Protein AF-0000000080158363 (afdb_homodimer)

Foldseek 3Di:
DPPDDPLPPVDPFAWDDWDFADDDPGTWIWTDGLFKIFIARPPNGDTQDIDTANAWLADWDWWFQDAPFIKIWTWHDPDPQKIKIFIAGPRRRHTDAIDIFGHAPASADWAWFAWPRRGIKIKDWGGRDPDPDDPDQRKIWIWIDHNVQRFKIKTQDIDRFHWDYKYWDDPDAQDFTKMKTWGDDPDCPPVDDIDIDIDTRLVSLLVIFMDTRDDDDDDTVVVSVVVSPIITHPD/DPPDDPLPPVDPFAWDDWDWADDDPGTWIWTDGLFKIFIARPPNGDTQDIDTQNAWLADWDWWFQDAPFIKIWTWHDPDPQKIKIWIAGPRRRHTDAIDIFGHAPASADWAWFAWPRRGIKIKDWGGRDPDPPDPDQRKIWIWIDHNVCRFKIKTQDIDRFHWDYKYWDDPDAQDFTKMKTWGDDPDCPPVDDIDIDIDTRLVSLLVIFMDTRDDDDDDGVVVSVVVSPIITHPD

Secondary structure (DSSP, 8-state):
---EE----SS-SPEEEEEEE--SSS-EEEEEESSEEEEEPTTT--EEEEEE-TTB-S--EEEEEETTEEEEEEEEEEETTEEEEEEEETTT--EEEEEEEEPPS--PPPEEEEETTS-EEEEEEEB--SSTT-----PEEEEEEETTSTTEEEEEEEE-SPEEEEEEEEEETTEEEEEEEEE--SSTTS----EEEEEEHHHHHHHSEEEESSSS---HHHHHHHHHT--EE--/---EE----SS-PPEEEEEEE--SSS-EEEEEESSEEEEEPTTT--EEEEEE-TTB-S--EEEEEETTEEEEEEEEEEETTEEEEEEEETTT--EEEEEEEEPPS--PPPEEEEETTS-EEEEEEEB--SSTT-----PEEEEEEETTSTTEEEEEEEE-SPEEEEEEEEEETTEEEEEEEEE--SSTTS----EEEEEEHHHHHHHSEEEESSSS---HHHHHHHHHT--EE--

Radius of gyration: 23.14 Å; Cα contacts (8 Å, |Δi|>4): 1151; chains: 2; bounding box: 44×70×60 Å

pLDDT: mean 85.08, std 15.08, range [30.38, 98.5]

Organism: Aquarana catesbeiana (NCBI:txid8400)

Solvent-accessible surface area (backbone atoms only — not comparable to full-atom values): 25341 Å² total; per-residue (Å²): 130,83,59,64,43,72,30,74,53,87,58,58,45,58,76,74,48,77,41,84,36,85,51,94,71,39,30,25,37,35,43,30,26,47,43,39,32,33,36,23,38,59,84,79,51,45,77,74,38,72,46,87,29,61,36,62,68,44,72,65,45,73,42,20,64,44,69,85,35,59,18,34,39,40,40,28,49,72,54,94,64,26,26,36,42,36,32,24,34,62,86,72,59,45,81,73,49,72,49,74,34,31,58,33,85,48,87,61,58,66,33,68,43,34,23,66,78,44,25,23,40,41,34,40,68,21,39,74,66,88,64,85,73,75,82,64,78,80,55,33,26,38,31,39,38,39,56,93,44,77,45,43,38,35,42,36,53,74,38,73,68,44,60,76,45,73,48,60,49,66,36,30,87,62,34,62,52,27,36,39,37,32,30,34,65,84,64,68,79,57,49,52,70,42,33,40,31,57,43,52,47,53,60,31,45,69,72,29,47,75,39,53,56,72,88,57,87,65,63,52,69,60,49,44,54,53,61,56,65,58,48,43,32,96,107,127,83,58,64,44,71,32,70,54,87,57,59,47,58,76,73,48,78,41,83,38,87,51,94,72,38,30,25,36,35,41,30,26,46,44,39,34,34,35,24,39,60,82,79,51,45,78,73,37,72,47,87,29,61,37,60,69,43,73,65,43,73,42,19,64,43,68,84,36,59,19,36,39,38,39,28,48,72,53,94,63,25,26,35,40,37,31,25,34,61,86,71,58,44,81,74,47,71,49,73,32,33,58,32,85,48,87,59,59,68,34,68,43,34,22,67,77,44,26,24,39,40,34,41,68,21,39,79,64,89,64,84,73,74,82,65,77,81,55,34,26,37,31,40,39,40,55,93,45,76,47,42,38,33,41,36,52,74,37,73,68,43,59,75,45,73,47,60,47,68,36,30,88,63,34,61,53,28,36,39,38,31,28,36,66,83,64,66,78,58,51,52,68,42,30,41,32,58,43,52,48,54,59,31,46,69,71,30,45,74,38,51,54,73,87,59,88,65,62,51,69,60,49,44,53,51,62,56,66,57,48,44,33,95,108

Structure (mmCIF, N/CA/C/O backbone):
data_AF-0000000080158363-model_v1
#
loop_
_entity.id
_entity.type
_entity.pdbx_description
1 polymer 'FAM234A/B beta-propeller domain-containing protein'
#
loop_
_atom_site.group_PDB
_atom_site.id
_atom_site.type_symbol
_atom_site.label_atom_id
_atom_site.label_alt_id
_atom_site.label_comp_id
_atom_site.label_asym_id
_atom_site.label_entity_id
_atom_site.label_seq_id
_atom_site.pdbx_PDB_ins_code
_atom_site.Cartn_x
_atom_site.Cartn_y
_atom_site.Cartn_z
_atom_site.occupancy
_atom_site.B_iso_or_equiv
_atom_site.auth_seq_id
_atom_site.auth_comp_id
_atom_site.auth_asym_id
_atom_site.auth_atom_id
_atom_site.pdbx_PDB_model_num
ATOM 1 N N . MET A 1 1 ? 0.826 5.172 30.656 1 30.38 1 MET A N 1
ATOM 2 C CA . MET A 1 1 ? 1.814 4.129 30.406 1 30.38 1 MET A CA 1
ATOM 3 C C . MET A 1 1 ? 2.006 3.926 28.906 1 30.38 1 MET A C 1
ATOM 5 O O . MET A 1 1 ? 1.036 3.721 28.172 1 30.38 1 MET A O 1
ATOM 9 N N . LYS A 1 2 ? 2.988 4.625 28.328 1 40.22 2 LYS A N 1
ATOM 10 C CA . LYS A 1 2 ? 3.426 4.492 26.938 1 40.22 2 LYS A CA 1
ATOM 11 C C . LYS A 1 2 ? 3.611 3.023 26.562 1 40.22 2 LYS A C 1
ATOM 13 O O . LYS A 1 2 ? 4.344 2.293 27.219 1 40.22 2 LYS A O 1
ATOM 18 N N . ASP A 1 3 ? 2.617 2.221 26.203 1 44.22 3 ASP A N 1
ATOM 19 C CA . ASP A 1 3 ? 2.725 0.787 25.938 1 44.22 3 ASP A CA 1
ATOM 20 C C . ASP A 1 3 ? 3.812 0.494 24.906 1 44.22 3 ASP A C 1
ATOM 22 O O . ASP A 1 3 ? 3.551 0.488 23.703 1 44.22 3 ASP A O 1
ATOM 26 N N . PHE A 1 4 ? 5.031 0.917 25.344 1 47.56 4 PHE A N 1
ATOM 27 C CA . PHE A 1 4 ? 6.25 0.561 24.641 1 47.56 4 PHE A CA 1
ATOM 28 C C . PHE A 1 4 ? 6.539 -0.93 24.766 1 47.56 4 PHE A C 1
ATOM 30 O O . PHE A 1 4 ? 6.512 -1.479 25.875 1 47.56 4 PHE A O 1
ATOM 37 N N . ILE A 1 5 ? 6.102 -1.753 23.938 1 48.88 5 ILE A N 1
ATOM 38 C CA . ILE A 1 5 ? 6.594 -3.117 24.094 1 48.88 5 ILE A CA 1
ATOM 39 C C . ILE A 1 5 ? 7.832 -3.318 23.219 1 48.88 5 ILE A C 1
ATOM 41 O O . ILE A 1 5 ? 7.762 -3.186 21.984 1 48.88 5 ILE A O 1
ATOM 45 N N . PRO A 1 6 ? 9.047 -3.24 23.844 1 51 6 PRO A N 1
ATOM 46 C CA . PRO A 1 6 ? 10.211 -3.645 23.062 1 51 6 PRO A CA 1
ATOM 47 C C . PRO A 1 6 ? 9.992 -4.957 22.312 1 51 6 PRO A C 1
ATOM 49 O O . PRO A 1 6 ? 9.508 -5.93 22.891 1 51 6 PRO A O 1
ATOM 52 N N . ILE A 1 7 ? 9.602 -4.84 21.109 1 52 7 ILE A N 1
ATOM 53 C CA . ILE A 1 7 ? 9.586 -6.113 20.406 1 52 7 ILE A CA 1
ATOM 54 C C . ILE A 1 7 ? 11.023 -6.578 20.156 1 52 7 ILE A C 1
ATOM 56 O O . ILE A 1 7 ? 11.812 -5.871 19.516 1 52 7 ILE A O 1
ATOM 60 N N . LEU A 1 8 ? 11.531 -7.34 21.094 1 49.03 8 LEU A N 1
ATOM 61 C CA . LEU A 1 8 ? 12.781 -8.047 20.844 1 49.03 8 LEU A CA 1
ATOM 62 C C . LEU A 1 8 ? 12.727 -8.82 19.531 1 49.03 8 LEU A C 1
ATOM 64 O O . LEU A 1 8 ? 11.883 -9.703 19.359 1 49.03 8 LEU A O 1
ATOM 68 N N . SER A 1 9 ? 12.836 -8.008 18.5 1 50.72 9 SER A N 1
ATOM 69 C CA . SER A 1 9 ? 13.031 -8.875 17.344 1 50.72 9 SER A CA 1
ATOM 70 C C . SER A 1 9 ? 14.164 -9.875 17.594 1 50.72 9 SER A C 1
ATOM 72 O O . SER A 1 9 ? 15.234 -9.5 18.062 1 50.72 9 SER A O 1
ATOM 74 N N . GLN A 1 10 ? 13.812 -11.047 17.891 1 50.84 10 GLN A N 1
ATOM 75 C CA . GLN A 1 10 ? 14.766 -12.133 18.031 1 50.84 10 GLN A CA 1
ATOM 76 C C . GLN A 1 10 ? 15.898 -12.016 17.016 1 50.84 10 GLN A C 1
ATOM 78 O O . GLN A 1 10 ? 17 -12.508 17.25 1 50.84 10 GLN A O 1
ATOM 83 N N . SER A 1 11 ? 15.555 -11.453 15.875 1 53.25 11 SER A N 1
ATOM 84 C CA . SER A 1 11 ? 16.594 -11.555 14.859 1 53.25 11 SER A CA 1
ATOM 85 C C . SER A 1 11 ? 17.297 -10.219 14.648 1 53.25 11 SER A C 1
ATOM 87 O O . SER A 1 11 ? 16.703 -9.156 14.875 1 53.25 11 SER A O 1
ATOM 89 N N . SER A 1 12 ? 18.547 -10.195 14.68 1 60.22 12 SER A N 1
ATOM 90 C CA . SER A 1 12 ? 19.484 -9.102 14.438 1 60.22 12 SER A CA 1
ATOM 91 C C . SER A 1 12 ? 19.312 -8.516 13.047 1 60.22 12 SER A C 1
ATOM 93 O O . SER A 1 12 ? 19.969 -7.551 12.68 1 60.22 12 SER A O 1
ATOM 95 N N . GLY A 1 13 ? 18.312 -9.016 12.312 1 70.69 13 GLY A N 1
ATOM 96 C CA . GLY A 1 13 ? 18.219 -8.617 10.922 1 70.69 13 GLY A CA 1
ATOM 97 C C . GLY A 1 13 ? 17.578 -7.25 10.734 1 70.69 13 GLY A C 1
ATOM 98 O O . GLY A 1 13 ? 16.906 -6.742 11.641 1 70.69 13 GLY A O 1
ATOM 99 N N . LYS A 1 14 ? 17.922 -6.609 9.586 1 75.81 14 LYS A N 1
ATOM 100 C CA . LYS A 1 14 ? 17.328 -5.336 9.195 1 75.81 14 LYS A CA 1
ATOM 101 C C . LYS A 1 14 ? 15.852 -5.5 8.852 1 75.81 14 LYS A C 1
ATOM 103 O O . LYS A 1 14 ? 15.477 -6.426 8.133 1 75.81 14 LYS A O 1
ATOM 108 N N . ILE A 1 15 ? 14.984 -4.664 9.453 1 79.56 15 ILE A N 1
ATOM 109 C CA . ILE A 1 15 ? 13.562 -4.723 9.133 1 79.56 15 ILE A CA 1
ATOM 110 C C . ILE A 1 15 ? 13.328 -4.238 7.707 1 79.56 15 ILE A C 1
ATOM 112 O O . ILE A 1 15 ? 13.805 -3.166 7.324 1 79.56 15 ILE A O 1
ATOM 116 N N . LEU A 1 16 ? 12.672 -4.969 7.031 1 84.75 16 LEU A N 1
ATOM 117 C CA . LEU A 1 16 ? 12.438 -4.664 5.625 1 84.75 16 LEU A CA 1
ATOM 118 C C . LEU A 1 16 ? 11.008 -4.164 5.41 1 84.75 16 LEU A C 1
ATOM 120 O O . LEU A 1 16 ? 10.797 -3.184 4.695 1 84.75 16 LEU A O 1
ATOM 124 N N . TYR A 1 17 ? 10.062 -4.809 6.02 1 86.69 17 TYR A N 1
ATOM 125 C CA . TYR A 1 17 ? 8.664 -4.449 5.832 1 86.69 17 TYR A CA 1
ATOM 126 C C . TYR A 1 17 ? 7.883 -4.594 7.133 1 86.69 17 TYR A C 1
ATOM 128 O O . TYR A 1 17 ? 8.227 -5.418 7.984 1 86.69 17 TYR A O 1
ATOM 136 N N . LEU A 1 18 ? 6.883 -3.797 7.27 1 85.44 18 LEU A N 1
ATOM 137 C CA . LEU A 1 18 ? 5.844 -3.91 8.289 1 85.44 18 LEU A CA 1
ATOM 138 C C . LEU A 1 18 ? 4.461 -3.975 7.652 1 85.44 18 LEU A C 1
ATOM 140 O O . LEU A 1 18 ? 4.117 -3.131 6.82 1 85.44 18 LEU A O 1
ATOM 144 N N . LEU A 1 19 ? 3.711 -4.973 7.996 1 89.56 19 LEU A N 1
ATOM 145 C CA . LEU A 1 19 ? 2.365 -5.09 7.441 1 89.56 19 LEU A CA 1
ATOM 146 C C . LEU A 1 19 ? 1.329 -5.219 8.555 1 89.56 19 LEU A C 1
ATOM 148 O O . LEU A 1 19 ? 1.556 -5.922 9.539 1 89.56 19 LEU A O 1
ATOM 152 N N . ASN A 1 20 ? 0.229 -4.445 8.398 1 86.88 20 ASN A N 1
ATOM 153 C CA . ASN A 1 20 ? -0.955 -4.648 9.227 1 86.88 20 ASN A CA 1
ATOM 154 C C . ASN A 1 20 ? -1.763 -5.859 8.766 1 86.88 20 ASN A C 1
ATOM 156 O O . ASN A 1 20 ? -2.17 -5.934 7.605 1 86.88 20 ASN A O 1
ATOM 160 N N . VAL A 1 21 ? -1.931 -6.785 9.641 1 93.25 21 VAL A N 1
ATOM 161 C CA . VAL A 1 21 ? -2.625 -8.023 9.297 1 93.25 21 VAL A CA 1
ATOM 162 C C . VAL A 1 21 ? -3.9 -8.148 10.125 1 93.25 21 VAL A C 1
ATOM 164 O O . VAL A 1 21 ? -3.842 -8.289 11.352 1 93.25 21 VAL A O 1
ATOM 167 N N . PRO A 1 22 ? -5.062 -8.172 9.461 1 90.81 22 PRO A N 1
ATOM 168 C CA . PRO A 1 22 ? -6.316 -8.312 10.203 1 90.81 22 PRO A CA 1
ATOM 169 C C . PRO A 1 22 ? -6.363 -9.586 11.047 1 90.81 22 PRO A C 1
ATOM 171 O O . PRO A 1 22 ? -5.961 -10.656 10.586 1 90.81 22 PRO A O 1
ATOM 174 N N . GLY A 1 23 ? -6.832 -9.422 12.266 1 89.31 23 GLY A N 1
ATOM 175 C CA . GLY A 1 23 ? -7.051 -10.539 13.164 1 89.31 23 GLY A CA 1
ATOM 176 C C . GLY A 1 23 ? -8.508 -10.719 13.555 1 89.31 23 GLY A C 1
ATOM 177 O O . GLY A 1 23 ? -9.398 -10.133 12.93 1 89.31 23 GLY A O 1
ATOM 178 N N . SER A 1 24 ? -8.742 -11.57 14.5 1 85.25 24 SER A N 1
ATOM 179 C CA . SER A 1 24 ? -10.102 -11.867 14.938 1 85.25 24 SER A CA 1
ATOM 180 C C . SER A 1 24 ? -10.703 -10.695 15.703 1 85.25 24 SER A C 1
ATOM 182 O O . SER A 1 24 ? -11.852 -10.312 15.469 1 85.25 24 SER A O 1
ATOM 184 N N . TYR A 1 25 ? -9.922 -10.117 16.578 1 82.56 25 TYR A N 1
ATOM 185 C CA . TYR A 1 25 ? -10.438 -9.055 17.422 1 82.56 25 TYR A CA 1
ATOM 186 C C . TYR A 1 25 ? -9.75 -7.727 17.125 1 82.56 25 TYR A C 1
ATOM 188 O O . TYR A 1 25 ? -10.367 -6.664 17.203 1 82.56 25 TYR A O 1
ATOM 196 N N . TYR A 1 26 ? -8.562 -7.867 16.875 1 84.94 26 TYR A N 1
ATOM 197 C CA . TYR A 1 26 ? -7.762 -6.707 16.5 1 84.94 26 TYR A CA 1
ATOM 198 C C . TYR A 1 26 ? -6.703 -7.086 15.461 1 84.94 26 TYR A C 1
ATOM 200 O O . TYR A 1 26 ? -6.441 -8.273 15.242 1 84.94 26 TYR A O 1
ATOM 208 N N . ASN A 1 27 ? -6.246 -6.07 14.781 1 87.81 27 ASN A N 1
ATOM 209 C CA . ASN A 1 27 ? -5.215 -6.332 13.781 1 87.81 27 ASN A CA 1
ATOM 210 C C . ASN A 1 27 ? -3.896 -6.742 14.43 1 87.81 27 ASN A C 1
ATOM 212 O O . ASN A 1 27 ? -3.582 -6.309 15.539 1 87.81 27 ASN A O 1
ATOM 216 N N . ASN A 1 28 ? -3.203 -7.59 13.805 1 90.62 28 ASN A N 1
ATOM 217 C CA . ASN A 1 28 ? -1.845 -7.98 14.164 1 90.62 28 ASN A CA 1
ATOM 218 C C . ASN A 1 28 ? -0.811 -7.277 13.289 1 90.62 28 ASN A C 1
ATOM 220 O O . ASN A 1 28 ? -1.168 -6.527 12.383 1 90.62 28 ASN A O 1
ATOM 224 N N . ILE A 1 29 ? 0.514 -7.496 13.625 1 88.25 29 ILE A N 1
ATOM 225 C CA . ILE A 1 29 ? 1.585 -6.832 12.891 1 88.25 29 ILE A CA 1
ATOM 226 C C . ILE A 1 29 ? 2.574 -7.867 12.367 1 88.25 29 ILE A C 1
ATOM 228 O O . ILE A 1 29 ? 3.154 -8.633 13.148 1 88.25 29 ILE A O 1
ATOM 232 N N . LEU A 1 30 ? 2.754 -7.93 11.102 1 91.88 30 LEU A N 1
ATOM 233 C CA . LEU A 1 30 ? 3.789 -8.766 10.508 1 91.88 30 LEU A CA 1
ATOM 234 C C . LEU A 1 30 ? 5.09 -7.992 10.344 1 91.88 30 LEU A C 1
ATOM 236 O O . LEU A 1 30 ? 5.137 -7 9.609 1 91.88 30 LEU A O 1
ATOM 240 N N . VAL A 1 31 ? 6.09 -8.414 11.016 1 86.88 31 VAL A N 1
ATOM 241 C CA . VAL A 1 31 ? 7.422 -7.84 10.891 1 86.88 31 VAL A CA 1
ATOM 242 C C . VAL A 1 31 ? 8.289 -8.727 10 1 86.88 31 VAL A C 1
ATOM 244 O O . VAL A 1 31 ? 8.508 -9.898 10.312 1 86.88 31 VAL A O 1
ATOM 247 N N . VAL A 1 32 ? 8.719 -8.156 8.891 1 89.25 32 VAL A N 1
ATOM 248 C CA . VAL A 1 32 ? 9.586 -8.875 7.961 1 89.25 32 VAL A CA 1
ATOM 249 C C . VAL A 1 32 ? 11 -8.312 8.039 1 89.25 32 VAL A C 1
ATOM 251 O O . VAL A 1 32 ? 11.242 -7.156 7.676 1 89.25 32 VAL A O 1
ATOM 254 N N . ASN A 1 33 ? 11.859 -9 8.523 1 83.88 33 ASN A N 1
ATOM 255 C CA . ASN A 1 33 ? 13.258 -8.586 8.523 1 83.88 33 ASN A CA 1
ATOM 256 C C . ASN A 1 33 ? 14.094 -9.438 7.574 1 83.88 33 ASN A C 1
ATOM 258 O O . ASN A 1 33 ? 13.562 -10.297 6.871 1 83.88 33 ASN A O 1
ATOM 262 N N . SER A 1 34 ? 15.391 -9.25 7.469 1 85.25 34 SER A N 1
ATOM 263 C CA . SER A 1 34 ? 16.25 -9.898 6.488 1 85.25 34 SER A CA 1
ATOM 264 C C . SER A 1 34 ? 16.438 -11.383 6.809 1 85.25 34 SER A C 1
ATOM 266 O O . SER A 1 34 ? 16.953 -12.141 5.98 1 85.25 34 SER A O 1
ATOM 268 N N . GLU A 1 35 ? 15.93 -11.906 7.961 1 85 35 GLU A N 1
ATOM 269 C CA . GLU A 1 35 ? 16.156 -13.289 8.352 1 85 35 GLU A CA 1
ATOM 270 C C . GLU A 1 35 ? 14.852 -14.039 8.555 1 85 35 GLU A C 1
ATOM 272 O O . GLU A 1 35 ? 14.727 -15.211 8.188 1 85 35 GLU A O 1
ATOM 277 N N . VAL A 1 36 ? 13.938 -13.359 9.195 1 89.69 36 VAL A N 1
ATOM 278 C CA . VAL A 1 36 ? 12.727 -14.031 9.648 1 89.69 36 VAL A CA 1
ATOM 279 C C . VAL A 1 36 ? 11.523 -13.117 9.453 1 89.69 36 VAL A C 1
ATOM 281 O O . VAL A 1 36 ? 11.656 -11.891 9.484 1 89.69 36 VAL A O 1
ATOM 284 N N . SER A 1 37 ? 10.391 -13.664 9.109 1 92.5 37 SER A N 1
ATOM 285 C CA . SER A 1 37 ? 9.109 -12.977 9.195 1 92.5 37 SER A CA 1
ATOM 286 C C . SER A 1 37 ? 8.305 -13.453 10.398 1 92.5 37 SER A C 1
ATOM 288 O O . SER A 1 37 ? 8.102 -14.656 10.578 1 92.5 37 SER A O 1
ATOM 290 N N . GLU A 1 38 ? 7.852 -12.477 11.18 1 92.12 38 GLU A N 1
ATOM 291 C CA . GLU A 1 38 ? 7.18 -12.789 12.438 1 92.12 38 GLU A CA 1
ATOM 292 C C . GLU A 1 38 ? 5.867 -12.031 12.562 1 92.12 38 GLU A C 1
ATOM 294 O O . GLU A 1 38 ? 5.82 -10.82 12.344 1 92.12 38 GLU A O 1
ATOM 299 N N . LEU A 1 39 ? 4.832 -12.805 12.914 1 94.19 39 LEU A N 1
ATOM 300 C CA . LEU A 1 39 ? 3.57 -12.141 13.234 1 94.19 39 LEU A CA 1
ATOM 301 C C . LEU A 1 39 ? 3.473 -11.844 14.727 1 94.19 39 LEU A C 1
ATOM 303 O O . LEU A 1 39 ? 3.527 -12.758 15.555 1 94.19 39 LEU A O 1
ATOM 307 N N . LEU A 1 40 ? 3.311 -10.57 14.992 1 89.75 40 LEU A N 1
ATOM 308 C CA . LEU A 1 40 ? 3.174 -10.141 16.375 1 89.75 40 LEU A CA 1
ATOM 309 C C . LEU A 1 40 ? 1.715 -9.852 16.719 1 89.75 40 LEU A C 1
ATOM 311 O O . LEU A 1 40 ? 0.984 -9.281 15.906 1 89.75 40 LEU A O 1
ATOM 315 N N . ASP A 1 41 ? 1.337 -10.25 17.922 1 89.88 41 ASP A N 1
ATOM 316 C CA . ASP A 1 41 ? 0.032 -9.859 18.438 1 89.88 41 ASP A CA 1
ATOM 317 C C . ASP A 1 41 ? -0.106 -8.336 18.5 1 89.88 41 ASP A C 1
ATOM 319 O O . ASP A 1 41 ? 0.788 -7.645 18.984 1 89.88 41 ASP A O 1
ATOM 323 N N . GLY A 1 42 ? -1.178 -7.863 18.047 1 84.94 42 GLY A N 1
ATOM 324 C CA . GLY A 1 42 ? -1.341 -6.426 17.891 1 84.94 42 GLY A CA 1
ATOM 325 C C . GLY A 1 42 ? -1.505 -5.707 19.219 1 84.94 42 GLY A C 1
ATOM 326 O O . GLY A 1 42 ? -1.402 -4.48 19.281 1 84.94 42 GLY A O 1
ATOM 327 N N . GLN A 1 43 ? -1.794 -6.461 20.281 1 80.94 43 GLN A N 1
ATOM 328 C CA . GLN A 1 43 ? -1.998 -5.844 21.594 1 80.94 43 GLN A CA 1
ATOM 329 C C . GLN A 1 43 ? -0.833 -6.145 22.531 1 80.94 43 GLN A C 1
ATOM 331 O O . GLN A 1 43 ? -0.308 -5.242 23.188 1 80.94 43 GLN A O 1
ATOM 336 N N . LYS A 1 44 ? -0.4 -7.309 22.547 1 81.5 44 LYS A N 1
ATOM 337 C CA . LYS A 1 44 ? 0.605 -7.723 23.531 1 81.5 44 LYS A CA 1
ATOM 338 C C . LYS A 1 44 ? 1.986 -7.82 22.891 1 81.5 44 LYS A C 1
ATOM 340 O O . LYS A 1 44 ? 2.994 -7.953 23.578 1 81.5 44 LYS A O 1
ATOM 345 N N . PHE A 1 45 ? 2.062 -7.91 21.578 1 83.19 45 PHE A N 1
ATOM 346 C CA . PHE A 1 45 ? 3.268 -7.891 20.75 1 83.19 45 PHE A CA 1
ATOM 347 C C . PHE A 1 45 ? 4.098 -9.148 20.969 1 83.19 45 PHE A C 1
ATOM 349 O O . PHE A 1 45 ? 5.305 -9.156 20.734 1 83.19 45 PHE A O 1
ATOM 356 N N . HIS A 1 46 ? 3.473 -10.102 21.578 1 87.12 46 HIS A N 1
ATOM 357 C CA . HIS A 1 46 ? 4.188 -11.375 21.562 1 87.12 46 HIS A CA 1
ATOM 358 C C . HIS A 1 46 ? 4.09 -12.047 20.203 1 87.12 46 HIS A C 1
ATOM 360 O O . HIS A 1 46 ? 3.152 -11.781 19.438 1 87.12 46 HIS A O 1
ATOM 366 N N . SER A 1 47 ? 5.012 -12.891 19.969 1 89.12 47 SER A N 1
ATOM 367 C CA . SER A 1 47 ? 5.062 -13.594 18.688 1 89.12 47 SER A CA 1
ATOM 368 C C . SER A 1 47 ? 3.979 -14.656 18.594 1 89.12 47 SER A C 1
ATOM 370 O O . SER A 1 47 ? 3.83 -15.477 19.5 1 89.12 47 SER A O 1
ATOM 372 N N . LEU A 1 48 ? 3.203 -14.562 17.578 1 94.19 48 LEU A N 1
ATOM 373 C CA . LEU A 1 48 ? 2.195 -15.594 17.328 1 94.19 48 LEU A CA 1
ATOM 374 C C . LEU A 1 48 ? 2.775 -16.734 16.5 1 94.19 48 LEU A C 1
ATOM 376 O O . LEU A 1 48 ? 2.465 -17.906 16.75 1 94.19 48 LEU A O 1
ATOM 380 N N . TRP A 1 49 ? 3.514 -16.484 15.516 1 95.5 49 TRP A N 1
ATOM 381 C CA . TRP A 1 49 ? 4.277 -17.453 14.742 1 95.5 49 TRP A CA 1
ATOM 382 C C . TRP A 1 49 ? 5.426 -16.766 14 1 95.5 49 TRP A C 1
ATOM 384 O O . TRP A 1 49 ? 5.48 -15.539 13.914 1 95.5 49 TRP A O 1
ATOM 394 N N . SER A 1 50 ? 6.348 -17.5 13.586 1 94.12 50 SER A N 1
ATOM 395 C CA . SER A 1 50 ? 7.469 -17.016 12.781 1 94.12 50 SER A CA 1
ATOM 396 C C . SER A 1 50 ? 7.801 -18 11.664 1 94.12 50 SER A C 1
ATOM 398 O O . SER A 1 50 ? 7.645 -19.219 11.836 1 94.12 50 SER A O 1
ATOM 400 N N . VAL A 1 51 ? 8.18 -17.469 10.531 1 93.56 51 VAL A N 1
ATOM 401 C CA . VAL A 1 51 ? 8.617 -18.281 9.391 1 93.56 51 VAL A CA 1
ATOM 402 C C . VAL A 1 51 ? 9.984 -17.781 8.914 1 93.56 51 VAL A C 1
ATOM 404 O O . VAL A 1 51 ? 10.227 -16.578 8.859 1 93.56 51 VAL A O 1
ATOM 407 N N . ASN A 1 52 ? 10.82 -18.75 8.586 1 89.88 52 ASN A N 1
ATOM 408 C CA . ASN A 1 52 ? 12.141 -18.391 8.086 1 89.88 52 ASN A CA 1
ATOM 409 C C . ASN A 1 52 ? 12.07 -17.797 6.676 1 89.88 52 ASN A C 1
ATOM 411 O O . ASN A 1 52 ? 11.711 -18.5 5.727 1 89.88 52 ASN A O 1
ATOM 415 N N . THR A 1 53 ? 12.398 -16.547 6.543 1 90 53 THR A N 1
ATOM 416 C CA . THR A 1 53 ? 12.414 -15.844 5.262 1 90 53 THR A CA 1
ATOM 417 C C . THR A 1 53 ? 13.75 -15.141 5.047 1 90 53 THR A C 1
ATOM 419 O O . THR A 1 53 ? 13.797 -13.914 4.902 1 90 53 THR A O 1
ATOM 422 N N . THR A 1 54 ? 14.898 -15.812 4.938 1 88.25 54 THR A N 1
ATOM 423 C CA . THR A 1 54 ? 16.266 -15.289 4.918 1 88.25 54 THR A CA 1
ATOM 424 C C . THR A 1 54 ? 16.5 -14.438 3.674 1 88.25 54 THR A C 1
ATOM 426 O O . THR A 1 54 ? 17.344 -13.547 3.68 1 88.25 54 THR A O 1
ATOM 429 N N . ASP A 1 55 ? 15.797 -14.641 2.572 1 92.44 55 ASP A N 1
ATOM 430 C CA . ASP A 1 55 ? 15.961 -13.852 1.353 1 92.44 55 ASP A CA 1
ATOM 431 C C . ASP A 1 55 ? 14.609 -13.484 0.75 1 92.44 55 ASP A C 1
ATOM 433 O O . ASP A 1 55 ? 14.25 -13.969 -0.322 1 92.44 55 ASP A O 1
ATOM 437 N N . ILE A 1 56 ? 13.984 -12.586 1.49 1 93 56 ILE A N 1
ATOM 438 C CA . ILE A 1 56 ? 12.688 -12.133 0.995 1 93 56 ILE A CA 1
ATOM 439 C C . ILE A 1 56 ? 12.891 -11.219 -0.21 1 93 56 ILE A C 1
ATOM 441 O O . ILE A 1 56 ? 13.664 -10.258 -0.149 1 93 56 ILE A O 1
ATOM 445 N N . LEU A 1 57 ? 12.242 -11.492 -1.319 1 93.38 57 LEU A N 1
ATOM 446 C CA . LEU A 1 57 ? 12.523 -10.836 -2.59 1 93.38 57 LEU A CA 1
ATOM 447 C C . LEU A 1 57 ? 11.555 -9.688 -2.84 1 93.38 57 LEU A C 1
ATOM 449 O O . LEU A 1 57 ? 11.82 -8.812 -3.668 1 93.38 57 LEU A O 1
ATOM 453 N N . SER A 1 58 ? 10.461 -9.703 -2.232 1 92.75 58 SER A N 1
ATOM 454 C CA . SER A 1 58 ? 9.445 -8.672 -2.426 1 92.75 58 SER A CA 1
ATOM 455 C C . SER A 1 58 ? 8.555 -8.531 -1.196 1 92.75 58 SER A C 1
ATOM 457 O O . SER A 1 58 ? 8.547 -9.414 -0.332 1 92.75 58 SER A O 1
ATOM 459 N N . LYS A 1 59 ? 7.879 -7.395 -1.059 1 91.81 59 LYS A N 1
ATOM 460 C CA . LYS A 1 59 ? 6.945 -7.191 0.046 1 91.81 59 LYS A CA 1
ATOM 461 C C . LYS A 1 59 ? 5.848 -8.25 0.038 1 91.81 59 LYS A C 1
ATOM 463 O O . LYS A 1 59 ? 5.199 -8.477 -0.988 1 91.81 59 LYS A O 1
ATOM 468 N N . PRO A 1 60 ? 5.605 -8.922 1.176 1 96.06 60 PRO A N 1
ATOM 469 C CA . PRO A 1 60 ? 4.496 -9.875 1.246 1 96.06 60 PRO A CA 1
ATOM 470 C C . PRO A 1 60 ? 3.139 -9.227 0.995 1 96.06 60 PRO A C 1
ATOM 472 O O . PRO A 1 60 ? 2.979 -8.023 1.211 1 96.06 60 PRO A O 1
ATOM 475 N N . ALA A 1 61 ? 2.223 -9.969 0.524 1 97.19 61 ALA A N 1
ATOM 476 C CA . ALA A 1 61 ? 0.884 -9.453 0.242 1 97.19 61 ALA A CA 1
ATOM 477 C C . ALA A 1 61 ? -0.185 -10.328 0.897 1 97.19 61 ALA A C 1
ATOM 479 O O . ALA A 1 61 ? 0.036 -11.516 1.135 1 97.19 61 ALA A O 1
ATOM 480 N N . LEU A 1 62 ? -1.283 -9.664 1.247 1 97.44 62 LEU A N 1
ATOM 481 C CA . LEU A 1 62 ? -2.398 -10.375 1.862 1 97.44 62 LEU A CA 1
ATOM 482 C C . LEU A 1 62 ? -3.424 -10.789 0.813 1 97.44 62 LEU A C 1
ATOM 484 O O . LEU A 1 62 ? -3.721 -10.031 -0.109 1 97.44 62 LEU A O 1
ATOM 488 N N . GLY A 1 63 ? -3.898 -11.953 0.899 1 97.69 63 GLY A N 1
ATOM 489 C CA . GLY A 1 63 ? -4.953 -12.5 0.059 1 97.69 63 GLY A CA 1
ATOM 490 C C . GLY A 1 63 ? -5.684 -13.656 0.703 1 97.69 63 GLY A C 1
ATOM 491 O O . GLY A 1 63 ? -5.539 -13.906 1.901 1 97.69 63 GLY A O 1
ATOM 492 N N . TYR A 1 64 ? -6.512 -14.305 -0.096 1 98.25 64 TYR A N 1
ATOM 493 C CA . TYR A 1 64 ? -7.305 -15.422 0.399 1 98.25 64 TYR A CA 1
ATOM 494 C C . TYR A 1 64 ? -7.043 -16.688 -0.417 1 98.25 64 TYR A C 1
ATOM 496 O O . TYR A 1 64 ? -7.535 -16.812 -1.54 1 98.25 64 TYR A O 1
ATOM 504 N N . PHE A 1 65 ? -6.316 -17.578 0.165 1 98.5 65 PHE A N 1
ATOM 505 C CA . PHE A 1 65 ? -6.113 -18.891 -0.447 1 98.5 65 PHE A CA 1
ATOM 506 C C . PHE A 1 65 ? -7.344 -19.766 -0.255 1 98.5 65 PHE A C 1
ATOM 508 O O . PHE A 1 65 ? -7.812 -20.406 -1.202 1 98.5 65 PHE A O 1
ATOM 515 N N . LYS A 1 66 ? -7.766 -19.797 0.966 1 97.88 66 LYS A N 1
ATOM 516 C CA . LYS A 1 66 ? -9.031 -20.453 1.294 1 97.88 66 LYS A CA 1
ATOM 517 C C . LYS A 1 66 ? -10.148 -19.422 1.451 1 97.88 66 LYS A C 1
ATOM 519 O O . LYS A 1 66 ? -9.898 -18.25 1.751 1 97.88 66 LYS A O 1
ATOM 524 N N . ARG A 1 67 ? -11.367 -19.922 1.314 1 96.12 67 ARG A N 1
ATOM 525 C CA . ARG A 1 67 ? -12.516 -19.047 1.447 1 96.12 67 ARG A CA 1
ATOM 526 C C . ARG A 1 67 ? -12.539 -18.375 2.818 1 96.12 67 ARG A C 1
ATOM 528 O O . ARG A 1 67 ? -12.492 -19.047 3.846 1 96.12 67 ARG A O 1
ATOM 535 N N . ASP A 1 68 ? -12.547 -17 2.855 1 92.94 68 ASP A N 1
ATOM 536 C CA . ASP A 1 68 ? -12.719 -16.156 4.027 1 92.94 68 ASP A CA 1
ATOM 537 C C . ASP A 1 68 ? -11.617 -16.391 5.055 1 92.94 68 ASP A C 1
ATOM 539 O O . ASP A 1 68 ? -11.828 -16.234 6.258 1 92.94 68 ASP A O 1
ATOM 543 N N . ALA A 1 69 ? -10.57 -16.953 4.633 1 96.19 69 ALA A N 1
ATOM 544 C CA . ALA A 1 69 ? -9.414 -17.156 5.5 1 96.19 69 ALA A CA 1
ATOM 545 C C . ALA A 1 69 ? -8.195 -16.422 4.949 1 96.19 69 ALA A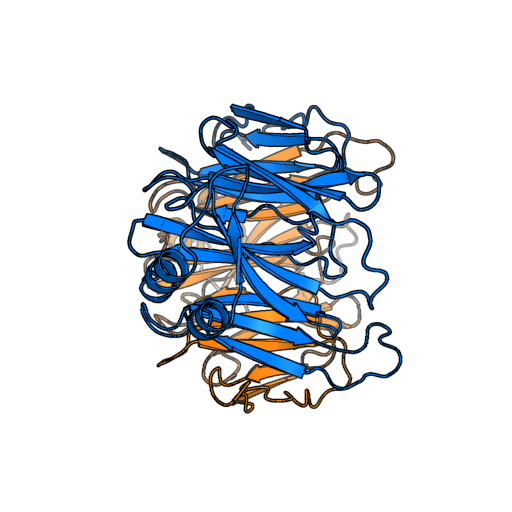 C 1
ATOM 547 O O . ALA A 1 69 ? -7.641 -16.812 3.918 1 96.19 69 ALA A O 1
ATOM 548 N N . LEU A 1 70 ? -7.809 -15.422 5.727 1 97.69 70 LEU A N 1
ATOM 549 C CA . LEU A 1 70 ? -6.723 -14.555 5.273 1 97.69 70 LEU A CA 1
ATOM 550 C C . LEU A 1 70 ? -5.41 -15.328 5.188 1 97.69 70 LEU A C 1
ATOM 552 O O . LEU A 1 70 ? -5.09 -16.125 6.078 1 97.69 70 LEU A O 1
ATOM 556 N N . SER A 1 71 ? -4.727 -15.133 4.125 1 98.44 71 SER A N 1
ATOM 557 C CA . SER A 1 71 ? -3.418 -15.727 3.873 1 98.44 71 SER A CA 1
ATOM 558 C C . SER A 1 71 ? -2.393 -14.664 3.486 1 98.44 71 SER A C 1
ATOM 560 O O . SER A 1 71 ? -2.754 -13.523 3.207 1 98.44 71 SER A O 1
ATOM 562 N N . ILE A 1 72 ? -1.126 -15.078 3.582 1 98.38 72 ILE A N 1
ATOM 563 C CA . ILE A 1 72 ? -0.019 -14.203 3.201 1 98.38 72 ILE A CA 1
ATOM 564 C C . ILE A 1 72 ? 0.827 -14.883 2.127 1 98.38 72 ILE A C 1
ATOM 566 O O . ILE A 1 72 ? 1.232 -16.031 2.285 1 98.38 72 ILE A O 1
ATOM 570 N N . ILE A 1 73 ? 1.031 -14.227 1.009 1 98.38 73 ILE A N 1
ATOM 571 C CA . ILE A 1 73 ? 1.926 -14.734 -0.027 1 98.38 73 ILE A CA 1
ATOM 572 C C . ILE A 1 73 ? 3.299 -14.086 0.116 1 98.38 73 ILE A C 1
ATOM 574 O O . ILE A 1 73 ? 3.4 -12.875 0.339 1 98.38 73 ILE A O 1
ATOM 578 N N . MET A 1 74 ? 4.359 -14.891 0.037 1 97.44 74 MET A N 1
ATOM 579 C CA . MET A 1 74 ? 5.742 -14.438 0.163 1 97.44 74 MET A CA 1
ATOM 580 C C . MET A 1 74 ? 6.621 -15.062 -0.919 1 97.44 74 MET A C 1
ATOM 582 O O . MET A 1 74 ? 6.398 -16.203 -1.322 1 97.44 74 MET A O 1
ATOM 586 N N . GLU A 1 75 ? 7.531 -14.312 -1.397 1 96.75 75 GLU A N 1
ATOM 587 C CA . GLU A 1 75 ? 8.539 -14.797 -2.34 1 96.75 75 GLU A CA 1
ATOM 588 C C . GLU A 1 75 ? 9.922 -14.836 -1.697 1 96.75 75 GLU A C 1
ATOM 590 O O . GLU A 1 75 ? 10.477 -13.797 -1.338 1 96.75 75 GLU A O 1
ATOM 595 N N . ILE A 1 76 ? 10.422 -16.031 -1.628 1 96.06 76 ILE A N 1
ATOM 596 C CA . ILE A 1 76 ? 11.664 -16.25 -0.888 1 96.06 76 ILE A CA 1
ATOM 597 C C . ILE A 1 76 ? 12.742 -16.766 -1.831 1 96.06 76 ILE A C 1
ATOM 599 O O . ILE A 1 76 ? 12.555 -17.797 -2.482 1 96.06 76 ILE A O 1
ATOM 603 N N . GLY A 1 77 ? 13.891 -16.078 -1.835 1 95.06 77 GLY A N 1
ATOM 604 C CA . GLY A 1 77 ? 15.016 -16.562 -2.617 1 95.06 77 GLY A CA 1
ATOM 605 C C . GLY A 1 77 ? 15.625 -17.828 -2.055 1 95.06 77 GLY A C 1
ATOM 606 O O . GLY A 1 77 ? 15.797 -17.953 -0.839 1 95.06 77 GLY A O 1
ATOM 607 N N . ILE A 1 78 ? 15.922 -18.781 -2.949 1 94.94 78 ILE A N 1
ATOM 608 C CA . ILE A 1 78 ? 16.5 -20.031 -2.473 1 94.94 78 ILE A CA 1
ATOM 609 C C . ILE A 1 78 ? 17.859 -20.266 -3.123 1 94.94 78 ILE A C 1
ATOM 611 O O . ILE A 1 78 ? 18.375 -21.375 -3.131 1 94.94 78 ILE A O 1
ATOM 615 N N . GLY A 1 79 ? 18.391 -19.25 -3.744 1 92.5 79 GLY A N 1
ATOM 616 C CA . GLY A 1 79 ? 19.703 -19.328 -4.352 1 92.5 79 GLY A CA 1
ATOM 617 C C . GLY A 1 79 ? 19.656 -19.641 -5.836 1 92.5 79 GLY A C 1
ATOM 618 O O . GLY A 1 79 ? 18.625 -20.078 -6.355 1 92.5 79 GLY A O 1
ATOM 619 N N . HIS A 1 80 ? 20.797 -19.297 -6.539 1 92.19 80 HIS A N 1
ATOM 620 C CA . HIS A 1 80 ? 21 -19.594 -7.953 1 92.19 80 HIS A CA 1
ATOM 621 C C . HIS A 1 80 ? 19.859 -19.016 -8.797 1 92.19 80 HIS A C 1
ATOM 623 O O . HIS A 1 80 ? 19.344 -19.703 -9.688 1 92.19 80 HIS A O 1
ATOM 629 N N . ASN A 1 81 ? 19.391 -17.828 -8.453 1 90.56 81 ASN A N 1
ATOM 630 C CA . ASN A 1 81 ? 18.344 -17.094 -9.172 1 90.56 81 ASN A CA 1
ATOM 631 C C . ASN A 1 81 ? 17.016 -17.828 -9.141 1 90.56 81 ASN A C 1
ATOM 633 O O . ASN A 1 81 ? 16.234 -17.75 -10.094 1 90.56 81 ASN A O 1
ATOM 637 N N . ARG A 1 82 ? 16.844 -18.641 -8.094 1 93.69 82 ARG A N 1
ATOM 638 C CA . ARG A 1 82 ? 15.578 -19.344 -7.879 1 93.69 82 ARG A CA 1
ATOM 639 C C . ARG A 1 82 ? 14.852 -18.812 -6.656 1 93.69 82 ARG A C 1
ATOM 641 O O . ARG A 1 82 ? 15.477 -18.234 -5.758 1 93.69 82 ARG A O 1
ATOM 648 N N . LYS A 1 83 ? 13.57 -18.969 -6.723 1 95.06 83 LYS A N 1
ATOM 649 C CA . LYS A 1 83 ? 12.773 -18.547 -5.574 1 95.06 83 LYS A CA 1
ATOM 650 C C . LYS A 1 83 ? 11.664 -19.562 -5.273 1 95.06 83 LYS A C 1
ATOM 652 O O . LYS A 1 83 ? 11.305 -20.359 -6.133 1 95.06 83 LYS A O 1
ATOM 657 N N . LYS A 1 84 ? 11.266 -19.531 -4.109 1 95.81 84 LYS A N 1
ATOM 658 C CA . LYS A 1 84 ? 10.055 -20.203 -3.654 1 95.81 84 LYS A CA 1
ATOM 659 C C . LYS A 1 84 ? 8.938 -19.219 -3.367 1 95.81 84 LYS A C 1
ATOM 661 O O . LYS A 1 84 ? 9.141 -18.234 -2.652 1 95.81 84 LYS A O 1
ATOM 666 N N . VAL A 1 85 ? 7.848 -19.359 -4.035 1 96.94 85 VAL A N 1
ATOM 667 C CA . VAL A 1 85 ? 6.637 -18.625 -3.691 1 96.94 85 VAL A CA 1
ATOM 668 C C . VAL A 1 85 ? 5.793 -19.438 -2.717 1 96.94 85 VAL A C 1
ATOM 670 O O . VAL A 1 85 ? 5.434 -20.578 -3.004 1 96.94 85 VAL A O 1
ATOM 673 N N . VAL A 1 86 ? 5.516 -18.844 -1.567 1 97.94 86 VAL A N 1
ATOM 674 C CA . VAL A 1 86 ? 4.766 -19.594 -0.562 1 97.94 86 VAL A CA 1
ATOM 675 C C . VAL A 1 86 ? 3.523 -18.797 -0.152 1 97.94 86 VAL A C 1
ATOM 677 O O . VAL A 1 86 ? 3.549 -17.578 -0.097 1 97.94 86 VAL A O 1
ATOM 680 N N . ILE A 1 87 ? 2.463 -19.469 0.067 1 98.44 87 ILE A N 1
ATOM 681 C CA . ILE A 1 87 ? 1.267 -18.922 0.701 1 98.44 87 ILE A CA 1
ATOM 682 C C . ILE A 1 87 ? 1.065 -19.578 2.066 1 98.44 87 ILE A C 1
ATOM 684 O O . ILE A 1 87 ? 1.04 -20.812 2.18 1 98.44 87 ILE A O 1
ATOM 688 N N . ILE A 1 88 ? 0.952 -18.75 3.088 1 98.44 88 ILE A N 1
ATOM 689 C CA . ILE A 1 88 ? 0.777 -19.281 4.438 1 98.44 88 ILE A CA 1
ATOM 690 C C . ILE A 1 88 ? -0.529 -18.75 5.031 1 98.44 88 ILE A C 1
ATOM 692 O O . ILE A 1 88 ? -1.016 -17.688 4.633 1 98.44 88 ILE A O 1
ATOM 696 N N . ASP A 1 89 ? -1.074 -19.531 5.895 1 98.19 89 ASP A N 1
ATOM 697 C CA . ASP A 1 89 ? -2.232 -19.078 6.656 1 98.19 89 ASP A CA 1
ATOM 698 C C . ASP A 1 89 ? -1.853 -17.938 7.609 1 98.19 89 ASP A C 1
ATOM 700 O O . ASP A 1 89 ? -0.899 -18.062 8.383 1 98.19 89 ASP A O 1
ATOM 704 N N . SER A 1 90 ? -2.596 -16.828 7.59 1 97.75 90 SER A N 1
ATOM 705 C CA . SER A 1 90 ? -2.207 -15.664 8.367 1 97.75 90 SER A CA 1
ATOM 706 C C . SER A 1 90 ? -2.367 -15.914 9.867 1 97.75 90 SER A C 1
ATOM 708 O O . SER A 1 90 ? -1.638 -15.344 10.68 1 97.75 90 SER A O 1
ATOM 710 N N . LYS A 1 91 ? -3.311 -16.766 10.266 1 96.12 91 LYS A N 1
ATOM 711 C CA . LYS A 1 91 ? -3.586 -17.016 11.68 1 96.12 91 LYS A CA 1
ATOM 712 C C . LYS A 1 91 ? -2.576 -17.984 12.273 1 96.12 91 LYS A C 1
ATOM 714 O O . LYS A 1 91 ? -2.047 -17.75 13.367 1 96.12 91 LYS A O 1
ATOM 719 N N . SER A 1 92 ? -2.324 -19.016 11.562 1 96.06 92 SER A N 1
ATOM 720 C CA . SER A 1 92 ? -1.527 -20.094 12.148 1 96.06 92 SER A CA 1
ATOM 721 C C . SER A 1 92 ? -0.085 -20.031 11.656 1 96.06 92 SER A C 1
ATOM 723 O O . SER A 1 92 ? 0.803 -20.641 12.25 1 96.06 92 SER A O 1
ATOM 725 N N . GLY A 1 93 ? 0.163 -19.453 10.555 1 96.81 93 GLY A N 1
ATOM 726 C CA . GLY A 1 93 ? 1.488 -19.469 9.953 1 96.81 93 GLY A CA 1
ATOM 727 C C . GLY A 1 93 ? 1.795 -20.75 9.203 1 96.81 93 GLY A C 1
ATOM 728 O O . GLY A 1 93 ? 2.912 -20.938 8.711 1 96.81 93 GLY A O 1
ATOM 729 N N . THR A 1 94 ? 0.796 -21.578 9.008 1 97.56 94 THR A N 1
ATOM 730 C CA . THR A 1 94 ? 1.021 -22.859 8.359 1 97.56 94 THR A CA 1
ATOM 731 C C . THR A 1 94 ? 1.07 -22.703 6.84 1 97.56 94 THR A C 1
ATOM 733 O O . THR A 1 94 ? 0.316 -21.906 6.273 1 97.56 94 THR A O 1
ATOM 736 N N . LEU A 1 95 ? 1.929 -23.516 6.203 1 97.81 95 LEU A N 1
ATOM 737 C CA . LEU A 1 95 ? 2.084 -23.531 4.75 1 97.81 95 LEU A CA 1
ATOM 738 C C . LEU A 1 95 ? 0.834 -24.078 4.07 1 97.81 95 LEU A C 1
ATOM 740 O O . LEU A 1 95 ? 0.333 -25.141 4.449 1 97.81 95 LEU A O 1
ATOM 744 N N . GLN A 1 96 ? 0.323 -23.391 3.094 1 98 96 GLN A N 1
ATOM 745 C CA . GLN A 1 96 ? -0.866 -23.812 2.363 1 98 96 GLN A CA 1
ATOM 746 C C . GLN A 1 96 ? -0.525 -24.188 0.923 1 98 96 GLN A C 1
ATOM 748 O O . GLN A 1 96 ? -1.198 -25.016 0.313 1 98 96 GLN A O 1
ATOM 753 N N . TRP A 1 97 ? 0.405 -23.562 0.319 1 97.44 97 TRP A N 1
ATOM 754 C CA . TRP A 1 97 ? 0.777 -23.75 -1.078 1 97.44 97 TRP A CA 1
ATOM 755 C C . TRP A 1 97 ? 2.186 -23.234 -1.345 1 97.44 97 TRP A C 1
ATOM 757 O O . TRP A 1 97 ? 2.613 -22.25 -0.739 1 97.44 97 TRP A O 1
ATOM 767 N N . GLU A 1 98 ? 2.904 -23.875 -2.201 1 97 98 GLU A N 1
ATOM 768 C CA . GLU A 1 98 ? 4.23 -23.406 -2.574 1 97 98 GLU A CA 1
ATOM 769 C C . GLU A 1 98 ? 4.602 -23.844 -3.986 1 97 98 GLU A C 1
ATOM 771 O O . GLU A 1 98 ? 4.125 -24.875 -4.465 1 97 98 GLU A O 1
ATOM 776 N N . ILE A 1 99 ? 5.371 -23.109 -4.617 1 96 99 ILE A N 1
ATOM 777 C CA . ILE A 1 99 ? 5.93 -23.453 -5.922 1 96 99 ILE A CA 1
ATOM 778 C C . ILE A 1 99 ? 7.34 -22.875 -6.047 1 96 99 ILE A C 1
ATOM 780 O O . ILE A 1 99 ? 7.645 -21.828 -5.465 1 96 99 ILE A O 1
ATOM 784 N N . GLU A 1 100 ? 8.203 -23.609 -6.699 1 94.62 100 GLU A N 1
ATOM 785 C CA . GLU A 1 100 ? 9.539 -23.109 -7.016 1 94.62 100 GLU A CA 1
ATOM 786 C C . GLU A 1 100 ? 9.617 -22.641 -8.469 1 94.62 100 GLU A C 1
ATOM 788 O O . GLU A 1 100 ? 9.055 -23.266 -9.359 1 94.62 100 GLU A O 1
ATOM 793 N N . MET A 1 101 ? 10.32 -21.562 -8.695 1 93.44 101 MET A N 1
ATOM 794 C CA . MET A 1 101 ? 10.492 -21.047 -10.047 1 93.44 101 MET A CA 1
ATOM 795 C C . MET A 1 101 ? 11.734 -20.156 -10.133 1 93.44 101 MET A C 1
ATOM 797 O O . MET A 1 101 ? 12.367 -19.875 -9.117 1 93.44 101 MET A O 1
ATOM 801 N N . ASN A 1 102 ? 12.125 -19.812 -11.312 1 92.25 102 ASN A N 1
ATOM 802 C CA . ASN A 1 102 ? 13.227 -18.875 -11.492 1 92.25 102 ASN A CA 1
ATOM 803 C C . ASN A 1 102 ? 12.781 -17.438 -11.242 1 92.25 102 ASN A C 1
ATOM 805 O O . ASN A 1 102 ? 11.68 -17.047 -11.633 1 92.25 102 ASN A O 1
ATOM 809 N N . VAL A 1 103 ? 13.734 -16.672 -10.578 1 90.75 103 VAL A N 1
ATOM 810 C CA . VAL A 1 103 ? 13.453 -15.266 -10.32 1 90.75 103 VAL A CA 1
ATOM 811 C C . VAL A 1 103 ? 13.422 -14.492 -11.641 1 90.75 103 VAL A C 1
ATOM 813 O O . VAL A 1 103 ? 14.273 -14.711 -12.508 1 90.75 103 VAL A O 1
ATOM 816 N N . GLY A 1 104 ? 12.461 -13.773 -11.867 1 82.56 104 GLY A N 1
ATOM 817 C CA . GLY A 1 104 ? 12.398 -12.93 -13.055 1 82.56 104 GLY A CA 1
ATOM 818 C C . GLY A 1 104 ? 13.273 -11.695 -12.953 1 82.56 104 GLY A C 1
ATOM 819 O O . GLY A 1 104 ? 13.867 -11.43 -11.906 1 82.56 104 GLY A O 1
ATOM 820 N N . THR A 1 105 ? 13.406 -11.039 -14.078 1 74.62 105 THR A N 1
ATOM 821 C CA . THR A 1 105 ? 14.172 -9.797 -14.133 1 74.62 105 THR A CA 1
ATOM 822 C C . THR A 1 105 ? 13.414 -8.656 -13.461 1 74.62 105 THR A C 1
ATOM 824 O O . THR A 1 105 ? 14.016 -7.723 -12.938 1 74.62 105 THR A O 1
ATOM 827 N N . ALA A 1 106 ? 12.062 -8.898 -13.516 1 68.19 106 ALA A N 1
ATOM 828 C CA . ALA A 1 106 ? 11.227 -7.867 -12.906 1 68.19 106 ALA A CA 1
ATOM 829 C C . ALA A 1 106 ? 11.102 -8.086 -11.398 1 68.19 106 ALA A C 1
ATOM 831 O O . ALA A 1 106 ? 10.82 -9.203 -10.945 1 68.19 106 ALA A O 1
ATOM 832 N N . ARG A 1 107 ? 11.648 -7.262 -10.547 1 77.06 107 ARG A N 1
ATOM 833 C CA . ARG A 1 107 ? 11.492 -7.371 -9.102 1 77.06 107 ARG A CA 1
ATOM 834 C C . ARG A 1 107 ? 10.227 -6.652 -8.633 1 77.06 107 ARG A C 1
ATOM 836 O O . ARG A 1 107 ? 10.305 -5.703 -7.848 1 77.06 107 ARG A O 1
ATOM 843 N N . GLN A 1 108 ? 9.086 -7.281 -9.289 1 87.69 108 GLN A N 1
ATOM 844 C CA . GLN A 1 108 ? 7.801 -6.676 -8.945 1 87.69 108 GLN A CA 1
ATOM 845 C C . GLN A 1 108 ? 7.09 -7.473 -7.859 1 87.69 108 GLN A C 1
ATOM 847 O O . GLN A 1 108 ? 7.266 -8.688 -7.758 1 87.69 108 GLN A O 1
ATOM 852 N N . ASN A 1 109 ? 6.355 -6.809 -7.02 1 91.75 109 ASN A N 1
ATOM 853 C CA . ASN A 1 109 ? 5.535 -7.477 -6.012 1 91.75 109 ASN A CA 1
ATOM 854 C C . ASN A 1 109 ? 4.43 -8.312 -6.652 1 91.75 109 ASN A C 1
ATOM 856 O O . ASN A 1 109 ? 3.984 -8.016 -7.762 1 91.75 109 ASN A O 1
ATOM 860 N N . PRO A 1 110 ? 4.012 -9.359 -5.953 1 95.06 110 PRO A N 1
ATOM 861 C CA . PRO A 1 110 ? 2.846 -10.094 -6.441 1 95.06 110 PRO A CA 1
ATOM 862 C C . PRO A 1 110 ? 1.582 -9.234 -6.484 1 95.06 110 PRO A C 1
ATOM 864 O O . PRO A 1 110 ? 1.449 -8.281 -5.711 1 95.06 110 PRO A O 1
ATOM 867 N N . GLY A 1 111 ? 0.753 -9.508 -7.434 1 96.12 111 GLY A N 1
ATOM 868 C CA . GLY A 1 111 ? -0.564 -8.891 -7.492 1 96.12 111 GLY A CA 1
ATOM 869 C C . GLY A 1 111 ? -1.657 -9.773 -6.91 1 96.12 111 GLY A C 1
ATOM 870 O O . GLY A 1 111 ? -1.661 -10.984 -7.121 1 96.12 111 GLY A O 1
ATOM 871 N N . ILE A 1 112 ? -2.574 -9.133 -6.152 1 96.75 112 ILE A N 1
ATOM 872 C CA . ILE A 1 112 ? -3.656 -9.891 -5.531 1 96.75 112 ILE A CA 1
ATOM 873 C C . ILE A 1 112 ? -5.004 -9.312 -5.969 1 96.75 112 ILE A C 1
ATOM 875 O O . ILE A 1 112 ? -5.242 -8.109 -5.844 1 96.75 112 ILE A O 1
ATOM 879 N N . LEU A 1 113 ? -5.863 -10.141 -6.516 1 95.5 113 LEU A N 1
ATOM 880 C CA . LEU A 1 113 ? -7.23 -9.758 -6.852 1 95.5 113 LEU A CA 1
ATOM 881 C C . LEU A 1 113 ? -8.234 -10.688 -6.172 1 95.5 113 LEU A C 1
ATOM 883 O O . LEU A 1 113 ? -8.117 -11.906 -6.27 1 95.5 113 LEU A O 1
ATOM 887 N N . ASN A 1 114 ? -9.188 -10.07 -5.516 1 94.81 114 ASN A N 1
ATOM 888 C CA . ASN A 1 114 ? -10.227 -10.883 -4.898 1 94.81 114 ASN A CA 1
ATOM 889 C C . ASN A 1 114 ? -11.25 -11.359 -5.926 1 94.81 114 ASN A C 1
ATOM 891 O O . ASN A 1 114 ? -11.633 -10.609 -6.824 1 94.81 114 ASN A O 1
ATOM 895 N N . THR A 1 115 ? -11.586 -12.57 -5.738 1 95.38 115 THR A N 1
ATOM 896 C CA . THR A 1 115 ? -12.562 -13.148 -6.656 1 95.38 115 THR A CA 1
ATOM 897 C C . THR A 1 115 ? -13.922 -13.305 -5.984 1 95.38 115 THR A C 1
ATOM 899 O O . THR A 1 115 ? -14.031 -13.164 -4.766 1 95.38 115 THR A O 1
ATOM 902 N N . GLY A 1 116 ? -14.945 -13.57 -6.723 1 93.25 116 GLY A N 1
ATOM 903 C CA . GLY A 1 116 ? -16.312 -13.664 -6.246 1 93.25 116 GLY A CA 1
ATOM 904 C C . GLY A 1 116 ? -16.531 -14.805 -5.266 1 93.25 116 GLY A C 1
ATOM 905 O O . GLY A 1 116 ? -17.469 -14.781 -4.48 1 93.25 116 GLY A O 1
ATOM 906 N N . ASP A 1 117 ? -15.727 -15.797 -5.297 1 93.94 117 ASP A N 1
ATOM 907 C CA . ASP A 1 117 ? -15.914 -16.938 -4.41 1 93.94 117 ASP A CA 1
ATOM 908 C C . ASP A 1 117 ? -15.156 -16.75 -3.098 1 93.94 117 ASP A C 1
ATOM 910 O O . ASP A 1 117 ? -14.867 -17.719 -2.393 1 93.94 117 ASP A O 1
ATOM 914 N N . HIS A 1 118 ? -14.688 -15.625 -2.775 1 95.56 118 HIS A N 1
ATOM 915 C CA . HIS A 1 118 ? -14.078 -15.211 -1.519 1 95.56 118 HIS A CA 1
ATOM 916 C C . HIS A 1 118 ? -12.648 -15.719 -1.405 1 95.56 118 HIS A C 1
ATOM 918 O O . HIS A 1 118 ? -12.102 -15.812 -0.303 1 95.56 118 HIS A O 1
ATOM 924 N N . ARG A 1 119 ? -12.125 -16.062 -2.562 1 97.38 119 ARG A N 1
ATOM 925 C CA . ARG A 1 119 ? -10.688 -16.312 -2.682 1 97.38 119 ARG A CA 1
ATOM 926 C C . ARG A 1 119 ? -10 -15.227 -3.492 1 97.38 119 ARG A C 1
ATOM 928 O O . ARG A 1 119 ? -10.641 -14.242 -3.883 1 97.38 119 ARG A O 1
ATOM 935 N N . SER A 1 120 ? -8.656 -15.406 -3.59 1 97.56 120 SER A N 1
ATOM 936 C CA . SER A 1 120 ? -7.922 -14.422 -4.379 1 97.56 120 SER A CA 1
ATOM 937 C C . SER A 1 120 ? -7.191 -15.078 -5.543 1 97.56 120 SER A C 1
ATOM 939 O O . SER A 1 120 ? -6.793 -16.234 -5.457 1 97.56 120 SER A O 1
ATOM 941 N N . THR A 1 121 ? -7.184 -14.398 -6.598 1 97.19 121 THR A N 1
ATOM 942 C CA . THR A 1 121 ? -6.227 -14.688 -7.66 1 97.19 121 THR A CA 1
ATOM 943 C C . THR A 1 121 ? -4.871 -14.055 -7.359 1 97.19 121 THR A C 1
ATOM 945 O O . THR A 1 121 ? -4.797 -12.867 -7.039 1 97.19 121 THR A O 1
ATOM 948 N N . PHE A 1 122 ? -3.797 -14.867 -7.453 1 98.19 122 PHE A N 1
ATOM 949 C CA . PHE A 1 122 ? -2.439 -14.391 -7.219 1 98.19 122 PHE A CA 1
ATOM 950 C C . PHE A 1 122 ? -1.677 -14.266 -8.531 1 98.19 122 PHE A C 1
ATOM 952 O O . PHE A 1 122 ? -1.57 -15.234 -9.289 1 98.19 122 PHE A O 1
ATOM 959 N N . LEU A 1 123 ? -1.161 -13.094 -8.836 1 97.25 123 LEU A N 1
ATOM 960 C CA . LEU A 1 123 ? -0.346 -12.852 -10.016 1 97.25 123 LEU A CA 1
ATOM 961 C C . LEU A 1 123 ? 1.134 -12.781 -9.656 1 97.25 123 LEU A C 1
ATOM 963 O O . LEU A 1 123 ? 1.524 -12.016 -8.773 1 97.25 123 LEU A O 1
ATOM 967 N N . LEU A 1 124 ? 1.938 -13.555 -10.344 1 95.94 124 LEU A N 1
ATOM 968 C CA . LEU A 1 124 ? 3.346 -13.727 -10 1 95.94 124 LEU A CA 1
ATOM 969 C C . LEU A 1 124 ? 4.234 -13.523 -11.227 1 95.94 124 LEU A C 1
ATOM 971 O O . LEU A 1 124 ? 3.896 -13.977 -12.32 1 95.94 124 LEU A O 1
ATOM 975 N N . TRP A 1 125 ? 5.332 -12.836 -10.992 1 94.81 125 TRP A N 1
ATOM 976 C CA . TRP A 1 125 ? 6.355 -12.727 -12.023 1 94.81 125 TRP A CA 1
ATOM 977 C C . TRP A 1 125 ? 7.445 -13.773 -11.828 1 94.81 125 TRP A C 1
ATOM 979 O O . TRP A 1 125 ? 7.848 -14.055 -10.695 1 94.81 125 TRP A O 1
ATOM 989 N N . GLY A 1 126 ? 7.93 -14.367 -12.875 1 93.06 126 GLY A N 1
ATOM 990 C CA . GLY A 1 126 ? 9 -15.352 -12.805 1 93.06 126 GLY A CA 1
ATOM 991 C C . GLY A 1 126 ? 9.047 -16.266 -14.016 1 93.06 126 GLY A C 1
ATOM 992 O O . GLY A 1 126 ? 8.516 -15.938 -15.078 1 93.06 126 GLY A O 1
ATOM 993 N N . GLU A 1 127 ? 9.789 -17.328 -13.859 1 91.25 127 GLU A N 1
ATOM 994 C CA . GLU A 1 127 ? 9.883 -18.359 -14.898 1 91.25 127 GLU A CA 1
ATOM 995 C C . GLU A 1 127 ? 9.711 -19.75 -14.312 1 91.25 127 GLU A C 1
ATOM 997 O O . GLU A 1 127 ? 10.594 -20.25 -13.617 1 91.25 127 GLU A O 1
ATOM 1002 N N . TYR A 1 128 ? 8.555 -20.312 -14.602 1 90.19 128 TYR A N 1
ATOM 1003 C CA . TYR A 1 128 ? 8.289 -21.672 -14.148 1 90.19 128 TYR A CA 1
ATOM 1004 C C . TYR A 1 128 ? 8.789 -22.703 -15.164 1 90.19 128 TYR A C 1
ATOM 1006 O O . TYR A 1 128 ? 8.875 -23.891 -14.859 1 90.19 128 TYR A O 1
ATOM 1014 N N . SER A 1 129 ? 10.086 -22.469 -15.844 1 71.31 129 SER A N 1
ATOM 1015 C CA . SER A 1 129 ? 10.57 -23.359 -16.906 1 71.31 129 SER A CA 1
ATOM 1016 C C . SER A 1 129 ? 10.891 -24.75 -16.375 1 71.31 129 SER A C 1
ATOM 1018 O O . SER A 1 129 ? 11.539 -24.875 -15.336 1 71.31 129 SER A O 1
ATOM 1020 N N . THR A 1 130 ? 10.039 -25.781 -16.594 1 55.66 130 THR A N 1
ATOM 1021 C CA . THR A 1 130 ? 10.477 -27.172 -16.391 1 55.66 130 THR A CA 1
ATOM 1022 C C . THR A 1 130 ? 11.797 -27.422 -17.125 1 55.66 130 THR A C 1
ATOM 1024 O O . THR A 1 130 ? 12.547 -28.328 -16.766 1 55.66 130 THR A O 1
ATOM 1027 N N . ASP A 1 131 ? 11.977 -26.953 -18.344 1 51.91 131 ASP A N 1
ATOM 1028 C CA . ASP A 1 131 ? 13.094 -27.312 -19.203 1 51.91 131 ASP A CA 1
ATOM 1029 C C . ASP A 1 131 ? 14.164 -26.219 -19.203 1 51.91 131 ASP A C 1
ATOM 1031 O O . ASP A 1 131 ? 13.859 -25.047 -19.406 1 51.91 131 ASP A O 1
ATOM 1035 N N . SER A 1 132 ? 15.133 -26.312 -18.312 1 46.78 132 SER A N 1
ATOM 1036 C CA . SER A 1 132 ? 16.344 -25.547 -18.094 1 46.78 132 SER A CA 1
ATOM 1037 C C . SER A 1 132 ? 16.859 -24.953 -19.406 1 46.78 132 SER A C 1
ATOM 1039 O O . SER A 1 132 ? 17.828 -24.188 -19.406 1 46.78 132 SER A O 1
ATOM 1041 N N . ASN A 1 133 ? 16.609 -25.516 -20.547 1 43.91 133 ASN A N 1
ATOM 1042 C CA . ASN A 1 133 ? 17.516 -25.312 -21.672 1 43.91 133 ASN A CA 1
ATOM 1043 C C . ASN A 1 133 ? 17.375 -23.906 -22.266 1 43.91 133 ASN A C 1
ATOM 1045 O O . ASN A 1 133 ? 17.953 -23.609 -23.297 1 43.91 133 ASN A O 1
ATOM 1049 N N . ASN A 1 134 ? 16.266 -23.203 -22.172 1 47.88 134 ASN A N 1
ATOM 1050 C CA . ASN A 1 134 ? 16.109 -22.25 -23.266 1 47.88 134 ASN A CA 1
ATOM 1051 C C . ASN A 1 134 ? 16.922 -20.969 -23.031 1 47.88 134 ASN A C 1
ATOM 1053 O O . ASN A 1 134 ? 16.781 -20.328 -22 1 47.88 134 ASN A O 1
ATOM 1057 N N . THR A 1 135 ? 18.062 -20.75 -23.625 1 47.5 135 THR A N 1
ATOM 1058 C CA . THR A 1 135 ? 19.031 -19.703 -23.875 1 47.5 135 THR A CA 1
ATOM 1059 C C . THR A 1 135 ? 18.328 -18.375 -24.172 1 47.5 135 THR A C 1
ATOM 1061 O O . THR A 1 135 ? 18.969 -17.391 -24.531 1 47.5 135 THR A O 1
ATOM 1064 N N . MET A 1 136 ? 17 -18.297 -24.484 1 51.91 136 MET A N 1
ATOM 1065 C CA . MET A 1 136 ? 16.5 -17.094 -25.141 1 51.91 136 MET A CA 1
ATOM 1066 C C . MET A 1 136 ? 16.578 -15.883 -24.219 1 51.91 136 MET A C 1
ATOM 1068 O O . MET A 1 136 ? 16.797 -16.031 -23.016 1 51.91 136 MET A O 1
ATOM 1072 N N . GLU A 1 137 ? 16.391 -14.617 -24.797 1 59.22 137 GLU A N 1
ATOM 1073 C CA . GLU A 1 137 ? 16.375 -13.289 -24.188 1 59.22 137 GLU A CA 1
ATOM 1074 C C . GLU A 1 137 ? 15.57 -13.281 -22.906 1 59.22 137 GLU A C 1
ATOM 1076 O O . GLU A 1 137 ? 14.555 -13.969 -22.797 1 59.22 137 GLU A O 1
ATOM 1081 N N . PRO A 1 138 ? 16.25 -12.75 -21.891 1 63.53 138 PRO A N 1
ATOM 1082 C CA . PRO A 1 138 ? 15.57 -12.703 -20.594 1 63.53 138 PRO A CA 1
ATOM 1083 C C . PRO A 1 138 ? 14.148 -12.164 -20.703 1 63.53 138 PRO A C 1
ATOM 1085 O O . PRO A 1 138 ? 13.922 -11.109 -21.297 1 63.53 138 PRO A O 1
ATOM 1088 N N . LYS A 1 139 ? 13.164 -12.984 -20.719 1 78.88 139 LYS A N 1
ATOM 1089 C CA . LYS A 1 139 ? 11.758 -12.594 -20.703 1 78.88 139 LYS A CA 1
ATOM 1090 C C . LYS A 1 139 ? 11.164 -12.688 -19.297 1 78.88 139 LYS A C 1
ATOM 1092 O O . LYS A 1 139 ? 11.57 -13.531 -18.5 1 78.88 139 LYS A O 1
ATOM 1097 N N . GLU A 1 140 ? 10.367 -11.625 -18.984 1 87.12 140 GLU A N 1
ATOM 1098 C CA . GLU A 1 140 ? 9.578 -11.648 -17.75 1 87.12 140 GLU A CA 1
ATOM 1099 C C . GLU A 1 140 ? 8.211 -12.289 -17.984 1 87.12 140 GLU A C 1
ATOM 1101 O O . GLU A 1 140 ? 7.465 -11.852 -18.875 1 87.12 140 GLU A O 1
ATOM 1106 N N . ASN A 1 141 ? 7.957 -13.328 -17.297 1 92.75 141 ASN A N 1
ATOM 1107 C CA . ASN A 1 141 ? 6.695 -14.039 -17.453 1 92.75 141 ASN A CA 1
ATOM 1108 C C . ASN A 1 141 ? 5.738 -13.75 -16.297 1 92.75 141 ASN A C 1
ATOM 1110 O O . ASN A 1 141 ? 6.152 -13.711 -15.141 1 92.75 141 ASN A O 1
ATOM 1114 N N . LEU A 1 142 ? 4.547 -13.453 -16.641 1 95.19 142 LEU A N 1
ATOM 1115 C CA . LEU A 1 142 ? 3.488 -13.266 -15.656 1 95.19 142 LEU A CA 1
ATOM 1116 C C . LEU A 1 142 ? 2.621 -14.516 -15.547 1 95.19 142 LEU A C 1
ATOM 1118 O O . LEU A 1 142 ? 2.139 -15.031 -16.562 1 95.19 142 LEU A O 1
ATOM 1122 N N . TYR A 1 143 ? 2.463 -15.023 -14.328 1 96.19 143 TYR A N 1
ATOM 1123 C CA . TYR A 1 143 ? 1.649 -16.203 -14.055 1 96.19 143 TYR A CA 1
ATOM 1124 C C . TYR A 1 143 ? 0.472 -15.852 -13.148 1 96.19 143 TYR A C 1
ATOM 1126 O O . TYR A 1 143 ? 0.51 -14.852 -12.43 1 96.19 143 TYR A O 1
ATOM 1134 N N . MET A 1 144 ? -0.507 -16.688 -13.18 1 97.88 144 MET A N 1
ATOM 1135 C CA . MET A 1 144 ? -1.687 -16.547 -12.328 1 97.88 144 MET A CA 1
ATOM 1136 C C . MET A 1 144 ? -2.004 -17.859 -11.625 1 97.88 144 MET A C 1
ATOM 1138 O O . MET A 1 144 ? -1.983 -18.922 -12.25 1 97.88 144 MET A O 1
ATOM 1142 N N . PHE A 1 145 ? -2.283 -17.75 -10.383 1 98.06 145 PHE A N 1
ATOM 1143 C CA . PHE A 1 145 ? -2.664 -18.906 -9.562 1 98.06 145 PHE A CA 1
ATOM 1144 C C . PHE A 1 145 ? -3.961 -18.625 -8.812 1 98.06 145 PHE A C 1
ATOM 1146 O O . PHE A 1 145 ? -4.172 -17.516 -8.32 1 98.06 145 PHE A O 1
ATOM 1153 N N . HIS A 1 146 ? -4.801 -19.547 -8.766 1 98.25 146 HIS A N 1
ATOM 1154 C CA . HIS A 1 146 ? -6.02 -19.516 -7.961 1 98.25 146 HIS A CA 1
ATOM 1155 C C . HIS A 1 146 ? -6.234 -20.859 -7.254 1 98.25 146 HIS A C 1
ATOM 1157 O O . HIS A 1 146 ? -6.125 -21.906 -7.875 1 98.25 146 HIS A O 1
ATOM 1163 N N . SER A 1 147 ? -6.594 -20.859 -6.027 1 97.62 147 SER A N 1
ATOM 1164 C CA . SER A 1 147 ? -6.547 -22.047 -5.188 1 97.62 147 SER A CA 1
ATOM 1165 C C . SER A 1 147 ? -7.711 -22.984 -5.492 1 97.62 147 SER A C 1
ATOM 1167 O O . SER A 1 147 ? -7.719 -24.141 -5.051 1 97.62 147 SER A O 1
ATOM 1169 N N . SER A 1 148 ? -8.773 -22.516 -6.211 1 96.75 148 SER A N 1
ATOM 1170 C CA . SER A 1 148 ? -9.82 -23.422 -6.652 1 96.75 148 SER A CA 1
ATOM 1171 C C . SER A 1 148 ? -9.266 -24.5 -7.578 1 96.75 148 SER A C 1
ATOM 1173 O O . SER A 1 148 ? -9.867 -25.562 -7.738 1 96.75 148 SER A O 1
ATOM 1175 N N . GLN A 1 149 ? -8.195 -24.266 -8.273 1 95.44 149 GLN A N 1
ATOM 1176 C CA . GLN A 1 149 ? -7.445 -25.219 -9.086 1 95.44 149 GLN A CA 1
ATOM 1177 C C . GLN A 1 149 ? -5.988 -25.297 -8.641 1 95.44 149 GLN A C 1
ATOM 1179 O O . GLN A 1 149 ? -5.094 -24.797 -9.328 1 95.44 149 GLN A O 1
ATOM 1184 N N . PRO A 1 150 ? -5.734 -25.984 -7.5 1 93.25 150 PRO A N 1
ATOM 1185 C CA . PRO A 1 150 ? -4.426 -25.922 -6.844 1 93.25 150 PRO A CA 1
ATOM 1186 C C . PRO A 1 150 ? -3.314 -26.562 -7.676 1 93.25 150 PRO A C 1
ATOM 1188 O O . PRO A 1 150 ? -2.131 -26.359 -7.387 1 93.25 150 PRO A O 1
ATOM 1191 N N . LYS A 1 151 ? -3.625 -27.312 -8.703 1 92.81 151 LYS A N 1
ATOM 1192 C CA . LYS A 1 151 ? -2.615 -27.984 -9.508 1 92.81 151 LYS A CA 1
ATOM 1193 C C . LYS A 1 151 ? -2.424 -27.281 -10.852 1 92.81 151 LYS A C 1
ATOM 1195 O O . LYS A 1 151 ? -1.823 -27.828 -11.773 1 92.81 151 LYS A O 1
ATOM 1200 N N . VAL A 1 152 ? -2.961 -26.188 -10.945 1 95.56 152 VAL A N 1
ATOM 1201 C CA . VAL A 1 152 ? -2.912 -25.5 -12.227 1 95.56 152 VAL A CA 1
ATOM 1202 C C . VAL A 1 152 ? -2.246 -24.141 -12.047 1 95.56 152 VAL A C 1
ATOM 1204 O O . VAL A 1 152 ? -2.539 -23.406 -11.094 1 95.56 152 VAL A O 1
ATOM 1207 N N . LEU A 1 153 ? -1.349 -23.797 -12.875 1 96.38 153 LEU A N 1
ATOM 1208 C CA . LEU A 1 153 ? -0.746 -22.469 -13.039 1 96.38 153 LEU A CA 1
ATOM 1209 C C . LEU A 1 153 ? -0.994 -21.938 -14.438 1 96.38 153 LEU A C 1
ATOM 1211 O O . LEU A 1 153 ? -0.788 -22.641 -15.43 1 96.38 153 LEU A O 1
ATOM 1215 N N . MET A 1 154 ? -1.485 -20.734 -14.516 1 96.62 154 MET A N 1
ATOM 1216 C CA . MET A 1 154 ? -1.717 -20.125 -15.82 1 96.62 154 MET A CA 1
ATOM 1217 C C . MET A 1 154 ? -0.562 -19.203 -16.203 1 96.62 154 MET A C 1
ATOM 1219 O O . MET A 1 154 ? -0.213 -18.297 -15.453 1 96.62 154 MET A O 1
ATOM 1223 N N . HIS A 1 155 ? 0.106 -19.469 -17.297 1 95.88 155 HIS A N 1
ATOM 1224 C CA . HIS A 1 155 ? 1.007 -18.484 -17.906 1 95.88 155 HIS A CA 1
ATOM 1225 C C . HIS A 1 155 ? 0.236 -17.469 -18.719 1 95.88 155 HIS A C 1
ATOM 1227 O O . HIS A 1 155 ? -0.345 -17.797 -19.766 1 95.88 155 HIS A O 1
ATOM 1233 N N . LEU A 1 156 ? 0.242 -16.234 -18.328 1 95.88 156 LEU A N 1
ATOM 1234 C CA . LEU A 1 156 ? -0.608 -15.227 -18.938 1 95.88 156 LEU A CA 1
ATOM 1235 C C . LEU A 1 156 ? 0.083 -14.586 -20.141 1 95.88 156 LEU A C 1
ATOM 1237 O O . LEU A 1 156 ? -0.473 -14.562 -21.25 1 95.88 156 LEU A O 1
ATOM 1241 N N . ASN A 1 157 ? 1.207 -14.07 -19.938 1 91.94 157 ASN A N 1
ATOM 1242 C CA . ASN A 1 157 ? 1.956 -13.438 -21.031 1 91.94 157 ASN A CA 1
ATOM 1243 C C . ASN A 1 157 ? 3.418 -13.227 -20.641 1 91.94 157 ASN A C 1
ATOM 1245 O O . ASN A 1 157 ? 3.82 -13.523 -19.516 1 91.94 157 ASN A O 1
ATOM 1249 N N . SER A 1 158 ? 4.191 -12.859 -21.656 1 89.5 158 SER A N 1
ATOM 1250 C CA . SER A 1 158 ? 5.617 -12.594 -21.5 1 89.5 158 SER A CA 1
ATOM 1251 C C . SER A 1 158 ? 5.969 -11.18 -21.953 1 89.5 158 SER A C 1
ATOM 1253 O O . SER A 1 158 ? 5.363 -10.648 -22.891 1 89.5 158 SER A O 1
ATOM 1255 N N . HIS A 1 159 ? 6.82 -10.633 -21.188 1 84.5 159 HIS A N 1
ATOM 1256 C CA . HIS A 1 159 ? 7.258 -9.281 -21.516 1 84.5 159 HIS A CA 1
ATOM 1257 C C . HIS A 1 159 ? 8.773 -9.219 -21.703 1 84.5 159 HIS A C 1
ATOM 1259 O O . HIS A 1 159 ? 9.523 -9.852 -20.953 1 84.5 159 HIS A O 1
ATOM 1265 N N . THR A 1 160 ? 9.188 -8.539 -22.688 1 80.31 160 THR A N 1
ATOM 1266 C CA . THR A 1 160 ? 10.617 -8.367 -22.938 1 80.31 160 THR A CA 1
ATOM 1267 C C . THR A 1 160 ? 11.102 -7.012 -22.438 1 80.31 160 THR A C 1
ATOM 1269 O O . THR A 1 160 ? 12.297 -6.82 -22.203 1 80.31 160 THR A O 1
ATOM 1272 N N . GLU A 1 161 ? 10.18 -6.109 -22.344 1 79.25 161 GLU A N 1
ATOM 1273 C CA . GLU A 1 161 ? 10.547 -4.773 -21.875 1 79.25 161 GLU A CA 1
ATOM 1274 C C . GLU A 1 161 ? 10.82 -4.762 -20.375 1 79.25 161 GLU A C 1
ATOM 1276 O O . GLU A 1 161 ? 10.336 -5.629 -19.641 1 79.25 161 GLU A O 1
ATOM 1281 N N . ASN A 1 162 ? 11.625 -3.764 -20.016 1 82.06 162 ASN A N 1
ATOM 1282 C CA . ASN A 1 162 ? 11.883 -3.549 -18.594 1 82.06 162 ASN A CA 1
ATOM 1283 C C . ASN A 1 162 ? 10.656 -2.998 -17.875 1 82.06 162 ASN A C 1
ATOM 1285 O O . ASN A 1 162 ? 10.18 -1.908 -18.203 1 82.06 162 ASN A O 1
ATOM 1289 N N . ILE A 1 163 ? 10.203 -3.76 -16.969 1 85.25 163 ILE A N 1
ATOM 1290 C CA . ILE A 1 163 ? 9.023 -3.338 -16.219 1 85.25 163 ILE A CA 1
ATOM 1291 C C . ILE A 1 163 ? 9.453 -2.529 -14.992 1 85.25 163 ILE A C 1
ATOM 1293 O O . ILE A 1 163 ? 10.172 -3.039 -14.125 1 85.25 163 ILE A O 1
ATOM 1297 N N . ILE A 1 164 ? 9.047 -1.393 -14.883 1 80.06 164 ILE A N 1
ATOM 1298 C CA . ILE A 1 164 ? 9.406 -0.489 -13.797 1 80.06 164 ILE A CA 1
ATOM 1299 C C . ILE A 1 164 ? 8.367 -0.573 -12.68 1 80.06 164 ILE A C 1
ATOM 1301 O O . ILE A 1 164 ? 8.711 -0.591 -11.5 1 80.06 164 ILE A O 1
ATOM 1305 N N . ILE A 1 165 ? 7.129 -0.571 -13.055 1 83.62 165 ILE A N 1
ATOM 1306 C CA . ILE A 1 165 ? 6.039 -0.645 -12.086 1 83.62 165 ILE A CA 1
ATOM 1307 C C . ILE A 1 165 ? 4.988 -1.641 -12.57 1 83.62 165 ILE A C 1
ATOM 1309 O O . ILE A 1 165 ? 4.688 -1.706 -13.766 1 83.62 165 ILE A O 1
ATOM 1313 N N . PHE A 1 166 ? 4.48 -2.357 -11.68 1 89.88 166 PHE A N 1
ATOM 1314 C CA . PHE A 1 166 ? 3.387 -3.301 -11.875 1 89.88 166 PHE A CA 1
ATOM 1315 C C . PHE A 1 166 ? 2.316 -3.117 -10.805 1 89.88 166 PHE A C 1
ATOM 1317 O O . PHE A 1 166 ? 2.629 -2.992 -9.617 1 89.88 166 PHE A O 1
ATOM 1324 N N . GLY A 1 167 ? 1.075 -3.031 -11.281 1 88.38 167 GLY A N 1
ATOM 1325 C CA . GLY A 1 167 ? -0.034 -2.939 -10.344 1 88.38 167 GLY A CA 1
ATOM 1326 C C . GLY A 1 167 ? -1.308 -3.578 -10.859 1 88.38 167 GLY A C 1
ATOM 1327 O O . GLY A 1 167 ? -1.569 -3.564 -12.062 1 88.38 167 GLY A O 1
ATOM 1328 N N . VAL A 1 168 ? -2.098 -4.137 -9.906 1 90.56 168 VAL A N 1
ATOM 1329 C CA . VAL A 1 168 ? -3.369 -4.742 -10.281 1 90.56 168 VAL A CA 1
ATOM 1330 C C . VAL A 1 168 ? -4.52 -3.969 -9.641 1 90.56 168 VAL A C 1
ATOM 1332 O O . VAL A 1 168 ? -4.352 -3.361 -8.578 1 90.56 168 VAL A O 1
ATOM 1335 N N . ALA A 1 169 ? -5.621 -3.912 -10.312 1 85.5 169 ALA A N 1
ATOM 1336 C CA . ALA A 1 169 ? -6.781 -3.217 -9.758 1 85.5 169 ALA A CA 1
ATOM 1337 C C . ALA A 1 169 ? -8.062 -3.621 -10.492 1 85.5 169 ALA A C 1
ATOM 1339 O O . ALA A 1 169 ? -8.008 -4.184 -11.586 1 85.5 169 ALA A O 1
ATOM 1340 N N . LEU A 1 170 ? -9.148 -3.418 -9.766 1 84.69 170 LEU A N 1
ATOM 1341 C CA . LEU A 1 170 ? -10.445 -3.432 -10.43 1 84.69 170 LEU A CA 1
ATOM 1342 C C . LEU A 1 170 ? -10.805 -2.045 -10.953 1 84.69 170 LEU A C 1
ATOM 1344 O O . LEU A 1 170 ? -10.914 -1.096 -10.172 1 84.69 170 LEU A O 1
ATOM 1348 N N . PHE A 1 171 ? -10.844 -1.801 -12.164 1 77.25 171 PHE A N 1
ATOM 1349 C CA . PHE A 1 171 ? -11.07 -0.478 -12.734 1 77.25 171 PHE A CA 1
ATOM 1350 C C . PHE A 1 171 ? -12.562 -0.198 -12.875 1 77.25 171 PHE A C 1
ATOM 1352 O O . PHE A 1 171 ? -12.969 0.956 -13.023 1 77.25 171 PHE A O 1
ATOM 1359 N N . GLU A 1 172 ? -13.406 -1.089 -12.93 1 73.81 172 GLU A N 1
ATOM 1360 C CA . GLU A 1 172 ? -14.859 -0.934 -12.852 1 73.81 172 GLU A CA 1
ATOM 1361 C C . GLU A 1 172 ? -15.461 -1.884 -11.828 1 73.81 172 GLU A C 1
ATOM 1363 O O . GLU A 1 172 ? -14.867 -2.91 -11.492 1 73.81 172 GLU A O 1
ATOM 1368 N N . ARG A 1 173 ? -16.547 -1.356 -11.242 1 59.38 173 ARG A N 1
ATOM 1369 C CA . ARG A 1 173 ? -17.234 -2.168 -10.242 1 59.38 173 ARG A CA 1
ATOM 1370 C C . ARG A 1 173 ? -17.406 -3.605 -10.727 1 59.38 173 ARG A C 1
ATOM 1372 O O . ARG A 1 173 ? -18.125 -3.861 -11.695 1 59.38 173 ARG A O 1
ATOM 1379 N N . SER A 1 174 ? -16.797 -4.414 -9.945 1 55.75 174 SER A N 1
ATOM 1380 C CA . SER A 1 174 ? -16.953 -5.863 -10.031 1 55.75 174 SER A CA 1
ATOM 1381 C C . SER A 1 174 ? -16.625 -6.371 -11.43 1 55.75 174 SER A C 1
ATOM 1383 O O . SER A 1 174 ? -16.922 -7.52 -11.766 1 55.75 174 SER A O 1
ATOM 1385 N N . ARG A 1 175 ? -16.094 -5.203 -12.117 1 68.31 175 ARG A N 1
ATOM 1386 C CA . ARG A 1 175 ? -15.836 -5.641 -13.484 1 68.31 175 ARG A CA 1
ATOM 1387 C C . ARG A 1 175 ? -14.445 -5.215 -13.953 1 68.31 175 ARG A C 1
ATOM 1389 O O . ARG A 1 175 ? -13.852 -4.305 -13.375 1 68.31 175 ARG A O 1
ATOM 1396 N N . HIS A 1 176 ? -13.797 -5.941 -14.664 1 78.94 176 HIS A N 1
ATOM 1397 C CA . HIS A 1 176 ? -12.633 -5.766 -15.523 1 78.94 176 HIS A CA 1
ATOM 1398 C C . HIS A 1 176 ? -11.344 -5.75 -14.703 1 78.94 176 HIS A C 1
ATOM 1400 O O . HIS A 1 176 ? -10.711 -4.699 -14.547 1 78.94 176 HIS A O 1
ATOM 1406 N N . ALA A 1 177 ? -11.117 -6.867 -14.062 1 88.75 177 ALA A N 1
ATOM 1407 C CA . ALA A 1 177 ? -9.805 -7.012 -13.453 1 88.75 177 ALA A CA 1
ATOM 1408 C C . ALA A 1 177 ? -8.695 -6.73 -14.469 1 88.75 177 ALA A C 1
ATOM 1410 O O . ALA A 1 177 ? -8.672 -7.32 -15.547 1 88.75 177 ALA A O 1
ATOM 1411 N N . CYS A 1 178 ? -7.895 -5.777 -14.125 1 89.06 178 CYS A N 1
ATOM 1412 C CA . CYS A 1 178 ? -6.812 -5.348 -15.008 1 89.06 178 CYS A CA 1
ATOM 1413 C C . CYS A 1 178 ? -5.508 -5.199 -14.234 1 89.06 178 CYS A C 1
ATOM 1415 O O . CYS A 1 178 ? -5.512 -5.18 -13 1 89.06 178 CYS A O 1
ATOM 1417 N N . TYR A 1 179 ? -4.461 -5.207 -14.93 1 89.56 179 TYR A N 1
ATOM 1418 C CA . TYR A 1 179 ? -3.205 -4.75 -14.344 1 89.56 179 TYR A CA 1
ATOM 1419 C C . TYR A 1 179 ? -2.537 -3.707 -15.234 1 89.56 179 TYR A C 1
ATOM 1421 O O . TYR A 1 179 ? -2.791 -3.652 -16.438 1 89.56 179 TYR A O 1
ATOM 1429 N N . VAL A 1 180 ? -1.789 -2.846 -14.633 1 86.75 180 VAL A N 1
ATOM 1430 C CA . VAL A 1 180 ? -1.091 -1.746 -15.289 1 86.75 180 VAL A CA 1
ATOM 1431 C C . VAL A 1 180 ? 0.417 -1.983 -15.227 1 86.75 180 VAL A C 1
ATOM 1433 O O . VAL A 1 180 ? 0.948 -2.396 -14.195 1 86.75 180 VAL A O 1
ATOM 1436 N N . LEU A 1 181 ? 1.098 -1.748 -16.359 1 86.5 181 LEU A N 1
ATOM 1437 C CA . LEU A 1 181 ? 2.549 -1.845 -16.469 1 86.5 181 LEU A CA 1
ATOM 1438 C C . LEU A 1 181 ? 3.152 -0.518 -16.906 1 86.5 181 LEU A C 1
ATOM 1440 O O . LEU A 1 181 ? 2.611 0.143 -17.797 1 86.5 181 LEU A O 1
ATOM 1444 N N . ILE A 1 182 ? 4.109 -0.16 -16.234 1 81.5 182 ILE A N 1
ATOM 1445 C CA . ILE A 1 182 ? 4.965 0.912 -16.734 1 81.5 182 ILE A CA 1
ATOM 1446 C C . ILE A 1 182 ? 6.312 0.339 -17.172 1 81.5 182 ILE A C 1
ATOM 1448 O O . ILE A 1 182 ? 7.004 -0.298 -16.375 1 81.5 182 ILE A O 1
ATOM 1452 N N . THR A 1 183 ? 6.598 0.507 -18.344 1 81.56 183 THR A N 1
ATOM 1453 C CA . THR A 1 183 ? 7.844 -0.018 -18.891 1 81.56 183 THR A CA 1
ATOM 1454 C C . THR A 1 183 ? 8.727 1.114 -19.406 1 81.56 183 THR A C 1
ATOM 1456 O O . THR A 1 183 ? 8.234 2.191 -19.75 1 81.56 183 THR A O 1
ATOM 1459 N N . GLY A 1 184 ? 10.047 0.897 -19.344 1 76.38 184 GLY A N 1
ATOM 1460 C CA . GLY A 1 184 ? 11 1.891 -19.812 1 76.38 184 GLY A CA 1
ATOM 1461 C C . GLY A 1 184 ? 12.43 1.39 -19.812 1 76.38 184 GLY A C 1
ATOM 1462 O O . GLY A 1 184 ? 12.688 0.22 -19.516 1 76.38 184 GLY A O 1
ATOM 1463 N N . PRO A 1 185 ? 13.242 2.316 -20.328 1 69.81 185 PRO A N 1
ATOM 1464 C CA . PRO A 1 185 ? 14.648 1.899 -20.391 1 69.81 185 PRO A CA 1
ATOM 1465 C C . PRO A 1 185 ? 15.258 1.649 -19.016 1 69.81 185 PRO A C 1
ATOM 1467 O O . PRO A 1 185 ? 14.828 2.242 -18.031 1 69.81 185 PRO A O 1
ATOM 1470 N N . GLN A 1 186 ? 16.016 0.671 -18.75 1 61.41 186 GLN A N 1
ATOM 1471 C CA . GLN A 1 186 ? 16.672 0.361 -17.5 1 61.41 186 GLN A CA 1
ATOM 1472 C C . GLN A 1 186 ? 17.531 1.533 -17.016 1 61.41 186 GLN A C 1
ATOM 1474 O O . GLN A 1 186 ? 17.578 1.834 -15.82 1 61.41 186 GLN A O 1
ATOM 1479 N N . MET A 1 187 ? 18.5 2.016 -17.828 1 54.22 187 MET A N 1
ATOM 1480 C CA . MET A 1 187 ? 19.453 3.057 -17.469 1 54.22 187 MET A CA 1
ATOM 1481 C C . MET A 1 187 ? 18.875 4.441 -17.734 1 54.22 187 MET A C 1
ATOM 1483 O O . MET A 1 187 ? 18.234 4.664 -18.766 1 54.22 187 MET A O 1
ATOM 1487 N N . MET A 1 188 ? 18.391 5.113 -16.578 1 47.78 188 MET A N 1
ATOM 1488 C CA . MET A 1 188 ? 17.859 6.477 -16.562 1 47.78 188 MET A CA 1
ATOM 1489 C C . MET A 1 188 ? 18.641 7.379 -17.5 1 47.78 188 MET A C 1
ATOM 1491 O O . MET A 1 188 ? 18.391 8.586 -17.562 1 47.78 188 MET A O 1
ATOM 1495 N N . GLU A 1 189 ? 19.781 6.953 -17.922 1 44.84 189 GLU A N 1
ATOM 1496 C CA . GLU A 1 189 ? 20.484 8.055 -18.594 1 44.84 189 GLU A CA 1
ATOM 1497 C C . GLU A 1 189 ? 19.578 8.734 -19.609 1 44.84 189 GLU A C 1
ATOM 1499 O O . GLU A 1 189 ? 19.672 9.945 -19.828 1 44.84 189 GLU A O 1
ATOM 1504 N N . ASN A 1 190 ? 19.141 7.988 -20.516 1 46.44 190 ASN A N 1
ATOM 1505 C CA . ASN A 1 190 ? 18.297 8.68 -21.484 1 46.44 190 ASN A CA 1
ATOM 1506 C C . ASN A 1 190 ? 16.844 8.727 -21.047 1 46.44 190 ASN A C 1
ATOM 1508 O O . ASN A 1 190 ? 16.219 7.68 -20.859 1 46.44 190 ASN A O 1
ATOM 1512 N N . PRO A 1 191 ? 16.516 9.812 -20.281 1 49.81 191 PRO A N 1
ATOM 1513 C CA . PRO A 1 191 ? 15.125 9.977 -19.859 1 49.81 191 PRO A CA 1
ATOM 1514 C C . PRO A 1 191 ? 14.133 9.352 -20.844 1 49.81 191 PRO A C 1
ATOM 1516 O O . PRO A 1 191 ? 13.859 9.93 -21.906 1 49.81 191 PRO A O 1
ATOM 1519 N N . GLY A 1 192 ? 14.508 8.117 -21.391 1 52.84 192 GLY A N 1
ATOM 1520 C CA . GLY A 1 192 ? 13.664 7.535 -22.406 1 52.84 192 GLY A CA 1
ATOM 1521 C C . GLY A 1 192 ? 12.195 7.508 -22.031 1 52.84 192 GLY A C 1
ATOM 1522 O O . GLY A 1 192 ? 11.828 7.859 -20.906 1 52.84 192 GLY A O 1
ATOM 1523 N N . ASN A 1 193 ? 11.336 7.344 -22.984 1 65.12 193 ASN A N 1
ATOM 1524 C CA . ASN A 1 193 ? 9.883 7.32 -22.969 1 65.12 193 ASN A CA 1
ATOM 1525 C C . ASN A 1 193 ? 9.344 6.164 -22.141 1 65.12 193 ASN A C 1
ATOM 1527 O O . ASN A 1 193 ? 9.875 5.051 -22.188 1 65.12 193 ASN A O 1
ATOM 1531 N N . LEU A 1 194 ? 8.695 6.469 -21.016 1 70.5 194 LEU A N 1
ATOM 1532 C CA . LEU A 1 194 ? 7.953 5.457 -20.281 1 70.5 194 LEU A CA 1
ATOM 1533 C C . LEU A 1 194 ? 6.648 5.105 -20.984 1 70.5 194 LEU A C 1
ATOM 1535 O O . LEU A 1 194 ? 6.035 5.965 -21.625 1 70.5 194 LEU A O 1
ATOM 1539 N N . THR A 1 195 ? 6.414 3.83 -21.047 1 75.56 195 THR A N 1
ATOM 1540 C CA . THR A 1 195 ? 5.164 3.352 -21.625 1 75.56 195 THR A CA 1
ATOM 1541 C C . THR A 1 195 ? 4.25 2.785 -20.547 1 75.56 195 THR A C 1
ATOM 1543 O O . THR A 1 195 ? 4.684 1.98 -19.719 1 75.56 195 THR A O 1
ATOM 1546 N N . VAL A 1 196 ? 3.076 3.314 -20.453 1 78.31 196 VAL A N 1
ATOM 1547 C CA . VAL A 1 196 ? 2.059 2.779 -19.562 1 78.31 196 VAL A CA 1
ATOM 1548 C C . VAL A 1 196 ? 1.096 1.889 -20.344 1 78.31 196 VAL A C 1
ATOM 1550 O O . VAL A 1 196 ? 0.593 2.283 -21.406 1 78.31 196 VAL A O 1
ATOM 1553 N N . SER A 1 197 ? 0.92 0.723 -19.844 1 82.12 197 SER A N 1
ATOM 1554 C CA . SER A 1 197 ? -0.023 -0.189 -20.484 1 82.12 197 SER A CA 1
ATOM 1555 C C . SER A 1 197 ? -1.008 -0.765 -19.484 1 82.12 197 SER A C 1
ATOM 1557 O O . SER A 1 197 ? -0.671 -0.94 -18.312 1 82.12 197 SER A O 1
ATOM 1559 N N . LYS A 1 198 ? -2.164 -0.848 -19.875 1 83.69 198 LYS A N 1
ATOM 1560 C CA . LYS A 1 198 ? -3.223 -1.513 -19.125 1 83.69 198 LYS A CA 1
ATOM 1561 C C . LYS A 1 198 ? -3.697 -2.775 -19.844 1 83.69 198 LYS A C 1
ATOM 1563 O O . LYS A 1 198 ? -3.992 -2.744 -21.031 1 83.69 198 LYS A O 1
ATOM 1568 N N . ARG A 1 199 ? -3.701 -3.877 -19.094 1 87.44 199 ARG A N 1
ATOM 1569 C CA . ARG A 1 199 ? -4.102 -5.145 -19.688 1 87.44 199 ARG A CA 1
ATOM 1570 C C . ARG A 1 199 ? -5.277 -5.758 -18.938 1 87.44 199 ARG A C 1
ATOM 1572 O O . ARG A 1 199 ? -5.328 -5.707 -17.703 1 87.44 199 ARG A O 1
ATOM 1579 N N . ARG A 1 200 ? -6.188 -6.316 -19.781 1 87.5 200 ARG A N 1
ATOM 1580 C CA . ARG A 1 200 ? -7.312 -7.035 -19.188 1 87.5 200 ARG A CA 1
ATOM 1581 C C . ARG A 1 200 ? -6.93 -8.477 -18.859 1 87.5 200 ARG A C 1
ATOM 1583 O O . ARG A 1 200 ? -6.504 -9.227 -19.734 1 87.5 200 ARG A O 1
ATOM 1590 N N . LEU A 1 201 ? -7.168 -8.797 -17.656 1 92.88 201 LEU A N 1
ATOM 1591 C CA . LEU A 1 201 ? -6.77 -10.125 -17.203 1 92.88 201 LEU A CA 1
ATOM 1592 C C . LEU A 1 201 ? -7.473 -11.211 -18.016 1 92.88 201 LEU A C 1
ATOM 1594 O O . LEU A 1 201 ? -6.852 -12.203 -18.406 1 92.88 201 LEU A O 1
ATOM 1598 N N . LYS A 1 202 ? -8.727 -11.039 -18.266 1 90.88 202 LYS A N 1
ATOM 1599 C CA . LYS A 1 202 ? -9.5 -12.039 -19 1 90.88 202 LYS A CA 1
ATOM 1600 C C . LYS A 1 202 ? -8.914 -12.281 -20.391 1 90.88 202 LYS A C 1
ATOM 1602 O O . LYS A 1 202 ? -8.906 -13.414 -20.875 1 90.88 202 LYS A O 1
ATOM 1607 N N . GLU A 1 203 ? -8.508 -11.25 -21.047 1 91.44 203 GLU A N 1
ATOM 1608 C CA . GLU A 1 203 ? -7.879 -11.391 -22.359 1 91.44 203 GLU A CA 1
ATOM 1609 C C . GLU A 1 203 ? -6.59 -12.203 -22.266 1 91.44 203 GLU A C 1
ATOM 1611 O O . GLU A 1 203 ? -6.336 -13.07 -23.109 1 91.44 203 GLU A O 1
ATOM 1616 N N . ASP A 1 204 ? -5.82 -11.898 -21.312 1 93.69 204 ASP A N 1
ATOM 1617 C CA . ASP A 1 204 ? -4.57 -12.641 -21.141 1 93.69 204 ASP A CA 1
ATOM 1618 C C . ASP A 1 204 ? -4.844 -14.094 -20.781 1 93.69 204 ASP A C 1
ATOM 1620 O O . ASP A 1 204 ? -4.086 -14.992 -21.156 1 93.69 204 ASP A O 1
ATOM 1624 N N . ILE A 1 205 ? -5.84 -14.32 -20 1 95.38 205 ILE A N 1
ATOM 1625 C CA . ILE A 1 205 ? -6.227 -15.688 -19.672 1 95.38 205 ILE A CA 1
ATOM 1626 C C . ILE A 1 205 ? -6.59 -16.438 -20.953 1 95.38 205 ILE A C 1
ATOM 1628 O O . ILE A 1 205 ? -6.137 -17.578 -21.156 1 95.38 205 ILE A O 1
ATOM 1632 N N . SER A 1 206 ? -7.371 -15.805 -21.781 1 93.56 206 SER A N 1
ATOM 1633 C CA . SER A 1 206 ? -7.816 -16.438 -23.016 1 93.56 206 SER A CA 1
ATOM 1634 C C . SER A 1 206 ? -6.641 -16.75 -23.938 1 93.56 206 SER A C 1
ATOM 1636 O O . SER A 1 206 ? -6.645 -17.781 -24.625 1 93.56 206 SER A O 1
ATOM 1638 N N . ASN A 1 207 ? -5.664 -15.977 -23.969 1 94.19 207 ASN A N 1
ATOM 1639 C CA . ASN A 1 207 ? -4.516 -16.156 -24.844 1 94.19 207 ASN A CA 1
ATOM 1640 C C . ASN A 1 207 ? -3.383 -16.891 -24.156 1 94.19 207 ASN A C 1
ATOM 1642 O O . ASN A 1 207 ? -2.369 -17.219 -24.781 1 94.19 207 ASN A O 1
ATOM 1646 N N . GLY A 1 208 ? -3.588 -17.141 -22.812 1 95.62 208 GLY A N 1
ATOM 1647 C CA . GLY A 1 208 ? -2.512 -17.719 -22.016 1 95.62 208 GLY A CA 1
ATOM 1648 C C . GLY A 1 208 ? -2.408 -19.219 -22.156 1 95.62 208 GLY A C 1
ATOM 1649 O O . GLY A 1 208 ? -3.072 -19.812 -23 1 95.62 208 GLY A O 1
ATOM 1650 N N . THR A 1 209 ? -1.459 -19.812 -21.422 1 94.69 209 THR A N 1
ATOM 1651 C CA . THR A 1 209 ? -1.199 -21.25 -21.453 1 94.69 209 THR A CA 1
ATOM 1652 C C . THR A 1 209 ? -1.443 -21.859 -20.078 1 94.69 209 THR A C 1
ATOM 1654 O O . THR A 1 209 ? -1.027 -21.312 -19.047 1 94.69 209 THR A O 1
ATOM 1657 N N . VAL A 1 210 ? -2.076 -23.016 -20.094 1 95.81 210 VAL A N 1
ATOM 1658 C CA . VAL A 1 210 ? -2.354 -23.734 -18.859 1 95.81 210 VAL A CA 1
ATOM 1659 C C . VAL A 1 210 ? -1.191 -24.672 -18.531 1 95.81 210 VAL A C 1
ATOM 1661 O O . VAL A 1 210 ? -0.77 -25.469 -19.375 1 95.81 210 VAL A O 1
ATOM 1664 N N . ILE A 1 211 ? -0.704 -24.547 -17.344 1 94.12 211 ILE A N 1
ATOM 1665 C CA . ILE A 1 211 ? 0.394 -25.391 -16.891 1 94.12 211 ILE A CA 1
ATOM 1666 C C . ILE A 1 211 ? -0.078 -26.266 -15.734 1 94.12 211 ILE A C 1
ATOM 1668 O O . ILE A 1 211 ? -0.568 -25.766 -14.719 1 94.12 211 ILE A O 1
ATOM 1672 N N . GLY A 1 212 ? 0.014 -27.562 -15.867 1 93.38 212 GLY A N 1
ATOM 1673 C CA . GLY A 1 212 ? -0.248 -28.484 -14.781 1 93.38 212 GLY A CA 1
ATOM 1674 C C . GLY A 1 212 ? 0.917 -28.625 -13.82 1 93.38 212 GLY A C 1
ATOM 1675 O O . GLY A 1 212 ? 2.059 -28.812 -14.242 1 93.38 212 GLY A O 1
ATOM 1676 N N . LEU A 1 213 ? 0.449 -28.375 -12.562 1 90.25 213 LEU A N 1
ATOM 1677 C CA . LEU A 1 213 ? 1.47 -28.516 -11.531 1 90.25 213 LEU A CA 1
ATOM 1678 C C . LEU A 1 213 ? 1.567 -29.969 -11.062 1 90.25 213 LEU A C 1
ATOM 1680 O O . LEU A 1 213 ? 0.571 -30.562 -10.641 1 90.25 213 LEU A O 1
ATOM 1684 N N . GLY A 1 214 ? 2.543 -30.688 -11.414 1 80.69 214 GLY A N 1
ATOM 1685 C CA . GLY A 1 214 ? 2.689 -32.094 -11.047 1 80.69 214 GLY A CA 1
ATOM 1686 C C . GLY A 1 214 ? 2.451 -33.031 -12.203 1 80.69 214 GLY A C 1
ATOM 1687 O O . GLY A 1 214 ? 2.77 -32.719 -13.352 1 80.69 214 GLY A O 1
ATOM 1688 N N . THR A 1 215 ? 1.979 -34.312 -11.906 1 78.25 215 THR A N 1
ATOM 1689 C CA . THR A 1 215 ? 1.94 -35.375 -12.906 1 78.25 215 THR A CA 1
ATOM 1690 C C . THR A 1 215 ? 0.537 -35.5 -13.492 1 78.25 215 THR A C 1
ATOM 1692 O O . THR A 1 215 ? 0.342 -36.188 -14.492 1 78.25 215 THR A O 1
ATOM 1695 N N . GLU A 1 216 ? -0.365 -34.812 -12.984 1 75.06 216 GLU A N 1
ATOM 1696 C CA . GLU A 1 216 ? -1.732 -35.031 -13.453 1 75.06 216 GLU A CA 1
ATOM 1697 C C . GLU A 1 216 ? -2.004 -34.219 -14.727 1 75.06 216 GLU A C 1
ATOM 1699 O O . GLU A 1 216 ? -1.494 -33.094 -14.891 1 75.06 216 GLU A O 1
ATOM 1704 N N . GLU A 1 217 ? -2.688 -34.938 -15.609 1 83.88 217 GLU A N 1
ATOM 1705 C CA . GLU A 1 217 ? -3.105 -34.25 -16.828 1 83.88 217 GLU A CA 1
ATOM 1706 C C . GLU A 1 217 ? -4.207 -33.25 -16.547 1 83.88 217 GLU A C 1
ATOM 1708 O O . GLU A 1 217 ? -5.125 -33.5 -15.773 1 83.88 217 GLU A O 1
ATOM 1713 N N . VAL A 1 218 ? -3.996 -32.062 -17.016 1 88.19 218 VAL A N 1
ATOM 1714 C CA . VAL A 1 218 ? -4.977 -31 -16.844 1 88.19 218 VAL A CA 1
ATOM 1715 C C . VAL A 1 218 ? -5.672 -30.703 -18.172 1 88.19 218 VAL A C 1
ATOM 1717 O O . VAL A 1 218 ? -5.039 -30.719 -19.219 1 88.19 218 VAL A O 1
ATOM 1720 N N . ASP A 1 219 ? -7.012 -30.656 -18.125 1 92.56 219 ASP A N 1
ATOM 1721 C CA . ASP A 1 219 ? -7.781 -30.25 -19.297 1 92.56 219 ASP A CA 1
ATOM 1722 C C . ASP A 1 219 ? -7.629 -28.75 -19.562 1 92.56 219 ASP A C 1
ATOM 1724 O O . ASP A 1 219 ? -8.297 -27.922 -18.922 1 92.56 219 ASP A O 1
ATOM 1728 N N . THR A 1 220 ? -6.859 -28.422 -20.516 1 92.69 220 THR A N 1
ATOM 1729 C CA . THR A 1 220 ? -6.496 -27.047 -20.812 1 92.69 220 THR A CA 1
ATOM 1730 C C . THR A 1 220 ? -7.738 -26.219 -21.125 1 92.69 220 THR A C 1
ATOM 1732 O O . THR A 1 220 ? -7.898 -25.109 -20.609 1 92.69 220 THR A O 1
ATOM 1735 N N . GLU A 1 221 ? -8.578 -26.734 -22 1 93.62 221 GLU A N 1
ATOM 1736 C CA . GLU A 1 221 ? -9.758 -25.984 -22.422 1 93.62 221 GLU A CA 1
ATOM 1737 C C . GLU A 1 221 ? -10.695 -25.734 -21.234 1 93.62 221 GLU A C 1
ATOM 1739 O O . GLU A 1 221 ? -11.25 -24.641 -21.094 1 93.62 221 GLU A O 1
ATOM 1744 N N . GLU A 1 222 ? -10.875 -26.703 -20.484 1 94.94 222 GLU A N 1
ATOM 1745 C CA . GLU A 1 222 ? -11.727 -26.562 -19.312 1 94.94 222 GLU A CA 1
ATOM 1746 C C . GLU A 1 222 ? -11.18 -25.516 -18.344 1 94.94 222 GLU A C 1
ATOM 1748 O O . GLU A 1 222 ? -11.938 -24.734 -17.766 1 94.94 222 GLU A O 1
ATOM 1753 N N . MET A 1 223 ? -9.914 -25.531 -18.156 1 95.31 223 MET A N 1
ATOM 1754 C CA . MET A 1 223 ? -9.297 -24.594 -17.219 1 95.31 223 MET A CA 1
ATOM 1755 C C . MET A 1 223 ? -9.398 -23.172 -17.75 1 95.31 223 MET A C 1
ATOM 1757 O O . MET A 1 223 ? -9.695 -22.234 -17 1 95.31 223 MET A O 1
ATOM 1761 N N . LYS A 1 224 ? -9.125 -22.953 -19 1 95 224 LYS A N 1
ATOM 1762 C CA . LYS A 1 224 ? -9.242 -21.625 -19.578 1 95 224 LYS A CA 1
ATOM 1763 C C . LYS A 1 224 ? -10.664 -21.078 -19.453 1 95 224 LYS A C 1
ATOM 1765 O O . LYS A 1 224 ? -10.859 -19.906 -19.109 1 95 224 LYS A O 1
ATOM 1770 N N . ASN A 1 225 ? -11.609 -21.953 -19.75 1 95.31 225 ASN A N 1
ATOM 1771 C CA . ASN A 1 225 ? -13.008 -21.562 -19.594 1 95.31 225 ASN A CA 1
ATOM 1772 C C . ASN A 1 225 ? -13.344 -21.203 -18.156 1 95.31 225 ASN A C 1
ATOM 1774 O O . ASN A 1 225 ? -14.039 -20.234 -17.891 1 95.31 225 ASN A O 1
ATOM 1778 N N . TYR A 1 226 ? -12.867 -22 -17.297 1 96.31 226 TYR A N 1
ATOM 1779 C CA . TYR A 1 226 ? -13.102 -21.781 -15.875 1 96.31 226 TYR A CA 1
ATOM 1780 C C . TYR A 1 226 ? -12.57 -20.422 -15.445 1 96.31 226 TYR A C 1
ATOM 1782 O O . TYR A 1 226 ? -13.297 -19.625 -14.836 1 96.31 226 TYR A O 1
ATOM 1790 N N . PHE A 1 227 ? -11.328 -20.094 -15.75 1 96.44 227 PHE A N 1
ATOM 1791 C CA . PHE A 1 227 ? -10.688 -18.859 -15.32 1 96.44 227 PHE A CA 1
ATOM 1792 C C . PHE A 1 227 ? -11.266 -17.656 -16.062 1 96.44 227 PHE A C 1
ATOM 1794 O O . PHE A 1 227 ? -11.328 -16.562 -15.531 1 96.44 227 PHE A O 1
ATOM 1801 N N . SER A 1 228 ? -11.68 -17.891 -17.297 1 93.94 228 SER A N 1
ATOM 1802 C CA . SER A 1 228 ? -12.281 -16.812 -18.062 1 93.94 228 SER A CA 1
ATOM 1803 C C . SER A 1 228 ? -13.617 -16.391 -17.469 1 93.94 228 SER A C 1
ATOM 1805 O O . SER A 1 228 ? -14.062 -15.25 -17.656 1 93.94 228 SER A O 1
ATOM 1807 N N . ARG A 1 229 ? -14.266 -17.234 -16.719 1 93.81 229 ARG A N 1
ATOM 1808 C CA . ARG A 1 229 ? -15.578 -16.953 -16.141 1 93.81 229 ARG A CA 1
ATOM 1809 C C . ARG A 1 229 ? -15.445 -16.469 -14.703 1 93.81 229 ARG A C 1
ATOM 1811 O O . ARG A 1 229 ? -16.438 -16.109 -14.07 1 93.81 229 ARG A O 1
ATOM 1818 N N . MET A 1 230 ? -14.32 -16.484 -14.258 1 93.12 230 MET A N 1
ATOM 1819 C CA . MET A 1 230 ? -14.102 -16.062 -12.875 1 93.12 230 MET A CA 1
ATOM 1820 C C . MET A 1 230 ? -14.484 -14.594 -12.688 1 93.12 230 MET A C 1
ATOM 1822 O O . MET A 1 230 ? -14.117 -13.742 -13.508 1 93.12 230 MET A O 1
ATOM 1826 N N . ARG A 1 231 ? -15.195 -14.352 -11.594 1 92.62 231 ARG A N 1
ATOM 1827 C CA . ARG A 1 231 ? -15.594 -12.992 -11.258 1 92.62 231 ARG A CA 1
ATOM 1828 C C . ARG A 1 231 ? -14.688 -12.414 -10.172 1 92.62 231 ARG A C 1
ATOM 1830 O O . ARG A 1 231 ? -14.164 -13.148 -9.336 1 92.62 231 ARG A O 1
ATOM 1837 N N . TYR A 1 232 ? -14.578 -11.141 -10.242 1 92.81 232 TYR A N 1
ATOM 1838 C CA . TYR A 1 232 ? -13.719 -10.453 -9.289 1 92.81 232 TYR A CA 1
ATOM 1839 C C . TYR A 1 232 ? -14.523 -9.508 -8.406 1 92.81 232 TYR A C 1
ATOM 1841 O O . TYR A 1 232 ? -15.617 -9.078 -8.789 1 92.81 232 TYR A O 1
ATOM 1849 N N . SER A 1 233 ? -13.969 -9.297 -7.238 1 87.88 233 SER A N 1
ATOM 1850 C CA . SER A 1 233 ? -14.672 -8.461 -6.27 1 87.88 233 SER A CA 1
ATOM 1851 C C . SER A 1 233 ? -13.734 -7.445 -5.629 1 87.88 233 SER A C 1
ATOM 1853 O O . SER A 1 233 ? -12.531 -7.688 -5.516 1 87.88 233 SER A O 1
ATOM 1855 N N . SER A 1 234 ? -14.281 -6.227 -5.277 1 76.81 234 SER A N 1
ATOM 1856 C CA . SER A 1 234 ? -13.5 -5.195 -4.605 1 76.81 234 SER A CA 1
ATOM 1857 C C . SER A 1 234 ? -13.422 -5.453 -3.104 1 76.81 234 SER A C 1
ATOM 1859 O O . SER A 1 234 ? -12.695 -4.758 -2.387 1 76.81 234 SER A O 1
ATOM 1861 N N . HIS A 1 235 ? -14.102 -6.5 -2.596 1 67.19 235 HIS A N 1
ATOM 1862 C CA . HIS A 1 235 ? -14.125 -6.801 -1.169 1 67.19 235 HIS A CA 1
ATOM 1863 C C . HIS A 1 235 ? -13.594 -8.203 -0.89 1 67.19 235 HIS A C 1
ATOM 1865 O O . HIS A 1 235 ? -13.695 -9.094 -1.737 1 67.19 235 HIS A O 1
ATOM 1871 N N . MET B 1 1 ? -6.344 -5.973 -29.734 1 30.98 1 MET B N 1
ATOM 1872 C CA . MET B 1 1 ? -5.547 -4.75 -29.766 1 30.98 1 MET B CA 1
ATOM 1873 C C . MET B 1 1 ? -4.992 -4.434 -28.375 1 30.98 1 MET B C 1
ATOM 1875 O O . MET B 1 1 ? -5.742 -4.395 -27.391 1 30.98 1 MET B O 1
ATOM 1879 N N . LYS B 1 2 ? -3.76 -4.855 -28.141 1 41.28 2 LYS B N 1
ATOM 1880 C CA . LYS B 1 2 ? -3.01 -4.547 -26.922 1 41.28 2 LYS B CA 1
ATOM 1881 C C . LYS B 1 2 ? -3.076 -3.057 -26.594 1 41.28 2 LYS B C 1
ATOM 1883 O O . LYS B 1 2 ? -2.729 -2.219 -27.438 1 41.28 2 LYS B O 1
ATOM 1888 N N . ASP B 1 3 ? -4.078 -2.518 -25.938 1 44.78 3 ASP B N 1
ATOM 1889 C CA . ASP B 1 3 ? -4.242 -1.088 -25.688 1 44.78 3 ASP B CA 1
ATOM 1890 C C . ASP B 1 3 ? -3.025 -0.51 -24.969 1 44.78 3 ASP B C 1
ATOM 1892 O O . ASP B 1 3 ? -2.971 -0.507 -23.75 1 44.78 3 ASP B O 1
ATOM 1896 N N . PHE B 1 4 ? -1.917 -0.674 -25.703 1 47.44 4 PHE B N 1
ATOM 1897 C CA . PHE B 1 4 ? -0.675 -0.013 -25.328 1 47.44 4 PHE B CA 1
ATOM 1898 C C . PHE B 1 4 ? -0.776 1.493 -25.531 1 47.44 4 PHE B C 1
ATOM 1900 O O . PHE B 1 4 ? -1.212 1.951 -26.594 1 47.44 4 PHE B O 1
ATOM 1907 N N . ILE B 1 5 ? -1.132 2.271 -24.625 1 48.56 5 ILE B N 1
ATOM 1908 C CA . ILE B 1 5 ? -1.023 3.703 -24.891 1 48.56 5 ILE B CA 1
ATOM 1909 C C . ILE B 1 5 ? 0.316 4.223 -24.375 1 48.56 5 ILE B C 1
ATOM 1911 O O . ILE B 1 5 ? 0.606 4.125 -23.172 1 48.56 5 ILE B O 1
ATOM 1915 N N . PRO B 1 6 ? 1.283 4.422 -25.312 1 50.78 6 PRO B N 1
ATOM 1916 C CA . PRO B 1 6 ? 2.475 5.133 -24.844 1 50.78 6 PRO B CA 1
ATOM 1917 C C . PRO B 1 6 ? 2.135 6.379 -24.031 1 50.78 6 PRO B C 1
ATOM 1919 O O . PRO B 1 6 ? 1.281 7.172 -24.438 1 50.78 6 PRO B O 1
ATOM 1922 N N . ILE B 1 7 ? 2.1 6.199 -22.766 1 51.84 7 ILE B N 1
ATOM 1923 C CA . ILE B 1 7 ? 1.956 7.453 -22.047 1 51.84 7 ILE B CA 1
ATOM 1924 C C . ILE B 1 7 ? 3.232 8.281 -22.188 1 51.84 7 ILE B C 1
ATOM 1926 O O . ILE B 1 7 ? 4.316 7.832 -21.812 1 51.84 7 ILE B O 1
ATOM 1930 N N . LEU B 1 8 ? 3.242 9.086 -23.203 1 49.03 8 LEU B N 1
ATOM 1931 C CA . LEU B 1 8 ? 4.281 10.109 -23.281 1 49.03 8 LEU B CA 1
ATOM 1932 C C . LEU B 1 8 ? 4.367 10.891 -21.984 1 49.03 8 LEU B C 1
ATOM 1934 O O . LEU B 1 8 ? 3.4 11.547 -21.578 1 49.03 8 LEU B O 1
ATOM 1938 N N . SER B 1 9 ? 4.93 10.18 -21.031 1 50.53 9 SER B N 1
ATOM 1939 C CA . SER B 1 9 ? 5.18 11.117 -19.938 1 50.53 9 SER B CA 1
ATOM 1940 C C . SER B 1 9 ? 5.898 12.367 -20.438 1 50.53 9 SER B C 1
ATOM 1942 O O . SER B 1 9 ? 6.863 12.266 -21.203 1 50.53 9 SER B O 1
ATOM 1944 N N . GLN B 1 10 ? 5.168 13.391 -20.594 1 50.56 10 GLN B N 1
ATOM 1945 C CA . GLN B 1 10 ? 5.734 14.688 -20.969 1 50.56 10 GLN B CA 1
ATOM 1946 C C . GLN B 1 10 ? 7.105 14.891 -20.328 1 50.56 10 GLN B C 1
ATOM 1948 O O . GLN B 1 10 ? 7.93 15.641 -20.844 1 50.56 10 GLN B O 1
ATOM 1953 N N . SER B 1 11 ? 7.254 14.312 -19.172 1 52.81 11 SER B N 1
ATOM 1954 C CA . SER B 1 11 ? 8.484 14.719 -18.5 1 52.81 11 SER B CA 1
ATOM 1955 C C . SER B 1 11 ? 9.523 13.594 -18.531 1 52.81 11 SER B C 1
ATOM 1957 O O . SER B 1 11 ? 9.172 12.422 -18.609 1 52.81 11 SER B O 1
ATOM 1959 N N . SER B 1 12 ? 10.672 13.875 -18.922 1 59.94 12 SER B N 1
ATOM 1960 C CA . SER B 1 12 ? 11.883 13.055 -18.984 1 59.94 12 SER B CA 1
ATOM 1961 C C . SER B 1 12 ? 12.242 12.492 -17.609 1 59.94 12 SER B C 1
ATOM 1963 O O . SER B 1 12 ? 13.211 11.75 -17.484 1 59.94 12 SER B O 1
ATOM 1965 N N . GLY B 1 13 ? 11.383 12.75 -16.625 1 70.19 13 GLY B N 1
ATOM 1966 C CA . GLY B 1 13 ? 11.781 12.383 -15.273 1 70.19 13 GLY B CA 1
ATOM 1967 C C . GLY B 1 13 ? 11.594 10.906 -14.977 1 70.19 13 GLY B C 1
ATOM 1968 O O . GLY B 1 13 ? 10.875 10.211 -15.695 1 70.19 13 GLY B O 1
ATOM 1969 N N . LYS B 1 14 ? 12.383 10.414 -13.969 1 75.44 14 LYS B N 1
ATOM 1970 C CA . LYS B 1 14 ? 12.258 9.047 -13.477 1 75.44 14 LYS B CA 1
ATOM 1971 C C . LYS B 1 14 ? 10.938 8.844 -12.734 1 75.44 14 LYS B C 1
ATOM 1973 O O . LYS B 1 14 ? 10.555 9.672 -11.906 1 75.44 14 LYS B O 1
ATOM 1978 N N . ILE B 1 15 ? 10.188 7.793 -13.125 1 79.31 15 ILE B N 1
ATOM 1979 C CA . ILE B 1 15 ? 8.938 7.5 -12.438 1 79.31 15 ILE B CA 1
ATOM 1980 C C . ILE B 1 15 ? 9.234 7.023 -11.016 1 79.31 15 ILE B C 1
ATOM 1982 O O . ILE B 1 15 ? 10.055 6.125 -10.812 1 79.31 15 ILE B O 1
ATOM 1986 N N . LEU B 1 16 ? 8.625 7.59 -10.156 1 84.5 16 LEU B N 1
ATOM 1987 C CA . LEU B 1 16 ? 8.867 7.285 -8.75 1 84.5 16 LEU B CA 1
ATOM 1988 C C . LEU B 1 16 ? 7.727 6.445 -8.18 1 84.5 16 LEU B C 1
ATOM 1990 O O . LEU B 1 16 ? 7.969 5.469 -7.469 1 84.5 16 LEU B O 1
ATOM 1994 N N . TYR B 1 17 ? 6.516 6.805 -8.477 1 86.56 17 TYR B N 1
ATOM 1995 C CA . TYR B 1 17 ? 5.355 6.109 -7.934 1 86.56 17 TYR B CA 1
ATOM 1996 C C . TYR B 1 17 ? 4.242 6.004 -8.969 1 86.56 17 TYR B C 1
ATOM 1998 O O . TYR B 1 17 ? 4.125 6.859 -9.852 1 86.56 17 TYR B O 1
ATOM 2006 N N . LEU B 1 18 ? 3.484 4.98 -8.859 1 85.19 18 LEU B N 1
ATOM 2007 C CA . LEU B 1 18 ? 2.217 4.793 -9.555 1 85.19 18 LEU B CA 1
ATOM 2008 C C . LEU B 1 18 ? 1.089 4.523 -8.562 1 85.19 18 LEU B C 1
ATOM 2010 O O . LEU B 1 18 ? 1.204 3.643 -7.707 1 85.19 18 LEU B O 1
ATOM 2014 N N . LEU B 1 19 ? 0.048 5.293 -8.648 1 89.38 19 LEU B N 1
ATOM 2015 C CA . LEU B 1 19 ? -1.081 5.086 -7.746 1 89.38 19 LEU B CA 1
ATOM 2016 C C . LEU B 1 19 ? -2.377 4.91 -8.531 1 89.38 19 LEU B C 1
ATOM 2018 O O . LEU B 1 19 ? -2.613 5.617 -9.516 1 89.38 19 LEU B O 1
ATOM 2022 N N . ASN B 1 20 ? -3.174 3.891 -8.117 1 86.81 20 ASN B N 1
ATOM 2023 C CA . ASN B 1 20 ? -4.547 3.756 -8.586 1 86.81 20 ASN B CA 1
ATOM 2024 C C . ASN B 1 20 ? -5.48 4.734 -7.879 1 86.81 20 ASN B C 1
ATOM 2026 O O . ASN B 1 20 ? -5.57 4.738 -6.652 1 86.81 20 ASN B O 1
ATOM 2030 N N . VAL B 1 21 ? -6.098 5.555 -8.648 1 93.25 21 VAL B N 1
ATOM 2031 C CA . VAL B 1 21 ? -6.961 6.586 -8.078 1 93.25 21 VAL B CA 1
ATOM 2032 C C . VAL B 1 21 ? -8.406 6.355 -8.523 1 93.25 21 VAL B C 1
ATOM 2034 O O . VAL B 1 21 ? -8.719 6.461 -9.711 1 93.25 21 VAL B O 1
ATOM 2037 N N . PRO B 1 22 ? -9.312 6.109 -7.566 1 90.88 22 PRO B N 1
ATOM 2038 C CA . PRO B 1 22 ? -10.711 5.902 -7.934 1 90.88 22 PRO B CA 1
ATOM 2039 C C . PRO B 1 22 ? -11.305 7.094 -8.68 1 90.88 22 PRO B C 1
ATOM 2041 O O . PRO B 1 22 ? -11.078 8.242 -8.305 1 90.88 22 PRO B O 1
ATOM 2044 N N . GLY B 1 23 ? -12.023 6.77 -9.734 1 89.44 23 GLY B N 1
ATOM 2045 C CA . GLY B 1 23 ? -12.75 7.773 -10.492 1 89.44 23 GLY B CA 1
ATOM 2046 C C . GLY B 1 23 ? -14.25 7.562 -10.461 1 89.44 23 GLY B C 1
ATOM 2047 O O . GLY B 1 23 ? -14.766 6.785 -9.656 1 89.44 23 GLY B O 1
ATOM 2048 N N . SER B 1 24 ? -14.945 8.305 -11.273 1 85.5 24 SER B N 1
ATOM 2049 C CA . SER B 1 24 ? -16.406 8.234 -11.312 1 85.5 24 SER B CA 1
ATOM 2050 C C . SER B 1 24 ? -16.875 6.922 -11.938 1 85.5 24 SER B C 1
ATOM 2052 O O . SER B 1 24 ? -17.781 6.273 -11.414 1 85.5 24 SER B O 1
ATOM 2054 N N . TYR B 1 25 ? -16.25 6.535 -13.008 1 82.81 25 TYR B N 1
ATOM 2055 C CA . TYR B 1 25 ? -16.688 5.348 -13.727 1 82.81 25 TYR B CA 1
ATOM 2056 C C . TYR B 1 25 ? -15.633 4.25 -13.672 1 82.81 25 TYR B C 1
ATOM 2058 O O . TYR B 1 25 ? -15.969 3.062 -13.641 1 82.81 25 TYR B O 1
ATOM 2066 N N . TYR B 1 26 ? -14.508 4.688 -13.758 1 85 26 TYR B N 1
ATOM 2067 C CA . TYR B 1 26 ? -13.367 3.781 -13.656 1 85 26 TYR B CA 1
ATOM 2068 C C . TYR B 1 26 ? -12.195 4.449 -12.938 1 85 26 TYR B C 1
ATOM 2070 O O . TYR B 1 26 ? -12.188 5.672 -12.758 1 85 26 TYR B O 1
ATOM 2078 N N . ASN B 1 27 ? -11.336 3.598 -12.445 1 87.81 27 ASN B N 1
ATOM 2079 C CA . ASN B 1 27 ? -10.172 4.141 -11.758 1 87.81 27 ASN B CA 1
ATOM 2080 C C . ASN B 1 27 ? -9.219 4.848 -12.719 1 87.81 27 ASN B C 1
ATOM 2082 O O . ASN B 1 27 ? -9.117 4.469 -13.891 1 87.81 27 ASN B O 1
ATOM 2086 N N . ASN B 1 28 ? -8.625 5.867 -12.273 1 90.5 28 ASN B N 1
ATOM 2087 C CA . ASN B 1 28 ? -7.555 6.574 -12.969 1 90.5 28 ASN B CA 1
ATOM 2088 C C . ASN B 1 28 ? -6.18 6.188 -12.438 1 90.5 28 ASN B C 1
ATOM 2090 O O . ASN B 1 28 ? -6.074 5.402 -11.492 1 90.5 28 ASN B O 1
ATOM 2094 N N . ILE B 1 29 ? -5.094 6.715 -13.117 1 88.12 29 ILE B N 1
ATOM 2095 C CA . ILE B 1 29 ? -3.73 6.371 -12.719 1 88.12 29 ILE B CA 1
ATOM 2096 C C . ILE B 1 29 ? -2.932 7.641 -12.453 1 88.12 29 ILE B C 1
ATOM 2098 O O . ILE B 1 29 ? -2.795 8.492 -13.328 1 88.12 29 ILE B O 1
ATOM 2102 N N . LEU B 1 30 ? -2.445 7.801 -11.281 1 91.75 30 LEU B N 1
ATOM 2103 C CA . LEU B 1 30 ? -1.536 8.891 -10.961 1 91.75 30 LEU B CA 1
ATOM 2104 C C . LEU B 1 30 ? -0.086 8.477 -11.18 1 91.75 30 LEU B C 1
ATOM 2106 O O . LEU B 1 30 ? 0.408 7.559 -10.523 1 91.75 30 LEU B O 1
ATOM 2110 N N . VAL B 1 31 ? 0.555 9.117 -12.086 1 86.69 31 VAL B N 1
ATOM 2111 C CA . VAL B 1 31 ? 1.974 8.898 -12.344 1 86.69 31 VAL B CA 1
ATOM 2112 C C . VAL B 1 31 ? 2.795 10 -11.688 1 86.69 31 VAL B C 1
ATOM 2114 O O . VAL B 1 31 ? 2.629 11.18 -12.008 1 86.69 31 VAL B O 1
ATOM 2117 N N . VAL B 1 32 ? 3.641 9.602 -10.758 1 89.19 32 VAL B N 1
ATOM 2118 C CA . VAL B 1 32 ? 4.516 10.539 -10.07 1 89.19 32 VAL B CA 1
ATOM 2119 C C . VAL B 1 32 ? 5.953 10.359 -10.555 1 89.19 32 VAL B C 1
ATOM 2121 O O . VAL B 1 32 ? 6.566 9.312 -10.312 1 89.19 32 VAL B O 1
ATOM 2124 N N . ASN B 1 33 ? 6.438 11.227 -11.219 1 83.75 33 ASN B N 1
ATOM 2125 C CA . ASN B 1 33 ? 7.844 11.172 -11.617 1 83.75 33 ASN B CA 1
ATOM 2126 C C . ASN B 1 33 ? 8.664 12.242 -10.906 1 83.75 33 ASN B C 1
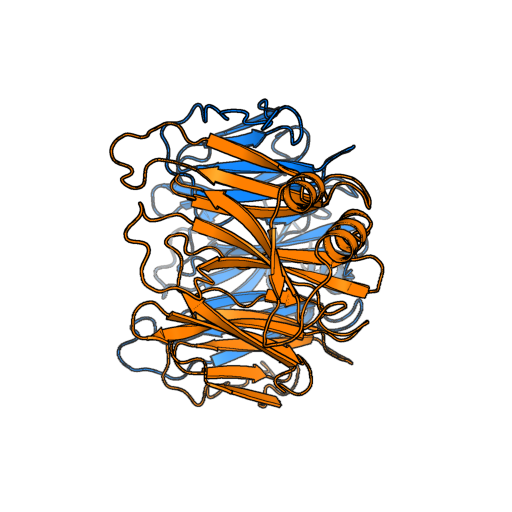ATOM 2128 O O . ASN B 1 33 ? 8.148 12.969 -10.055 1 83.75 33 ASN B O 1
ATOM 2132 N N . SER B 1 34 ? 9.945 12.391 -11.156 1 85.19 34 SER B N 1
ATOM 2133 C CA . SER B 1 34 ? 10.844 13.266 -10.422 1 85.19 34 SER B CA 1
ATOM 2134 C C . SER B 1 34 ? 10.562 14.734 -10.727 1 85.19 34 SER B C 1
ATOM 2136 O O . SER B 1 34 ? 11.07 15.625 -10.047 1 85.19 34 SER B O 1
ATOM 2138 N N . GLU B 1 35 ? 9.648 15.078 -11.68 1 84.88 35 GLU B N 1
ATOM 2139 C CA . GLU B 1 35 ? 9.406 16.469 -12.07 1 84.88 35 GLU B CA 1
ATOM 2140 C C . GLU B 1 35 ? 7.941 16.844 -11.883 1 84.88 35 GLU B C 1
ATOM 2142 O O . GLU B 1 35 ? 7.637 17.953 -11.453 1 84.88 35 GLU B O 1
ATOM 2147 N N . VAL B 1 36 ? 7.098 15.938 -12.266 1 89.69 36 VAL B N 1
ATOM 2148 C CA . VAL B 1 36 ? 5.68 16.266 -12.352 1 89.69 36 VAL B CA 1
ATOM 2149 C C . VAL B 1 36 ? 4.844 15.086 -11.867 1 89.69 36 VAL B C 1
ATOM 2151 O O . VAL B 1 36 ? 5.266 13.93 -11.977 1 89.69 36 VAL B O 1
ATOM 2154 N N . SER B 1 37 ? 3.746 15.336 -11.219 1 92.5 37 SER B N 1
ATOM 2155 C CA . SER B 1 37 ? 2.703 14.352 -10.977 1 92.5 37 SER B CA 1
ATOM 2156 C C . SER B 1 37 ? 1.511 14.562 -11.898 1 92.5 37 SER B C 1
ATOM 2158 O O . SER B 1 37 ? 0.97 15.672 -11.977 1 92.5 37 SER B O 1
ATOM 2160 N N . GLU B 1 38 ? 1.132 13.477 -12.562 1 92.12 38 GLU B N 1
ATOM 2161 C CA . GLU B 1 38 ? 0.087 13.57 -13.578 1 92.12 38 GLU B CA 1
ATOM 2162 C C . GLU B 1 38 ? -0.977 12.492 -13.375 1 92.12 38 GLU B C 1
ATOM 2164 O O . GLU B 1 38 ? -0.652 11.32 -13.203 1 92.12 38 GLU B O 1
ATOM 2169 N N . LEU B 1 39 ? -2.234 12.961 -13.398 1 94.19 39 LEU B N 1
ATOM 2170 C CA . LEU B 1 39 ? -3.324 11.992 -13.383 1 94.19 39 LEU B CA 1
ATOM 2171 C C . LEU B 1 39 ? -3.746 11.625 -14.805 1 94.19 39 LEU B C 1
ATOM 2173 O O . LEU B 1 39 ? -4.148 12.5 -15.578 1 94.19 39 LEU B O 1
ATOM 2177 N N . LEU B 1 40 ? -3.646 10.344 -15.07 1 89.69 40 LEU B N 1
ATOM 2178 C CA . LEU B 1 40 ? -4.043 9.852 -16.391 1 89.69 40 LEU B CA 1
ATOM 2179 C C . LEU B 1 40 ? -5.418 9.195 -16.328 1 89.69 40 LEU B C 1
ATOM 2181 O O . LEU B 1 40 ? -5.73 8.484 -15.375 1 89.69 40 LEU B O 1
ATOM 2185 N N . ASP B 1 41 ? -6.191 9.453 -17.359 1 89.81 41 ASP B N 1
ATOM 2186 C CA . ASP B 1 41 ? -7.449 8.727 -17.531 1 89.81 41 ASP B CA 1
ATOM 2187 C C . ASP B 1 41 ? -7.211 7.219 -17.594 1 89.81 41 ASP B C 1
ATOM 2189 O O . ASP B 1 41 ? -6.34 6.754 -18.328 1 89.81 41 ASP B O 1
ATOM 2193 N N . GLY B 1 42 ? -7.973 6.512 -16.891 1 84.81 42 GLY B N 1
ATOM 2194 C CA . GLY B 1 42 ? -7.727 5.082 -16.75 1 84.81 42 GLY B CA 1
ATOM 2195 C C . GLY B 1 42 ? -8.055 4.301 -18.016 1 84.81 42 GLY B C 1
ATOM 2196 O O . GLY B 1 42 ? -7.668 3.137 -18.141 1 84.81 42 GLY B O 1
ATOM 2197 N N . GLN B 1 43 ? -8.789 4.914 -18.938 1 80.88 43 GLN B N 1
ATOM 2198 C CA . GLN B 1 43 ? -9.172 4.219 -20.156 1 80.88 43 GLN B CA 1
ATOM 2199 C C . GLN B 1 43 ? -8.414 4.773 -21.359 1 80.88 43 GLN B C 1
ATOM 2201 O O . GLN B 1 43 ? -7.883 4.008 -22.172 1 80.88 43 GLN B O 1
ATOM 2206 N N . LYS B 1 44 ? -8.32 6.004 -21.453 1 81.31 44 LYS B N 1
ATOM 2207 C CA . LYS B 1 44 ? -7.754 6.625 -22.656 1 81.31 44 LYS B CA 1
ATOM 2208 C C . LYS B 1 44 ? -6.324 7.09 -22.406 1 81.31 44 LYS B C 1
ATOM 2210 O O . LYS B 1 44 ? -5.609 7.441 -23.344 1 81.31 44 LYS B O 1
ATOM 2215 N N . PHE B 1 45 ? -5.918 7.234 -21.156 1 82.94 45 PHE B N 1
ATOM 2216 C CA . PHE B 1 45 ? -4.57 7.551 -20.703 1 82.94 45 PHE B CA 1
ATOM 2217 C C . PHE B 1 45 ? -4.18 8.969 -21.094 1 82.94 45 PHE B C 1
ATOM 2219 O O . PHE B 1 45 ? -2.992 9.281 -21.188 1 82.94 45 PHE B O 1
ATOM 2226 N N . HIS B 1 46 ? -5.168 9.711 -21.469 1 87 46 HIS B N 1
ATOM 2227 C CA . HIS B 1 46 ? -4.82 11.125 -21.609 1 87 46 HIS B CA 1
ATOM 2228 C C . HIS B 1 46 ? -4.711 11.797 -20.234 1 87 46 HIS B C 1
ATOM 2230 O O . HIS B 1 46 ? -5.309 11.328 -19.266 1 87 46 HIS B O 1
ATOM 2236 N N . SER B 1 47 ? -4.012 12.844 -20.234 1 88.94 47 SER B N 1
ATOM 2237 C CA . SER B 1 47 ? -3.791 13.578 -19 1 88.94 47 SER B CA 1
ATOM 2238 C C . SER B 1 47 ? -5.043 14.336 -18.578 1 88.94 47 SER B C 1
ATOM 2240 O O . SER B 1 47 ? -5.633 15.07 -19.375 1 88.94 47 SER B O 1
ATOM 2242 N N . LEU B 1 48 ? -5.457 14.094 -17.375 1 94.19 48 LEU B N 1
ATOM 2243 C CA . LEU B 1 48 ? -6.586 14.836 -16.828 1 94.19 48 LEU B CA 1
ATOM 2244 C C . LEU B 1 48 ? -6.113 16.125 -16.156 1 94.19 48 LEU B C 1
ATOM 2246 O O . LEU B 1 48 ? -6.762 17.156 -16.266 1 94.19 48 LEU B O 1
ATOM 2250 N N . TRP B 1 49 ? -5.094 16.094 -15.406 1 95.5 49 TRP B N 1
ATOM 2251 C CA . TRP B 1 49 ? -4.418 17.25 -14.828 1 95.5 49 TRP B CA 1
ATOM 2252 C C . TRP B 1 49 ? -2.979 16.906 -14.453 1 95.5 49 TRP B C 1
ATOM 2254 O O . TRP B 1 49 ? -2.598 15.734 -14.43 1 95.5 49 TRP B O 1
ATOM 2264 N N . SER B 1 50 ? -2.197 17.859 -14.281 1 94.19 50 SER B N 1
ATOM 2265 C CA . SER B 1 50 ? -0.818 17.719 -13.828 1 94.19 50 SER B CA 1
ATOM 2266 C C . SER B 1 50 ? -0.453 18.781 -12.805 1 94.19 50 SER B C 1
ATOM 2268 O O . SER B 1 50 ? -0.947 19.922 -12.883 1 94.19 50 SER B O 1
ATOM 2270 N N . VAL B 1 51 ? 0.337 18.406 -11.836 1 93.56 51 VAL B N 1
ATOM 2271 C CA . VAL B 1 51 ? 0.854 19.328 -10.836 1 93.56 51 VAL B CA 1
ATOM 2272 C C . VAL B 1 51 ? 2.375 19.219 -10.758 1 93.56 51 VAL B C 1
ATOM 2274 O O . VAL B 1 51 ? 2.924 18.109 -10.82 1 93.56 51 VAL B O 1
ATOM 2277 N N . ASN B 1 52 ? 3.004 20.359 -10.633 1 89.69 52 ASN B N 1
ATOM 2278 C CA . ASN B 1 52 ? 4.461 20.375 -10.523 1 89.69 52 ASN B CA 1
ATOM 2279 C C . ASN B 1 52 ? 4.922 19.828 -9.172 1 89.69 52 ASN B C 1
ATOM 2281 O O . ASN B 1 52 ? 4.656 20.438 -8.133 1 89.69 52 ASN B O 1
ATOM 2285 N N . THR B 1 53 ? 5.582 18.719 -9.18 1 89.94 53 THR B N 1
ATOM 2286 C CA . THR B 1 53 ? 6.121 18.078 -7.98 1 89.94 53 THR B CA 1
ATOM 2287 C C . THR B 1 53 ? 7.602 17.75 -8.164 1 89.94 53 THR B C 1
ATOM 2289 O O . THR B 1 53 ? 8 16.594 -8.078 1 89.94 53 THR B O 1
ATOM 2292 N N . THR B 1 54 ? 8.516 18.703 -8.336 1 88.25 54 THR B N 1
ATOM 2293 C CA . THR B 1 54 ? 9.914 18.547 -8.711 1 88.25 54 THR B CA 1
ATOM 2294 C C . THR B 1 54 ? 10.688 17.812 -7.613 1 88.25 54 THR B C 1
ATOM 2296 O O . THR B 1 54 ? 11.703 17.172 -7.883 1 88.25 54 THR B O 1
ATOM 2299 N N . ASP B 1 55 ? 10.281 17.875 -6.348 1 92.5 55 ASP B N 1
ATOM 2300 C CA . ASP B 1 55 ? 10.969 17.203 -5.254 1 92.5 55 ASP B CA 1
ATOM 2301 C C . ASP B 1 55 ? 9.969 16.516 -4.32 1 92.5 55 ASP B C 1
ATOM 2303 O O . ASP B 1 55 ? 9.805 16.922 -3.172 1 92.5 55 ASP B O 1
ATOM 2307 N N . ILE B 1 56 ? 9.414 15.469 -4.895 1 93 56 ILE B N 1
ATOM 2308 C CA . ILE B 1 56 ? 8.461 14.719 -4.082 1 93 56 ILE B CA 1
ATOM 2309 C C . ILE B 1 56 ? 9.203 13.922 -3.016 1 93 56 ILE B C 1
ATOM 2311 O O . ILE B 1 56 ? 10.148 13.195 -3.322 1 93 56 ILE B O 1
ATOM 2315 N N . LEU B 1 57 ? 8.836 14.062 -1.76 1 93.44 57 LEU B N 1
ATOM 2316 C CA . LEU B 1 57 ? 9.617 13.539 -0.641 1 93.44 57 LEU B CA 1
ATOM 2317 C C . LEU B 1 57 ? 9.07 12.195 -0.181 1 93.44 57 LEU B C 1
ATOM 2319 O O . LEU B 1 57 ? 9.766 11.438 0.504 1 93.44 57 LEU B O 1
ATOM 2323 N N . SER B 1 58 ? 7.891 11.914 -0.471 1 92.81 58 SER B N 1
ATOM 2324 C CA . SER B 1 58 ? 7.262 10.664 -0.048 1 92.81 58 SER B CA 1
ATOM 2325 C C . SER B 1 58 ? 6.133 10.266 -0.993 1 92.81 58 SER B C 1
ATOM 2327 O O . SER B 1 58 ? 5.664 11.086 -1.787 1 92.81 58 SER B O 1
ATOM 2329 N N . LYS B 1 59 ? 5.738 8.992 -0.984 1 91.88 59 LYS B N 1
ATOM 2330 C CA . LYS B 1 59 ? 4.621 8.523 -1.801 1 91.88 59 LYS B CA 1
ATOM 2331 C C . LYS B 1 59 ? 3.336 9.273 -1.454 1 91.88 59 LYS B C 1
ATOM 2333 O O . LYS B 1 59 ? 2.957 9.359 -0.284 1 91.88 59 LYS B O 1
ATOM 2338 N N . PRO B 1 60 ? 2.646 9.828 -2.463 1 96.06 60 PRO B N 1
ATOM 2339 C CA . PRO B 1 60 ? 1.356 10.469 -2.193 1 96.06 60 PRO B CA 1
ATOM 2340 C C . PRO B 1 60 ? 0.33 9.5 -1.607 1 96.06 60 PRO B C 1
ATOM 2342 O O . PRO B 1 60 ? 0.425 8.289 -1.82 1 96.06 60 PRO B O 1
ATOM 2345 N N . ALA B 1 61 ? -0.58 9.992 -0.873 1 97.19 61 ALA B N 1
ATOM 2346 C CA . ALA B 1 61 ? -1.618 9.172 -0.257 1 97.19 61 ALA B CA 1
ATOM 2347 C C . ALA B 1 61 ? -3.008 9.719 -0.566 1 97.19 61 ALA B C 1
ATOM 2349 O O . ALA B 1 61 ? -3.17 10.922 -0.806 1 97.19 61 ALA B O 1
ATOM 2350 N N . LEU B 1 62 ? -3.949 8.789 -0.627 1 97.38 62 LEU B N 1
ATOM 2351 C CA . LEU B 1 62 ? -5.332 9.172 -0.893 1 97.38 62 LEU B CA 1
ATOM 2352 C C . LEU B 1 62 ? -6.105 9.352 0.409 1 97.38 62 LEU B C 1
ATOM 2354 O O . LEU B 1 62 ? -5.941 8.57 1.347 1 97.38 62 LEU B O 1
ATOM 2358 N N . GLY B 1 63 ? -6.859 10.352 0.493 1 97.69 63 GLY B N 1
ATOM 2359 C CA . GLY B 1 63 ? -7.75 10.648 1.606 1 97.69 63 GLY B CA 1
ATOM 2360 C C . GLY B 1 63 ? -8.898 11.555 1.228 1 97.69 63 GLY B C 1
ATOM 2361 O O . GLY B 1 63 ? -9.156 11.789 0.043 1 97.69 63 GLY B O 1
ATOM 2362 N N . TYR B 1 64 ? -9.617 12 2.242 1 98.25 64 TYR B N 1
ATOM 2363 C CA . TYR B 1 64 ? -10.773 12.867 2.021 1 98.25 64 TYR B CA 1
ATOM 2364 C C . TYR B 1 64 ? -10.625 14.18 2.779 1 98.25 64 TYR B C 1
ATOM 2366 O O . TYR B 1 64 ? -10.82 14.227 3.996 1 98.25 64 TYR B O 1
ATOM 2374 N N . PHE B 1 65 ? -10.328 15.203 2.057 1 98.44 65 PHE B N 1
ATOM 2375 C CA . PHE B 1 65 ? -10.305 16.547 2.639 1 98.44 65 PHE B CA 1
ATOM 2376 C C . PHE B 1 65 ? -11.719 17.078 2.82 1 98.44 65 PHE B C 1
ATOM 2378 O O . PHE B 1 65 ? -12.055 17.609 3.881 1 98.44 65 PHE B O 1
ATOM 2385 N N . LYS B 1 66 ? -12.445 16.953 1.764 1 97.81 66 LYS B N 1
ATOM 2386 C CA . LYS B 1 66 ? -13.875 17.266 1.815 1 97.81 66 LYS B CA 1
ATOM 2387 C C . LYS B 1 66 ? -14.703 15.984 1.934 1 97.81 66 LYS B C 1
ATOM 2389 O O . LYS B 1 66 ? -14.25 14.906 1.538 1 97.81 66 LYS B O 1
ATOM 2394 N N . ARG B 1 67 ? -15.914 16.156 2.41 1 96.06 67 ARG B N 1
ATOM 2395 C CA . ARG B 1 67 ? -16.797 15.008 2.564 1 96.06 67 ARG B CA 1
ATOM 2396 C C . ARG B 1 67 ? -17.031 14.312 1.229 1 96.06 67 ARG B C 1
ATOM 2398 O O . ARG B 1 67 ? -17.422 14.938 0.249 1 96.06 67 ARG B O 1
ATOM 2405 N N . ASP B 1 68 ? -16.688 13 1.149 1 92.94 68 ASP B N 1
ATOM 2406 C CA . ASP B 1 68 ? -16.969 12.094 0.04 1 92.94 68 ASP B CA 1
ATOM 2407 C C . ASP B 1 68 ? -16.266 12.562 -1.238 1 92.94 68 ASP B C 1
ATOM 2409 O O . ASP B 1 68 ? -16.75 12.305 -2.342 1 92.94 68 ASP B O 1
ATOM 2413 N N . ALA B 1 69 ? -15.336 13.391 -1.091 1 96.25 69 ALA B N 1
ATOM 2414 C CA . ALA B 1 69 ? -14.547 13.844 -2.234 1 96.25 69 ALA B CA 1
ATOM 2415 C C . ALA B 1 69 ? -13.078 13.461 -2.068 1 96.25 69 ALA B C 1
ATOM 2417 O O . ALA B 1 69 ? -12.375 14.008 -1.216 1 96.25 69 ALA B O 1
ATOM 2418 N N . LEU B 1 70 ? -12.68 12.555 -2.957 1 97.69 70 LEU B N 1
ATOM 2419 C CA . LEU B 1 70 ? -11.336 12.008 -2.854 1 97.69 70 LEU B CA 1
ATOM 2420 C C . LEU B 1 70 ? -10.289 13.086 -3.1 1 97.69 70 LEU B C 1
ATOM 2422 O O . LEU B 1 70 ? -10.43 13.898 -4.016 1 97.69 70 LEU B O 1
ATOM 2426 N N . SER B 1 71 ? -9.32 13.117 -2.268 1 98.44 71 SER B N 1
ATOM 2427 C CA . SER B 1 71 ? -8.188 14.031 -2.359 1 98.44 71 SER B CA 1
ATOM 2428 C C . SER B 1 71 ? -6.859 13.273 -2.303 1 98.44 71 SER B C 1
ATOM 2430 O O . SER B 1 71 ? -6.832 12.086 -1.974 1 98.44 71 SER B O 1
ATOM 2432 N N . ILE B 1 72 ? -5.809 13.984 -2.727 1 98.31 72 ILE B N 1
ATOM 2433 C CA . ILE B 1 72 ? -4.461 13.43 -2.693 1 98.31 72 ILE B CA 1
ATOM 2434 C C . ILE B 1 72 ? -3.553 14.336 -1.864 1 98.31 72 ILE B C 1
ATOM 2436 O O . ILE B 1 72 ? -3.51 15.547 -2.084 1 98.31 72 ILE B O 1
ATOM 2440 N N . ILE B 1 73 ? -2.893 13.797 -0.872 1 98.38 73 ILE B N 1
ATOM 2441 C CA . ILE B 1 73 ? -1.909 14.547 -0.098 1 98.38 73 ILE B CA 1
ATOM 2442 C C . ILE B 1 73 ? -0.506 14.258 -0.628 1 98.38 73 ILE B C 1
ATOM 2444 O O . ILE B 1 73 ? -0.168 13.109 -0.91 1 98.38 73 ILE B O 1
ATOM 2448 N N . MET B 1 74 ? 0.297 15.305 -0.807 1 97.44 74 MET B N 1
ATOM 2449 C CA . MET B 1 74 ? 1.66 15.211 -1.321 1 97.44 74 MET B CA 1
ATOM 2450 C C . MET B 1 74 ? 2.613 16.078 -0.494 1 97.44 74 MET B C 1
ATOM 2452 O O . MET B 1 74 ? 2.23 17.141 -0.002 1 97.44 74 MET B O 1
ATOM 2456 N N . GLU B 1 75 ? 3.783 15.602 -0.31 1 96.69 75 GLU B N 1
ATOM 2457 C CA . GLU B 1 75 ? 4.852 16.359 0.343 1 96.69 75 GLU B CA 1
ATOM 2458 C C . GLU B 1 75 ? 5.949 16.719 -0.649 1 96.69 75 GLU B C 1
ATOM 2460 O O . GLU B 1 75 ? 6.633 15.844 -1.184 1 96.69 75 GLU B O 1
ATOM 2465 N N . ILE B 1 76 ? 6.094 18 -0.809 1 96 76 ILE B N 1
ATOM 2466 C CA . ILE B 1 76 ? 6.984 18.5 -1.849 1 96 76 ILE B CA 1
ATOM 2467 C C . ILE B 1 76 ? 8.109 19.312 -1.216 1 96 76 ILE B C 1
ATOM 2469 O O . ILE B 1 76 ? 7.859 20.281 -0.499 1 96 76 ILE B O 1
ATOM 2473 N N . GLY B 1 77 ? 9.359 18.922 -1.548 1 95.06 77 GLY B N 1
ATOM 2474 C CA . GLY B 1 77 ? 10.492 19.719 -1.087 1 95.06 77 GLY B CA 1
ATOM 2475 C C . GLY B 1 77 ? 10.578 21.078 -1.747 1 95.06 77 GLY B C 1
ATOM 2476 O O . GLY B 1 77 ? 10.375 21.203 -2.955 1 95.06 77 GLY B O 1
ATOM 2477 N N . ILE B 1 78 ? 10.852 22.094 -0.938 1 95 78 ILE B N 1
ATOM 2478 C CA . ILE B 1 78 ? 10.93 23.438 -1.506 1 95 78 ILE B CA 1
ATOM 2479 C C . ILE B 1 78 ? 12.32 24.016 -1.244 1 95 78 ILE B C 1
ATOM 2481 O O . ILE B 1 78 ? 12.516 25.234 -1.336 1 95 78 ILE B O 1
ATOM 2485 N N . GLY B 1 79 ? 13.234 23.203 -0.832 1 92.5 79 GLY B N 1
ATOM 2486 C CA . GLY B 1 79 ? 14.609 23.641 -0.603 1 92.5 79 GLY B CA 1
ATOM 2487 C C . GLY B 1 79 ? 14.891 23.969 0.849 1 92.5 79 GLY B C 1
ATOM 2488 O O . GLY B 1 79 ? 13.969 24.156 1.645 1 92.5 79 GLY B O 1
ATOM 2489 N N . HIS B 1 80 ? 16.234 23.938 1.204 1 92.19 80 HIS B N 1
ATOM 2490 C CA . HIS B 1 80 ? 16.734 24.328 2.521 1 92.19 80 HIS B CA 1
ATOM 2491 C C . HIS B 1 80 ? 16.062 23.516 3.621 1 92.19 80 HIS B C 1
ATOM 2493 O O . HIS B 1 80 ? 15.641 24.078 4.641 1 92.19 80 HIS B O 1
ATOM 2499 N N . ASN B 1 81 ? 15.82 22.234 3.373 1 90.56 81 ASN B N 1
ATOM 2500 C CA . ASN B 1 81 ? 15.242 21.281 4.316 1 90.56 81 ASN B CA 1
ATOM 2501 C C . ASN B 1 81 ? 13.805 21.656 4.684 1 90.56 81 ASN B C 1
ATOM 2503 O O . ASN B 1 81 ? 13.367 21.422 5.809 1 90.56 81 ASN B O 1
ATOM 2507 N N . ARG B 1 82 ? 13.156 22.375 3.762 1 93.62 82 ARG B N 1
ATOM 2508 C CA . ARG B 1 82 ? 11.75 22.734 3.928 1 93.62 82 ARG B CA 1
ATOM 2509 C C . ARG B 1 82 ? 10.875 21.984 2.926 1 93.62 82 ARG B C 1
ATOM 2511 O O . ARG B 1 82 ? 11.352 21.562 1.873 1 93.62 82 ARG B O 1
ATOM 2518 N N . LYS B 1 83 ? 9.656 21.812 3.35 1 95 83 LYS B N 1
ATOM 2519 C CA . LYS B 1 83 ? 8.703 21.156 2.445 1 95 83 LYS B CA 1
ATOM 2520 C C . LYS B 1 83 ? 7.344 21.844 2.492 1 95 83 LYS B C 1
ATOM 2522 O O . LYS B 1 83 ? 7.039 22.562 3.445 1 95 83 LYS B O 1
ATOM 2527 N N . LYS B 1 84 ? 6.668 21.672 1.481 1 95.81 84 LYS B N 1
ATOM 2528 C CA . LYS B 1 84 ? 5.254 22.016 1.395 1 95.81 84 LYS B CA 1
ATOM 2529 C C . LYS B 1 84 ? 4.383 20.766 1.381 1 95.81 84 LYS B C 1
ATOM 2531 O O . LYS B 1 84 ? 4.621 19.844 0.595 1 95.81 84 LYS B O 1
ATOM 2536 N N . VAL B 1 85 ? 3.51 20.641 2.33 1 96.94 85 VAL B N 1
ATOM 2537 C CA . VAL B 1 85 ? 2.479 19.609 2.301 1 96.94 85 VAL B CA 1
ATOM 2538 C C . VAL B 1 85 ? 1.224 20.156 1.62 1 96.94 85 VAL B C 1
ATOM 2540 O O . VAL B 1 85 ? 0.682 21.188 2.033 1 96.94 85 VAL B O 1
ATOM 2543 N N . VAL B 1 86 ? 0.801 19.484 0.564 1 97.94 86 VAL B N 1
ATOM 2544 C CA . VAL B 1 86 ? -0.355 19.984 -0.173 1 97.94 86 VAL B CA 1
ATOM 2545 C C . VAL B 1 86 ? -1.423 18.891 -0.26 1 97.94 86 VAL B C 1
ATOM 2547 O O . VAL B 1 86 ? -1.103 17.703 -0.36 1 97.94 86 VAL B O 1
ATOM 2550 N N . ILE B 1 87 ? -2.635 19.25 -0.151 1 98.44 87 ILE B N 1
ATOM 2551 C CA . ILE B 1 87 ? -3.779 18.406 -0.458 1 98.44 87 ILE B CA 1
ATOM 2552 C C . ILE B 1 87 ? -4.5 18.938 -1.695 1 98.44 87 ILE B C 1
ATOM 2554 O O . ILE B 1 87 ? -4.855 20.109 -1.756 1 98.44 87 ILE B O 1
ATOM 2558 N N . ILE B 1 88 ? -4.672 18.062 -2.682 1 98.44 88 ILE B N 1
ATOM 2559 C CA . ILE B 1 88 ? -5.328 18.484 -3.916 1 98.44 88 ILE B CA 1
ATOM 2560 C C . ILE B 1 88 ? -6.57 17.625 -4.152 1 98.44 88 ILE B C 1
ATOM 2562 O O . ILE B 1 88 ? -6.645 16.484 -3.682 1 98.44 88 ILE B O 1
ATOM 2566 N N . ASP B 1 89 ? -7.504 18.203 -4.812 1 98.12 89 ASP B N 1
ATOM 2567 C CA . ASP B 1 89 ? -8.672 17.453 -5.25 1 98.12 89 ASP B CA 1
ATOM 2568 C C . ASP B 1 89 ? -8.289 16.422 -6.312 1 98.12 89 ASP B C 1
ATOM 2570 O O . ASP B 1 89 ? -7.641 16.75 -7.305 1 98.12 89 ASP B O 1
ATOM 2574 N N . SER B 1 90 ? -8.703 15.164 -6.129 1 97.75 90 SER B N 1
ATOM 2575 C CA . SER B 1 90 ? -8.258 14.102 -7.031 1 97.75 90 SER B CA 1
ATOM 2576 C C . SER B 1 90 ? -8.875 14.258 -8.414 1 97.75 90 SER B C 1
ATOM 2578 O O . SER B 1 90 ? -8.281 13.859 -9.414 1 97.75 90 SER B O 1
ATOM 2580 N N . LYS B 1 91 ? -10.07 14.836 -8.508 1 96.06 91 LYS B N 1
ATOM 2581 C CA . LYS B 1 91 ? -10.773 14.953 -9.789 1 96.06 91 LYS B CA 1
ATOM 2582 C C . LYS B 1 91 ? -10.242 16.141 -10.594 1 96.06 91 LYS B C 1
ATOM 2584 O O . LYS B 1 91 ? -9.992 16.016 -11.797 1 96.06 91 LYS B O 1
ATOM 2589 N N . SER B 1 92 ? -10.078 17.219 -9.938 1 96.06 92 SER B N 1
ATOM 2590 C CA . SER B 1 92 ? -9.773 18.438 -10.672 1 96.06 92 SER B CA 1
ATOM 2591 C C . SER B 1 92 ? -8.281 18.766 -10.586 1 96.06 92 SER B C 1
ATO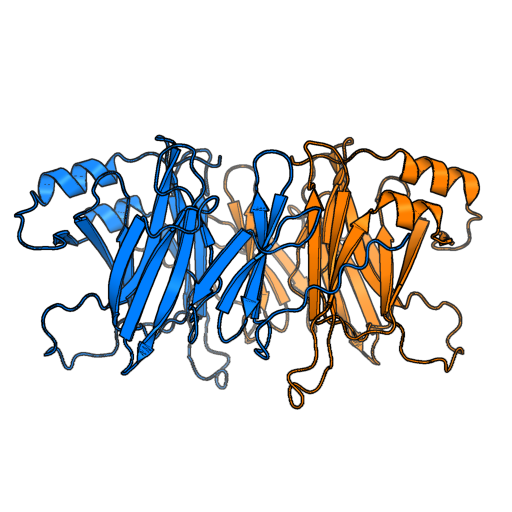M 2593 O O . SER B 1 92 ? -7.777 19.562 -11.375 1 96.06 92 SER B O 1
ATOM 2595 N N . GLY B 1 93 ? -7.613 18.297 -9.617 1 96.75 93 GLY B N 1
ATOM 2596 C CA . GLY B 1 93 ? -6.223 18.672 -9.398 1 96.75 93 GLY B CA 1
ATOM 2597 C C . GLY B 1 93 ? -6.059 20 -8.711 1 96.75 93 GLY B C 1
ATOM 2598 O O . GLY B 1 93 ? -4.938 20.484 -8.539 1 96.75 93 GLY B O 1
ATOM 2599 N N . THR B 1 94 ? -7.145 20.562 -8.227 1 97.5 94 THR B N 1
ATOM 2600 C CA . THR B 1 94 ? -7.082 21.875 -7.613 1 97.5 94 THR B CA 1
ATOM 2601 C C . THR B 1 94 ? -6.582 21.781 -6.172 1 97.5 94 THR B C 1
ATOM 2603 O O . THR B 1 94 ? -6.926 20.844 -5.453 1 97.5 94 THR B O 1
ATOM 2606 N N . LEU B 1 95 ? -5.82 22.828 -5.77 1 97.75 95 LEU B N 1
ATOM 2607 C CA . LEU B 1 95 ? -5.277 22.922 -4.418 1 97.75 95 LEU B CA 1
ATOM 2608 C C . LEU B 1 95 ? -6.391 23.156 -3.402 1 97.75 95 LEU B C 1
ATOM 2610 O O . LEU B 1 95 ? -7.227 24.047 -3.592 1 97.75 95 LEU B O 1
ATOM 2614 N N . GLN B 1 96 ? -6.422 22.406 -2.344 1 98.06 96 GLN B N 1
ATOM 2615 C CA . GLN B 1 96 ? -7.434 22.547 -1.304 1 98.06 96 GLN B CA 1
ATOM 2616 C C . GLN B 1 96 ? -6.816 23.047 0.002 1 98.06 96 GLN B C 1
ATOM 2618 O O . GLN B 1 96 ? -7.488 23.703 0.802 1 98.06 96 GLN B O 1
ATOM 2623 N N . TRP B 1 97 ? -5.641 22.688 0.304 1 97.44 97 TRP B N 1
ATOM 2624 C CA . TRP B 1 97 ? -4.965 23.016 1.554 1 97.44 97 TRP B CA 1
ATOM 2625 C C . TRP B 1 97 ? -3.455 22.875 1.409 1 97.44 97 TRP B C 1
ATOM 2627 O O . TRP B 1 97 ? -2.973 22.016 0.673 1 97.44 97 TRP B O 1
ATOM 2637 N N . GLU B 1 98 ? -2.721 23.703 2.055 1 96.94 98 GLU B N 1
ATOM 2638 C CA . GLU B 1 98 ? -1.267 23.594 2.037 1 96.94 98 GLU B CA 1
ATOM 2639 C C . GLU B 1 98 ? -0.652 24.156 3.312 1 96.94 98 GLU B C 1
ATOM 2641 O O . GLU B 1 98 ? -1.228 25.047 3.943 1 96.94 98 GLU B O 1
ATOM 2646 N N . ILE B 1 99 ? 0.427 23.656 3.68 1 96 99 ILE B N 1
ATOM 2647 C CA . ILE B 1 99 ? 1.213 24.188 4.793 1 96 99 ILE B CA 1
ATOM 2648 C C . ILE B 1 99 ? 2.701 23.984 4.512 1 96 99 ILE B C 1
ATOM 2650 O O . ILE B 1 99 ? 3.09 23.031 3.838 1 96 99 ILE B O 1
ATOM 2654 N N . GLU B 1 100 ? 3.492 24.938 4.941 1 94.62 100 GLU B N 1
ATOM 2655 C CA . GLU B 1 100 ? 4.941 24.797 4.867 1 94.62 100 GLU B CA 1
ATOM 2656 C C . GLU B 1 100 ? 5.531 24.422 6.223 1 94.62 100 GLU B C 1
ATOM 2658 O O . GLU B 1 100 ? 5.094 24.922 7.258 1 94.62 100 GLU B O 1
ATOM 2663 N N . MET B 1 101 ? 6.52 23.562 6.211 1 93.31 101 MET B N 1
ATOM 2664 C CA . MET B 1 101 ? 7.18 23.156 7.445 1 93.31 101 MET B CA 1
ATOM 2665 C C . MET B 1 101 ? 8.578 22.625 7.16 1 93.31 101 MET B C 1
ATOM 2667 O O . MET B 1 101 ? 8.969 22.469 6 1 93.31 101 MET B O 1
A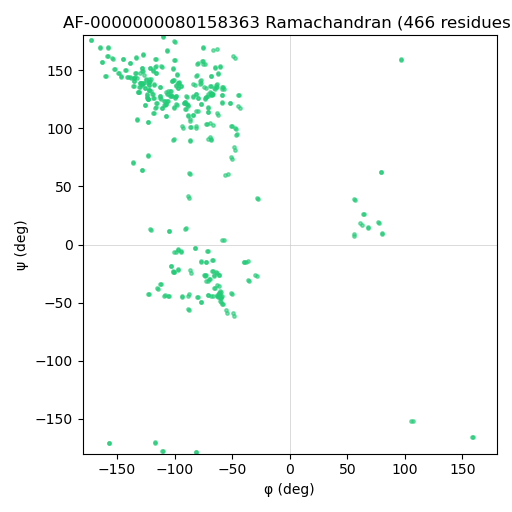TOM 2671 N N . ASN B 1 102 ? 9.344 22.422 8.172 1 92.19 102 ASN B N 1
ATOM 2672 C CA . ASN B 1 102 ? 10.656 21.797 8.016 1 92.19 102 ASN B CA 1
ATOM 2673 C C . ASN B 1 102 ? 10.539 20.297 7.848 1 92.19 102 ASN B C 1
ATOM 2675 O O . ASN B 1 102 ? 9.719 19.656 8.508 1 92.19 102 ASN B O 1
ATOM 2679 N N . VAL B 1 103 ? 11.438 19.766 6.918 1 90.81 103 VAL B N 1
ATOM 2680 C CA . VAL B 1 103 ? 11.461 18.312 6.695 1 90.81 103 VAL B CA 1
ATOM 2681 C C . VAL B 1 103 ? 11.984 17.609 7.945 1 90.81 103 VAL B C 1
ATOM 2683 O O . VAL B 1 103 ? 12.953 18.062 8.562 1 90.81 103 VAL B O 1
ATOM 2686 N N . GLY B 1 104 ? 11.328 16.688 8.391 1 82.5 104 GLY B N 1
ATOM 2687 C CA . GLY B 1 104 ? 11.805 15.898 9.516 1 82.5 104 GLY B CA 1
ATOM 2688 C C . GLY B 1 104 ? 12.906 14.922 9.141 1 82.5 104 GLY B C 1
ATOM 2689 O O . GLY B 1 104 ? 13.227 14.758 7.965 1 82.5 104 GLY B O 1
ATOM 2690 N N . THR B 1 105 ? 13.5 14.352 10.164 1 74.38 105 THR B N 1
ATOM 2691 C CA . THR B 1 105 ? 14.547 13.359 9.961 1 74.38 105 THR B CA 1
ATOM 2692 C C . THR B 1 105 ? 13.945 12.039 9.484 1 74.38 105 THR B C 1
ATOM 2694 O O . THR B 1 105 ? 14.609 11.273 8.781 1 74.38 105 THR B O 1
ATOM 2697 N N . ALA B 1 106 ? 12.656 11.922 9.922 1 68 106 ALA B N 1
ATOM 2698 C CA . ALA B 1 106 ? 11.977 10.695 9.516 1 68 106 ALA B CA 1
ATOM 2699 C C . ALA B 1 106 ? 11.391 10.828 8.117 1 68 106 ALA B C 1
ATOM 2701 O O . ALA B 1 106 ? 10.719 11.82 7.812 1 68 106 ALA B O 1
ATOM 2702 N N . ARG B 1 107 ? 11.867 10.148 7.121 1 77.31 107 ARG B N 1
ATOM 2703 C CA . ARG B 1 107 ? 11.289 10.18 5.785 1 77.31 107 ARG B CA 1
ATOM 2704 C C . ARG B 1 107 ? 10.172 9.141 5.648 1 77.31 107 ARG B C 1
ATOM 2706 O O . ARG B 1 107 ? 10.273 8.211 4.848 1 77.31 107 ARG B O 1
ATOM 2713 N N . GLN B 1 108 ? 9.133 9.469 6.586 1 87.69 108 GLN B N 1
ATOM 2714 C CA . GLN B 1 108 ? 7.996 8.555 6.59 1 87.69 108 GLN B CA 1
ATOM 2715 C C . GLN B 1 108 ? 6.84 9.102 5.758 1 87.69 108 GLN B C 1
ATOM 2717 O O . GLN B 1 108 ? 6.672 10.32 5.648 1 87.69 108 GLN B O 1
ATOM 2722 N N . ASN B 1 109 ? 6.109 8.25 5.125 1 91.75 109 ASN B N 1
ATOM 2723 C CA . ASN B 1 109 ? 4.906 8.656 4.402 1 91.75 109 ASN B CA 1
ATOM 2724 C C . ASN B 1 109 ? 3.844 9.203 5.352 1 91.75 109 ASN B C 1
ATOM 2726 O O . ASN B 1 109 ? 3.809 8.844 6.527 1 91.75 109 ASN B O 1
ATOM 2730 N N . PRO B 1 110 ? 2.996 10.086 4.824 1 95.06 110 PRO B N 1
ATOM 2731 C CA . PRO B 1 110 ? 1.863 10.516 5.645 1 95.06 110 PRO B CA 1
ATOM 2732 C C . PRO B 1 110 ? 0.919 9.375 6 1 95.06 110 PRO B C 1
ATOM 2734 O O . PRO B 1 110 ? 0.822 8.391 5.258 1 95.06 110 PRO B O 1
ATOM 2737 N N . GLY B 1 111 ? 0.333 9.453 7.145 1 96.12 111 GLY B N 1
ATOM 2738 C CA . GLY B 1 111 ? -0.719 8.531 7.539 1 96.12 111 GLY B CA 1
ATOM 2739 C C . GLY B 1 111 ? -2.113 9.086 7.312 1 96.12 111 GLY B C 1
ATOM 2740 O O . GLY B 1 111 ? -2.365 10.266 7.559 1 96.12 111 GLY B O 1
ATOM 2741 N N . ILE B 1 112 ? -3.008 8.203 6.809 1 96.75 112 ILE B N 1
ATOM 2742 C CA . ILE B 1 112 ? -4.371 8.648 6.535 1 96.75 112 ILE B CA 1
ATOM 2743 C C . ILE B 1 112 ? -5.359 7.766 7.301 1 96.75 112 ILE B C 1
ATOM 2745 O O . ILE B 1 112 ? -5.312 6.539 7.203 1 96.75 112 ILE B O 1
ATOM 2749 N N . LEU B 1 113 ? -6.219 8.359 8.086 1 95.44 113 LEU B N 1
ATOM 2750 C CA . LEU B 1 113 ? -7.305 7.66 8.773 1 95.44 113 LEU B CA 1
ATOM 2751 C C . LEU B 1 113 ? -8.656 8.281 8.422 1 95.44 113 LEU B C 1
ATOM 2753 O O . LEU B 1 113 ? -8.836 9.492 8.539 1 95.44 113 LEU B O 1
ATOM 2757 N N . ASN B 1 114 ? -9.555 7.426 8.023 1 94.75 114 ASN B N 1
ATOM 2758 C CA . ASN B 1 114 ? -10.891 7.93 7.738 1 94.75 114 ASN B CA 1
ATOM 2759 C C . ASN B 1 114 ? -11.68 8.18 9.023 1 94.75 114 ASN B C 1
ATOM 2761 O O . ASN B 1 114 ? -11.609 7.387 9.961 1 94.75 114 ASN B O 1
ATOM 2765 N N . THR B 1 115 ? -12.352 9.266 8.969 1 95.31 115 THR B N 1
ATOM 2766 C CA . THR B 1 115 ? -13.148 9.625 10.141 1 95.31 115 THR B CA 1
ATOM 2767 C C . THR B 1 115 ? -14.633 9.414 9.867 1 95.31 115 THR B C 1
ATOM 2769 O O . THR B 1 115 ? -15.031 9.211 8.719 1 95.31 115 THR B O 1
ATOM 2772 N N . GLY B 1 116 ? -15.453 9.422 10.859 1 93.25 116 GLY B N 1
ATOM 2773 C CA . GLY B 1 116 ? -16.875 9.148 10.773 1 93.25 116 GLY B CA 1
ATOM 2774 C C . GLY B 1 116 ? -17.641 10.156 9.93 1 93.25 116 GLY B C 1
ATOM 2775 O O . GLY B 1 116 ? -18.719 9.852 9.414 1 93.25 116 GLY B O 1
ATOM 2776 N N . ASP B 1 117 ? -17.141 11.328 9.789 1 94.06 117 ASP B N 1
ATOM 2777 C CA . ASP B 1 117 ? -17.844 12.352 9.031 1 94.06 117 ASP B CA 1
ATOM 2778 C C . ASP B 1 117 ? -17.438 12.305 7.555 1 94.06 117 ASP B C 1
ATOM 2780 O O . ASP B 1 117 ? -17.609 13.297 6.836 1 94.06 117 ASP B O 1
ATOM 2784 N N . HIS B 1 118 ? -16.812 11.312 7.082 1 95.62 118 HIS B N 1
ATOM 2785 C CA . HIS B 1 118 ? -16.484 11.016 5.691 1 95.62 118 HIS B CA 1
ATOM 2786 C C . HIS B 1 118 ? -15.32 11.867 5.211 1 95.62 118 HIS B C 1
ATOM 2788 O O . HIS B 1 118 ? -15.141 12.062 4.004 1 95.62 118 HIS B O 1
ATOM 2794 N N . ARG B 1 119 ? -14.602 12.359 6.195 1 97.38 119 ARG B N 1
ATOM 2795 C CA . ARG B 1 119 ? -13.305 12.969 5.926 1 97.38 119 ARG B CA 1
ATOM 2796 C C . ARG B 1 119 ? -12.164 12.109 6.465 1 97.38 119 ARG B C 1
ATOM 2798 O O . ARG B 1 119 ? -12.391 10.992 6.93 1 97.38 119 ARG B O 1
ATOM 2805 N N . SER B 1 120 ? -10.93 12.641 6.23 1 97.56 120 SER B N 1
ATOM 2806 C CA . SER B 1 120 ? -9.789 11.906 6.75 1 97.56 120 SER B CA 1
ATOM 2807 C C . SER B 1 120 ? -8.953 12.766 7.695 1 97.56 120 SER B C 1
ATOM 2809 O O . SER B 1 120 ? -8.898 13.984 7.543 1 97.56 120 SER B O 1
ATOM 2811 N N . THR B 1 121 ? -8.492 12.148 8.68 1 97.25 121 THR B N 1
ATOM 2812 C CA . THR B 1 121 ? -7.391 12.711 9.453 1 97.25 121 THR B CA 1
ATOM 2813 C C . THR B 1 121 ? -6.055 12.43 8.773 1 97.25 121 THR B C 1
ATOM 2815 O O . THR B 1 121 ? -5.766 11.289 8.406 1 97.25 121 THR B O 1
ATOM 2818 N N . PHE B 1 122 ? -5.234 13.484 8.602 1 98.19 122 PHE B N 1
ATOM 2819 C CA . PHE B 1 122 ? -3.916 13.359 7.988 1 98.19 122 PHE B CA 1
ATOM 2820 C C . PHE B 1 122 ? -2.82 13.477 9.039 1 98.19 122 PHE B C 1
ATOM 2822 O O . PHE B 1 122 ? -2.76 14.469 9.773 1 98.19 122 PHE B O 1
ATOM 2829 N N . LEU B 1 123 ? -1.966 12.492 9.141 1 97.25 123 LEU B N 1
ATOM 2830 C CA . LEU B 1 123 ? -0.826 12.508 10.055 1 97.25 123 LEU B CA 1
ATOM 2831 C C . LEU B 1 123 ? 0.468 12.797 9.305 1 97.25 123 LEU B C 1
ATOM 2833 O O . LEU B 1 123 ? 0.783 12.133 8.32 1 97.25 123 LEU B O 1
ATOM 2837 N N . LEU B 1 124 ? 1.21 13.766 9.773 1 95.94 124 LEU B N 1
ATOM 2838 C CA . LEU B 1 124 ? 2.379 14.281 9.07 1 95.94 124 LEU B CA 1
ATOM 2839 C C . LEU B 1 124 ? 3.586 14.352 10 1 95.94 124 LEU B C 1
ATOM 2841 O O . LEU B 1 124 ? 3.459 14.75 11.156 1 95.94 124 LEU B O 1
ATOM 2845 N N . TRP B 1 125 ? 4.723 13.961 9.453 1 94.81 125 TRP B N 1
ATOM 2846 C CA . TRP B 1 125 ? 5.98 14.148 10.164 1 94.81 125 TRP B CA 1
ATOM 2847 C C . TRP B 1 125 ? 6.676 15.422 9.719 1 94.81 125 TRP B C 1
ATOM 2849 O O . TRP B 1 125 ? 6.668 15.758 8.531 1 94.81 125 TRP B O 1
ATOM 2859 N N . GLY B 1 126 ? 7.246 16.156 10.609 1 93.06 126 GLY B N 1
ATOM 2860 C CA . GLY B 1 126 ? 7.969 17.375 10.289 1 93.06 126 GLY B CA 1
ATOM 2861 C C . GLY B 1 126 ? 8.117 18.312 11.469 1 93.06 126 GLY B C 1
ATOM 2862 O O . GLY B 1 126 ? 8 17.891 12.625 1 93.06 126 GLY B O 1
ATOM 2863 N N . GLU B 1 127 ? 8.492 19.531 11.18 1 91.12 127 GLU B N 1
ATOM 2864 C CA . GLU B 1 127 ? 8.602 20.578 12.188 1 91.12 127 GLU B CA 1
ATOM 2865 C C . GLU B 1 127 ? 7.926 21.859 11.727 1 91.12 127 GLU B C 1
ATOM 2867 O O . GLU B 1 127 ? 8.43 22.547 10.828 1 91.12 127 GLU B O 1
ATOM 2872 N N . TYR B 1 128 ? 6.797 22.125 12.344 1 90.12 128 TYR B N 1
ATOM 2873 C CA . TYR B 1 128 ? 6.086 23.344 12.031 1 90.12 128 TYR B CA 1
ATOM 2874 C C . TYR B 1 128 ? 6.562 24.5 12.906 1 90.12 128 TYR B C 1
ATOM 2876 O O . TYR B 1 128 ? 6.223 24.562 14.094 1 90.12 128 TYR B O 1
ATOM 2884 N N . SER B 1 129 ? 8.008 24.672 13.18 1 71.31 129 SER B N 1
ATOM 2885 C CA . SER B 1 129 ? 8.516 25.672 14.102 1 71.31 129 SER B CA 1
ATOM 2886 C C . SER B 1 129 ? 8.312 27.078 13.547 1 71.31 129 SER B C 1
ATOM 2888 O O . SER B 1 129 ? 8.609 27.344 12.375 1 71.31 129 SER B O 1
ATOM 2890 N N . THR B 1 130 ? 7.324 27.875 14.047 1 55.78 130 THR B N 1
ATOM 2891 C CA . THR B 1 130 ? 7.34 29.312 13.781 1 55.78 130 THR B CA 1
ATOM 2892 C C . THR B 1 130 ? 8.695 29.906 14.133 1 55.78 130 THR B C 1
ATOM 2894 O O . THR B 1 130 ? 9.07 30.969 13.609 1 55.78 130 THR B O 1
ATOM 2897 N N . ASP B 1 131 ? 9.32 29.531 15.219 1 52.28 131 ASP B N 1
ATOM 2898 C CA . ASP B 1 131 ? 10.516 30.172 15.75 1 52.28 131 ASP B CA 1
ATOM 2899 C C . ASP B 1 131 ? 11.773 29.375 15.406 1 52.28 131 ASP B C 1
ATOM 2901 O O . ASP B 1 131 ? 11.844 28.172 15.68 1 52.28 131 ASP B O 1
ATOM 2905 N N . SER B 1 132 ? 12.383 29.672 14.289 1 47 132 SER B N 1
ATOM 2906 C CA . SER B 1 132 ? 13.641 29.188 13.727 1 47 132 SER B CA 1
ATOM 2907 C C . SER B 1 132 ? 14.633 28.812 14.82 1 47 132 SER B C 1
ATOM 2909 O O . SER B 1 132 ? 15.719 28.297 14.531 1 47 132 SER B O 1
ATOM 2911 N N . ASN B 1 133 ? 14.57 29.375 15.984 1 44.84 133 ASN B N 1
ATOM 2912 C CA . ASN B 1 133 ? 15.773 29.453 16.812 1 44.84 133 ASN B CA 1
ATOM 2913 C C . ASN B 1 133 ? 16.125 28.109 17.422 1 44.84 133 ASN B C 1
ATOM 2915 O O . ASN B 1 133 ? 17.016 28.016 18.266 1 44.84 133 ASN B O 1
ATOM 2919 N N . ASN B 1 134 ? 15.234 27.172 17.656 1 48.22 134 ASN B N 1
ATOM 2920 C CA . ASN B 1 134 ? 15.625 26.266 18.719 1 48.22 134 ASN B CA 1
ATOM 2921 C C . ASN B 1 134 ? 16.594 25.188 18.219 1 48.22 134 ASN B C 1
ATOM 2923 O O . ASN B 1 134 ? 16.281 24.484 17.25 1 48.22 134 ASN B O 1
ATOM 2927 N N . THR B 1 135 ? 17.891 25.266 18.406 1 47.38 135 THR B N 1
ATOM 2928 C CA . THR B 1 135 ? 19.094 24.469 18.281 1 47.38 135 THR B CA 1
ATOM 2929 C C . THR B 1 135 ? 18.844 23.031 18.734 1 47.38 135 THR B C 1
ATOM 2931 O O . THR B 1 135 ? 19.781 22.234 18.859 1 47.38 135 THR B O 1
ATOM 2934 N N . MET B 1 136 ? 17.75 22.641 19.453 1 51.31 136 MET B N 1
ATOM 2935 C CA . MET B 1 136 ? 17.781 21.375 20.188 1 51.31 136 MET B CA 1
ATOM 2936 C C . MET B 1 136 ? 17.938 20.188 19.234 1 51.31 136 MET B C 1
ATOM 2938 O O . MET B 1 136 ? 17.781 20.344 18.016 1 51.31 136 MET B O 1
ATOM 2942 N N . GLU B 1 137 ? 18.234 18.953 19.812 1 58.84 137 GLU B N 1
ATOM 2943 C CA . GLU B 1 137 ? 18.406 17.641 19.188 1 58.84 137 GLU B CA 1
ATOM 2944 C C . GLU B 1 137 ? 17.312 17.375 18.156 1 58.84 137 GLU B C 1
ATOM 2946 O O . GLU B 1 137 ? 16.156 17.766 18.344 1 58.84 137 GLU B O 1
ATOM 2951 N N . PRO B 1 138 ? 17.812 17 16.984 1 63 138 PRO B N 1
ATOM 2952 C CA . PRO B 1 138 ? 16.844 16.734 15.906 1 63 138 PRO B CA 1
ATOM 2953 C C . PRO B 1 138 ? 15.68 15.859 16.375 1 63 138 PRO B C 1
ATOM 2955 O O . PRO B 1 138 ? 15.898 14.805 16.969 1 63 138 PRO B O 1
ATOM 2958 N N . LYS B 1 139 ? 14.562 16.406 16.688 1 78.69 139 LYS B N 1
ATOM 2959 C CA . LYS B 1 139 ? 13.352 15.688 17.062 1 78.69 139 LYS B CA 1
ATOM 2960 C C . LYS B 1 139 ? 12.398 15.57 15.867 1 78.69 139 LYS B C 1
ATOM 2962 O O . LYS B 1 139 ? 12.359 16.453 15.008 1 78.69 139 LYS B O 1
ATOM 2967 N N . GLU B 1 140 ? 11.852 14.336 15.742 1 86.88 140 GLU B N 1
ATOM 2968 C CA . GLU B 1 140 ? 10.781 14.109 14.773 1 86.88 140 GLU B CA 1
ATOM 2969 C C . GLU B 1 140 ? 9.414 14.383 15.398 1 86.88 140 GLU B C 1
ATOM 2971 O O . GLU B 1 140 ? 9.062 13.805 16.422 1 86.88 140 GLU B O 1
ATOM 2976 N N . ASN B 1 141 ? 8.727 15.328 14.836 1 92.75 141 ASN B N 1
ATOM 2977 C CA . ASN B 1 141 ? 7.418 15.703 15.359 1 92.75 141 ASN B CA 1
ATOM 2978 C C . ASN B 1 141 ? 6.293 15.141 14.492 1 92.75 141 ASN B C 1
ATOM 2980 O O . ASN B 1 141 ? 6.371 15.172 13.266 1 92.75 141 ASN B O 1
ATOM 2984 N N . LEU B 1 142 ? 5.355 14.562 15.141 1 95.19 142 LEU B N 1
ATOM 2985 C CA . LEU B 1 142 ? 4.156 14.078 14.469 1 95.19 142 LEU B CA 1
ATOM 2986 C C . LEU B 1 142 ? 3 15.055 14.633 1 95.19 142 LEU B C 1
ATOM 2988 O O . LEU B 1 142 ? 2.693 15.477 15.758 1 95.19 142 LEU B O 1
ATOM 2992 N N . TYR B 1 143 ? 2.398 15.469 13.516 1 96.19 143 TYR B N 1
ATOM 2993 C CA . TYR B 1 143 ? 1.271 16.391 13.516 1 96.19 143 TYR B CA 1
ATOM 2994 C C . TYR B 1 143 ? 0.021 15.727 12.953 1 96.19 143 TYR B C 1
ATOM 2996 O O . TYR B 1 143 ? 0.115 14.75 12.211 1 96.19 143 TYR B O 1
ATOM 3004 N N . MET B 1 144 ? -1.094 16.281 13.281 1 97.88 144 MET B N 1
ATOM 3005 C CA . MET B 1 144 ? -2.387 15.828 12.773 1 97.88 144 MET B CA 1
ATOM 3006 C C . MET B 1 144 ? -3.201 17 12.234 1 97.88 144 MET B C 1
ATOM 3008 O O . MET B 1 144 ? -3.279 18.047 12.859 1 97.88 144 MET B O 1
ATOM 3012 N N . PHE B 1 145 ? -3.775 16.781 11.109 1 98.06 145 PHE B N 1
ATOM 3013 C CA . PHE B 1 145 ? -4.641 17.766 10.461 1 98.06 145 PHE B CA 1
ATOM 3014 C C . PHE B 1 145 ? -5.977 17.141 10.078 1 98.06 145 PHE B C 1
ATOM 3016 O O . PHE B 1 145 ? -6.027 15.992 9.625 1 98.06 145 PHE B O 1
ATOM 3023 N N . HIS B 1 146 ? -7 17.797 10.297 1 98.25 146 HIS B N 1
ATOM 3024 C CA . HIS B 1 146 ? -8.344 17.453 9.852 1 98.25 146 HIS B CA 1
ATOM 3025 C C . HIS B 1 146 ? -9.07 18.656 9.281 1 98.25 146 HIS B C 1
ATOM 3027 O O . HIS B 1 146 ? -9.062 19.734 9.883 1 98.25 146 HIS B O 1
ATOM 3033 N N . SER B 1 147 ? -9.742 18.516 8.195 1 97.62 147 SER B N 1
ATOM 3034 C CA . SER B 1 147 ? -10.227 19.656 7.422 1 97.62 147 SER B CA 1
ATOM 3035 C C . SER B 1 147 ? -11.461 20.281 8.062 1 97.62 147 SER B C 1
ATOM 3037 O O . SER B 1 147 ? -11.883 21.375 7.684 1 97.62 147 SER B O 1
ATOM 3039 N N . SER B 1 148 ? -12.125 19.594 9.023 1 96.75 148 SER B N 1
ATOM 3040 C CA . SER B 1 148 ? -13.211 20.219 9.758 1 96.75 148 SER B CA 1
ATOM 3041 C C . SER B 1 148 ? -12.711 21.438 10.539 1 96.75 148 SER B C 1
ATOM 3043 O O . SER B 1 148 ? -13.492 22.312 10.898 1 96.75 148 SER B O 1
ATOM 3045 N N . GLN B 1 149 ? -11.469 21.5 10.906 1 95.44 149 GLN B N 1
ATOM 3046 C CA . GLN B 1 149 ? -10.797 22.641 11.523 1 95.44 149 GLN B CA 1
ATOM 3047 C C . GLN B 1 149 ? -9.586 23.062 10.703 1 95.44 149 GLN B C 1
ATOM 3049 O O . GLN B 1 149 ? -8.438 22.828 11.102 1 95.44 149 GLN B O 1
ATOM 3054 N N . PRO B 1 150 ? -9.828 23.766 9.57 1 93.19 150 PRO B N 1
ATOM 3055 C CA . PRO B 1 150 ? -8.773 24 8.578 1 93.19 150 PRO B CA 1
ATOM 3056 C C . PRO B 1 150 ? -7.68 24.922 9.102 1 93.19 150 PRO B C 1
ATOM 3058 O O . PRO B 1 150 ? -6.609 25.031 8.5 1 93.19 150 PRO B O 1
ATOM 3061 N N . LYS B 1 151 ? -7.891 25.609 10.211 1 92.75 151 LYS B N 1
ATOM 3062 C CA . LYS B 1 151 ? -6.902 26.547 10.734 1 92.75 151 LYS B CA 1
ATOM 3063 C C . LYS B 1 151 ? -6.184 25.969 11.945 1 92.75 151 LYS B C 1
ATOM 3065 O O . LYS B 1 151 ? -5.52 26.688 12.695 1 92.75 151 LYS B O 1
ATOM 3070 N N . VAL B 1 152 ? -6.379 24.781 12.141 1 95.5 152 VAL B N 1
ATOM 3071 C CA . VAL B 1 152 ? -5.809 24.172 13.336 1 95.5 152 VAL B CA 1
ATOM 3072 C C . VAL B 1 152 ? -4.891 23.016 12.938 1 95.5 152 VAL B C 1
ATOM 3074 O O . VAL B 1 152 ? -5.242 22.219 12.07 1 95.5 152 VAL B O 1
ATOM 3077 N N . LEU B 1 153 ? -3.744 22.938 13.469 1 96.38 153 LEU B N 1
ATOM 3078 C CA . LEU B 1 153 ? -2.809 21.812 13.414 1 96.38 153 LEU B CA 1
ATOM 3079 C C . LEU B 1 153 ? -2.525 21.281 14.812 1 96.38 153 LEU B C 1
ATOM 3081 O O . LEU B 1 153 ? -2.25 22.047 15.734 1 96.38 153 LEU B O 1
ATOM 3085 N N . MET B 1 154 ? -2.648 20 14.969 1 96.56 154 MET B N 1
ATOM 3086 C CA . MET B 1 154 ? -2.359 19.406 16.266 1 96.56 154 MET B CA 1
ATOM 3087 C C . MET B 1 154 ? -0.951 18.812 16.297 1 96.56 154 MET B C 1
ATOM 3089 O O . MET B 1 154 ? -0.601 18 15.445 1 96.56 154 MET B O 1
ATOM 3093 N N . HIS B 1 155 ? -0.112 19.266 17.188 1 95.81 155 HIS B N 1
ATOM 3094 C CA . HIS B 1 155 ? 1.135 18.578 17.484 1 95.81 155 HIS B CA 1
ATOM 3095 C C . HIS B 1 155 ? 0.9 17.422 18.453 1 95.81 155 HIS B C 1
ATOM 3097 O O . HIS B 1 155 ? 0.556 17.625 19.609 1 95.81 155 HIS B O 1
ATOM 3103 N N . LEU B 1 156 ? 1.11 16.219 18.016 1 95.75 156 LEU B N 1
ATOM 3104 C CA . LEU B 1 156 ? 0.744 15.047 18.797 1 95.75 156 LEU B CA 1
ATOM 3105 C C . LEU B 1 156 ? 1.873 14.648 19.75 1 95.75 156 LEU B C 1
ATOM 3107 O O . LEU B 1 156 ? 1.661 14.531 20.953 1 95.75 156 LEU B O 1
ATOM 3111 N N . ASN B 1 157 ? 2.992 14.422 19.234 1 91.88 157 ASN B N 1
ATOM 3112 C CA . ASN B 1 157 ? 4.141 14.047 20.047 1 91.88 157 ASN B CA 1
ATOM 3113 C C . ASN B 1 157 ? 5.449 14.188 19.281 1 91.88 157 ASN B C 1
ATOM 3115 O O . ASN B 1 157 ? 5.441 14.523 18.094 1 91.88 157 ASN B O 1
ATOM 3119 N N . SER B 1 158 ? 6.527 14.07 20.047 1 89.25 158 SER B N 1
ATOM 3120 C CA . SER B 1 158 ? 7.879 14.164 19.5 1 89.25 158 SER B CA 1
ATOM 3121 C C . SER B 1 158 ? 8.68 12.891 19.781 1 89.25 158 SER B C 1
ATOM 3123 O O . SER B 1 158 ? 8.508 12.266 20.828 1 89.25 158 SER B O 1
ATOM 3125 N N . HIS B 1 159 ? 9.398 12.562 18.797 1 84.25 159 HIS B N 1
ATOM 3126 C CA . HIS B 1 159 ? 10.234 11.367 18.938 1 84.25 159 HIS B CA 1
ATOM 3127 C C . HIS B 1 159 ? 11.703 11.695 18.719 1 84.25 159 HIS B C 1
ATOM 3129 O O . HIS B 1 159 ? 12.047 12.477 17.828 1 84.25 159 HIS B O 1
ATOM 3135 N N . THR B 1 160 ? 12.539 11.164 19.531 1 79.69 160 THR B N 1
ATOM 3136 C CA . THR B 1 160 ? 13.977 11.367 19.391 1 79.69 160 THR B CA 1
ATOM 3137 C C . THR B 1 160 ? 14.625 10.164 18.719 1 79.69 160 THR B C 1
ATOM 3139 O O . THR B 1 160 ? 15.727 10.273 18.172 1 79.69 160 THR B O 1
ATOM 3142 N N . GLU B 1 161 ? 13.969 9.062 18.828 1 79 161 GLU B N 1
ATOM 3143 C CA . GLU B 1 161 ? 14.523 7.852 18.25 1 79 161 GLU B CA 1
ATOM 3144 C C . GLU B 1 161 ? 14.375 7.855 16.719 1 79 161 GLU B C 1
ATOM 3146 O O . GLU B 1 161 ? 13.516 8.555 16.188 1 79 161 GLU B O 1
ATOM 3151 N N . ASN B 1 162 ? 15.281 7.078 16.125 1 82.06 162 ASN B N 1
ATOM 3152 C CA . ASN B 1 162 ? 15.195 6.883 14.688 1 82.06 162 ASN B CA 1
ATOM 3153 C C . ASN B 1 162 ? 13.992 6.016 14.312 1 82.06 162 ASN B C 1
ATOM 3155 O O . ASN B 1 162 ? 13.914 4.855 14.719 1 82.06 162 ASN B O 1
ATOM 3159 N N . ILE B 1 163 ? 13.141 6.605 13.57 1 85.38 163 ILE B N 1
ATOM 3160 C CA . ILE B 1 163 ? 11.945 5.879 13.148 1 85.38 163 ILE B CA 1
ATOM 3161 C C . ILE B 1 163 ? 12.219 5.16 11.836 1 85.38 163 ILE B C 1
ATOM 3163 O O . ILE B 1 163 ? 12.531 5.797 10.82 1 85.38 163 ILE B O 1
ATOM 3167 N N . ILE B 1 164 ? 12.094 3.953 11.805 1 80.38 164 ILE B N 1
ATOM 3168 C CA . ILE B 1 164 ? 12.359 3.127 10.633 1 80.38 164 ILE B CA 1
ATOM 3169 C C . ILE B 1 164 ? 11.07 2.912 9.852 1 80.38 164 ILE B C 1
ATOM 3171 O O . ILE B 1 164 ? 11.062 2.98 8.617 1 80.38 164 ILE B O 1
ATOM 3175 N N . ILE B 1 165 ? 10.023 2.615 10.539 1 83.81 165 ILE B N 1
ATOM 3176 C CA . ILE B 1 165 ? 8.727 2.381 9.906 1 83.81 165 ILE B CA 1
ATOM 3177 C C . ILE B 1 165 ? 7.633 3.098 10.688 1 83.81 165 ILE B C 1
ATOM 3179 O O . ILE B 1 165 ? 7.66 3.129 11.922 1 83.81 165 ILE B O 1
ATOM 3183 N N . PHE B 1 166 ? 6.742 3.635 10 1 89.94 166 PHE B N 1
ATOM 3184 C CA . PHE B 1 166 ? 5.539 4.281 10.516 1 89.94 166 PHE B CA 1
ATOM 3185 C C . PHE B 1 166 ? 4.301 3.795 9.766 1 89.94 166 PHE B C 1
ATOM 3187 O O . PHE B 1 166 ? 4.305 3.709 8.539 1 89.94 166 PHE B O 1
ATOM 3194 N N . GLY B 1 167 ? 3.293 3.422 10.562 1 88.44 167 GLY B N 1
ATOM 3195 C CA . GLY B 1 167 ? 2.033 3.018 9.961 1 88.44 167 GLY B CA 1
ATOM 3196 C C . GLY B 1 167 ? 0.828 3.334 10.82 1 88.44 167 GLY B C 1
ATOM 3197 O O . GLY B 1 167 ? 0.915 3.312 12.055 1 88.44 167 GLY B O 1
ATOM 3198 N N . VAL B 1 168 ? -0.292 3.635 10.133 1 90.75 168 VAL B N 1
ATOM 3199 C CA . VAL B 1 168 ? -1.528 3.914 10.859 1 90.75 168 VAL B CA 1
ATOM 3200 C C . VAL B 1 168 ? -2.572 2.852 10.531 1 90.75 168 VAL B C 1
ATOM 3202 O O . VAL B 1 168 ? -2.547 2.264 9.445 1 90.75 168 VAL B O 1
ATOM 3205 N N . ALA B 1 169 ? -3.404 2.541 11.469 1 85.62 169 ALA B N 1
ATOM 3206 C CA . ALA B 1 169 ? -4.461 1.56 11.234 1 85.62 169 ALA B CA 1
ATOM 3207 C C . ALA B 1 169 ? -5.551 1.658 12.297 1 85.62 169 ALA B C 1
ATOM 3209 O O . ALA B 1 169 ? -5.344 2.264 13.352 1 85.62 169 ALA B O 1
ATOM 3210 N N . LEU B 1 170 ? -6.711 1.159 11.883 1 84.56 170 LEU B N 1
ATOM 3211 C CA . LEU B 1 170 ? -7.738 0.872 12.883 1 84.56 170 LEU B CA 1
ATOM 3212 C C . LEU B 1 170 ? -7.582 -0.542 13.43 1 84.56 170 LEU B C 1
ATOM 3214 O O . LEU B 1 170 ? -7.688 -1.519 12.688 1 84.56 170 LEU B O 1
ATOM 3218 N N . PHE B 1 171 ? -7.207 -0.75 14.586 1 77 171 PHE B N 1
ATOM 3219 C CA . PHE B 1 171 ? -6.926 -2.066 15.148 1 77 171 PHE B CA 1
ATOM 3220 C C . PHE B 1 171 ? -8.203 -2.709 15.68 1 77 171 PHE B C 1
ATOM 3222 O O . PHE B 1 171 ? -8.25 -3.924 15.883 1 77 171 PHE B O 1
ATOM 3229 N N . GLU B 1 172 ? -9.18 -2.068 16.031 1 73.38 172 GLU B N 1
ATOM 3230 C CA . GLU B 1 172 ? -10.5 -2.59 16.344 1 73.38 172 GLU B CA 1
ATOM 3231 C C . GLU B 1 172 ? -11.586 -1.878 15.547 1 73.38 172 GLU B C 1
ATOM 3233 O O . GLU B 1 172 ? -11.398 -0.744 15.109 1 73.38 172 GLU B O 1
ATOM 3238 N N . ARG B 1 173 ? -12.602 -2.711 15.227 1 58.78 173 ARG B N 1
ATOM 3239 C CA . ARG B 1 173 ? -13.727 -2.162 14.477 1 58.78 173 ARG B CA 1
ATOM 3240 C C . ARG B 1 173 ? -14.133 -0.797 15.023 1 58.78 173 ARG B C 1
ATOM 3242 O O . ARG B 1 173 ? -14.617 -0.693 16.156 1 58.78 173 ARG B O 1
ATOM 3249 N N . SER B 1 174 ? -13.984 0.104 14.133 1 55.44 174 SER B N 1
ATOM 3250 C CA . SER B 1 174 ? -14.492 1.463 14.289 1 55.44 174 SER B CA 1
ATOM 3251 C C . SER B 1 174 ? -13.953 2.109 15.562 1 55.44 174 SER B C 1
ATOM 3253 O O . SER B 1 174 ? -14.422 3.176 15.969 1 55.44 174 SER B O 1
ATOM 3255 N N . ARG B 1 175 ? -12.945 1.172 16.047 1 68.12 175 ARG B N 1
ATOM 3256 C CA . ARG B 1 175 ? -12.469 1.742 17.312 1 68.12 175 ARG B CA 1
ATOM 3257 C C . ARG B 1 175 ? -10.945 1.69 17.391 1 68.12 175 ARG B C 1
ATOM 3259 O O . ARG B 1 175 ? -10.305 0.948 16.641 1 68.12 175 ARG B O 1
ATOM 3266 N N . HIS B 1 176 ? -10.344 2.594 17.922 1 79 176 HIS B N 1
ATOM 3267 C CA . HIS B 1 176 ? -8.984 2.748 18.422 1 79 176 HIS B CA 1
ATOM 3268 C C . HIS B 1 176 ? -8 3.031 17.297 1 79 176 HIS B C 1
ATOM 3270 O O . HIS B 1 176 ? -7.195 2.17 16.938 1 79 176 HIS B O 1
ATOM 3276 N N . ALA B 1 177 ? -8.242 4.133 16.672 1 88.88 177 ALA B N 1
ATOM 3277 C CA . ALA B 1 177 ? -7.219 4.59 15.727 1 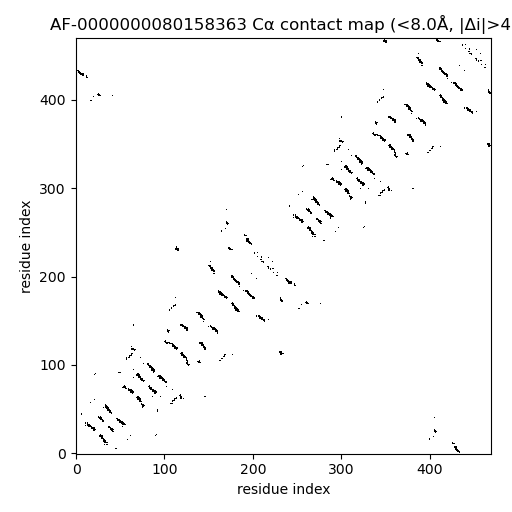88.88 177 ALA B CA 1
ATOM 3278 C C . ALA B 1 177 ? -5.844 4.633 16.391 1 88.88 177 ALA B C 1
ATOM 3280 O O . ALA B 1 177 ? -5.676 5.246 17.453 1 88.88 177 ALA B O 1
ATOM 3281 N N . CYS B 1 178 ? -4.949 3.898 15.812 1 89 178 CYS B N 1
ATOM 3282 C CA . CYS B 1 178 ? -3.598 3.795 16.344 1 89 178 CYS B CA 1
ATOM 3283 C C . CYS B 1 178 ? -2.561 3.955 15.242 1 89 178 CYS B C 1
ATOM 3285 O O . CYS B 1 178 ? -2.893 3.887 14.062 1 89 178 CYS B O 1
ATOM 3287 N N . TYR B 1 179 ? -1.401 4.25 15.633 1 89.56 179 TYR B N 1
ATOM 3288 C CA . TYR B 1 179 ? -0.277 4.105 14.719 1 89.56 179 TYR B CA 1
ATOM 3289 C C . TYR B 1 179 ? 0.844 3.291 15.352 1 89.56 179 TYR B C 1
ATOM 3291 O O . TYR B 1 179 ? 0.945 3.213 16.578 1 89.56 179 TYR B O 1
ATOM 3299 N N . VAL B 1 180 ? 1.595 2.643 14.539 1 86.88 180 VAL B N 1
ATOM 3300 C CA . VAL B 1 180 ? 2.695 1.774 14.938 1 86.88 180 VAL B CA 1
ATOM 3301 C C . VAL B 1 180 ? 4.023 2.381 14.484 1 86.88 180 VAL B C 1
ATOM 3303 O O . VAL B 1 180 ? 4.137 2.879 13.367 1 86.88 180 VAL B O 1
ATOM 3306 N N . LEU B 1 181 ? 5.016 2.354 15.383 1 86.5 181 LEU B N 1
ATOM 3307 C CA . LEU B 1 181 ? 6.367 2.818 15.102 1 86.5 181 LEU B CA 1
ATOM 3308 C C . LEU B 1 181 ? 7.383 1.703 15.328 1 86.5 181 LEU B C 1
ATOM 3310 O O . LEU B 1 181 ? 7.289 0.961 16.312 1 86.5 181 LEU B O 1
ATOM 3314 N N . ILE B 1 182 ? 8.195 1.585 14.398 1 81.62 182 ILE B N 1
ATOM 3315 C CA . ILE B 1 182 ? 9.391 0.779 14.609 1 81.62 182 ILE B CA 1
ATOM 3316 C C . ILE B 1 182 ? 10.617 1.686 14.68 1 81.62 182 ILE B C 1
ATOM 3318 O O . ILE B 1 182 ? 10.883 2.447 13.742 1 81.62 182 ILE B O 1
ATOM 3322 N N . THR B 1 183 ? 11.234 1.625 15.719 1 81.56 183 THR B N 1
ATOM 3323 C CA . THR B 1 183 ? 12.406 2.465 15.93 1 81.56 183 THR B CA 1
ATOM 3324 C C . THR B 1 183 ? 13.656 1.608 16.156 1 81.56 183 THR B C 1
ATOM 3326 O O . THR B 1 183 ? 13.555 0.455 16.578 1 81.56 183 THR B O 1
ATOM 3329 N N . GLY B 1 184 ? 14.805 2.145 15.734 1 76.38 184 GLY B N 1
ATOM 3330 C CA . GLY B 1 184 ? 16.062 1.44 15.891 1 76.38 184 GLY B CA 1
ATOM 3331 C C . GLY B 1 184 ? 17.266 2.279 15.508 1 76.38 184 GLY B C 1
ATOM 3332 O O . GLY B 1 184 ? 17.141 3.459 15.18 1 76.38 184 GLY B O 1
ATOM 3333 N N . PRO B 1 185 ? 18.406 1.624 15.758 1 69.75 185 PRO B N 1
ATOM 3334 C CA . PRO B 1 185 ? 19.609 2.381 15.453 1 69.75 185 PRO B CA 1
ATOM 3335 C C . PRO B 1 185 ? 19.75 2.699 13.969 1 69.75 185 PRO B C 1
ATOM 3337 O O . PRO B 1 185 ? 19.234 1.967 13.125 1 69.75 185 PRO B O 1
ATOM 3340 N N . GLN B 1 186 ? 20.125 3.818 13.508 1 61.31 186 GLN B N 1
ATOM 3341 C CA . GLN B 1 186 ? 20.328 4.211 12.117 1 61.31 186 GLN B CA 1
ATOM 3342 C C . GLN B 1 186 ? 21.297 3.258 11.414 1 61.31 186 GLN B C 1
ATOM 3344 O O . GLN B 1 186 ? 21.094 2.906 10.25 1 61.31 186 GLN B O 1
ATOM 3349 N N . MET B 1 187 ? 22.547 3.109 11.914 1 53.78 187 MET B N 1
ATOM 3350 C CA . MET B 1 187 ? 23.594 2.314 11.297 1 53.78 187 MET B CA 1
ATOM 3351 C C . MET B 1 187 ? 23.5 0.854 11.727 1 53.78 187 MET B C 1
ATOM 3353 O O . MET B 1 187 ? 23.25 0.561 12.898 1 53.78 187 MET B O 1
ATOM 3357 N N . MET B 1 188 ? 22.891 -0.009 10.742 1 47.44 188 MET B N 1
ATOM 3358 C CA . MET B 1 188 ? 22.766 -1.457 10.875 1 47.44 188 MET B CA 1
ATOM 3359 C C . MET B 1 188 ? 23.984 -2.051 11.57 1 47.44 188 MET B C 1
ATOM 3361 O O . MET B 1 188 ? 24.109 -3.271 11.672 1 47.44 188 MET B O 1
ATOM 3365 N N . GLU B 1 189 ? 25.047 -1.308 11.688 1 45.03 189 GLU B N 1
ATOM 3366 C CA . GLU B 1 189 ? 26.141 -2.15 12.133 1 45.03 189 GLU B CA 1
ATOM 3367 C C . GLU B 1 189 ? 25.734 -3.018 13.32 1 45.03 189 GLU B C 1
ATOM 3369 O O . GLU B 1 189 ? 26.188 -4.156 13.453 1 45.03 189 GLU B O 1
ATOM 3374 N N . ASN B 1 190 ? 25.391 -2.381 14.336 1 46.53 190 ASN B N 1
ATOM 3375 C CA . ASN B 1 190 ? 25.031 -3.24 15.461 1 46.53 190 ASN B CA 1
ATOM 3376 C C . ASN B 1 190 ? 23.562 -3.65 15.398 1 46.53 190 ASN B C 1
ATOM 3378 O O . ASN B 1 190 ? 22.672 -2.797 15.406 1 46.53 190 ASN B O 1
ATOM 3382 N N . PRO B 1 191 ? 23.328 -4.809 14.703 1 49.72 191 PRO B N 1
ATOM 3383 C CA . PRO B 1 191 ? 21.953 -5.324 14.656 1 49.72 191 PRO B CA 1
ATOM 3384 C C . PRO B 1 191 ? 21.125 -4.914 15.867 1 49.72 191 PRO B C 1
ATOM 3386 O O . PRO B 1 191 ? 21.25 -5.516 16.938 1 49.72 191 PRO B O 1
ATOM 3389 N N . GLY B 1 192 ? 21.328 -3.615 16.328 1 52.69 192 GLY B N 1
ATOM 3390 C CA . GLY B 1 192 ? 20.656 -3.207 17.547 1 52.69 192 GLY B CA 1
ATOM 3391 C C . GLY B 1 192 ? 19.188 -3.572 17.578 1 52.69 192 GLY B C 1
ATOM 3392 O O . GLY B 1 192 ? 18.641 -4.039 16.578 1 52.69 192 GLY B O 1
ATOM 3393 N N . ASN B 1 193 ? 18.578 -3.621 18.719 1 65.06 193 ASN B N 1
ATOM 3394 C CA . ASN B 1 193 ? 17.219 -3.977 19.094 1 65.06 193 ASN B CA 1
ATOM 3395 C C . ASN B 1 193 ? 16.203 -3.023 18.469 1 65.06 193 ASN B C 1
ATOM 3397 O O . ASN B 1 193 ? 16.422 -1.811 18.453 1 65.06 193 ASN B O 1
ATOM 3401 N N . LEU B 1 194 ? 15.398 -3.514 17.531 1 70.44 194 LEU B N 1
ATOM 3402 C CA . LEU B 1 194 ? 14.258 -2.752 17.047 1 70.44 194 LEU B CA 1
ATOM 3403 C C . LEU B 1 194 ? 13.141 -2.713 18.094 1 70.44 194 LEU B C 1
ATOM 3405 O O . LEU B 1 194 ? 12.953 -3.678 18.844 1 70.44 194 LEU B O 1
ATOM 3409 N N . THR B 1 195 ? 12.633 -1.542 18.266 1 75.75 195 THR B N 1
ATOM 3410 C CA . THR B 1 195 ? 11.5 -1.371 19.172 1 75.75 195 THR B CA 1
ATOM 3411 C C . THR B 1 195 ? 10.219 -1.089 18.391 1 75.75 195 THR B C 1
ATOM 3413 O O . THR B 1 195 ? 10.195 -0.232 17.516 1 75.75 195 THR B O 1
ATOM 3416 N N . VAL B 1 196 ? 9.242 -1.901 18.609 1 78.44 196 VAL B N 1
ATOM 3417 C CA . VAL B 1 196 ? 7.918 -1.672 18.047 1 78.44 196 VAL B CA 1
ATOM 3418 C C . VAL B 1 196 ? 7.008 -1.024 19.078 1 78.44 196 VAL B C 1
ATOM 3420 O O . VAL B 1 196 ? 6.922 -1.495 20.219 1 78.44 196 VAL B O 1
ATOM 3423 N N . SER B 1 197 ? 6.414 0.044 18.688 1 82.25 197 SER B N 1
ATOM 3424 C CA . SER B 1 197 ? 5.48 0.71 19.594 1 82.25 197 SER B CA 1
ATOM 3425 C C . SER B 1 197 ? 4.148 0.991 18.906 1 82.25 197 SER B C 1
ATOM 3427 O O . SER B 1 197 ? 4.105 1.216 17.703 1 82.25 197 SER B O 1
ATOM 3429 N N . LYS B 1 198 ? 3.162 0.785 19.609 1 83.88 198 LYS B N 1
ATOM 3430 C CA . LYS B 1 198 ? 1.806 1.138 19.188 1 83.88 198 LYS B CA 1
ATOM 3431 C C . LYS B 1 198 ? 1.243 2.264 20.047 1 83.88 198 LYS B C 1
ATOM 3433 O O . LYS B 1 198 ? 1.301 2.199 21.281 1 83.88 198 LYS B O 1
ATOM 3438 N N . ARG B 1 199 ? 0.753 3.311 19.391 1 87.38 199 ARG B N 1
ATOM 3439 C CA . ARG B 1 199 ? 0.226 4.461 20.109 1 87.38 199 ARG B CA 1
ATOM 3440 C C . ARG B 1 199 ? -1.223 4.734 19.719 1 87.38 199 ARG B C 1
ATOM 3442 O O . ARG B 1 199 ? -1.586 4.641 18.547 1 87.38 199 ARG B O 1
ATOM 3449 N N . ARG B 1 200 ? -1.972 5.059 20.797 1 87.69 200 ARG B N 1
ATOM 3450 C CA . ARG B 1 200 ? -3.355 5.453 20.547 1 87.69 200 ARG B CA 1
ATOM 3451 C C . ARG B 1 200 ? -3.447 6.93 20.188 1 87.69 200 ARG B C 1
ATOM 3453 O O . ARG B 1 200 ? -2.994 7.793 20.938 1 87.69 200 ARG B O 1
ATOM 3460 N N . LEU B 1 201 ? -4.082 7.148 19.109 1 92.69 201 LEU B N 1
ATOM 3461 C CA . LEU B 1 201 ? -4.168 8.516 18.609 1 92.69 201 LEU B CA 1
ATOM 3462 C C . LEU B 1 201 ? -4.879 9.422 19.609 1 92.69 201 LEU B C 1
ATOM 3464 O O . LEU B 1 201 ? -4.445 10.547 19.859 1 92.69 201 LEU B O 1
ATOM 3468 N N . LYS B 1 202 ? -5.93 8.945 20.203 1 90.75 202 LYS B N 1
ATOM 3469 C CA . LYS B 1 202 ? -6.703 9.742 21.156 1 90.75 202 LYS B CA 1
ATOM 3470 C C . LYS B 1 202 ? -5.844 10.172 22.344 1 90.75 202 LYS B C 1
ATOM 3472 O O . LYS B 1 202 ? -5.992 11.289 22.844 1 90.75 202 LYS B O 1
ATOM 3477 N N . GLU B 1 203 ? -5.02 9.312 22.812 1 91.31 203 GLU B N 1
ATOM 3478 C CA . GLU B 1 203 ? -4.121 9.656 23.906 1 91.31 203 GLU B CA 1
ATOM 3479 C C . GLU B 1 203 ? -3.145 10.75 23.5 1 91.31 203 GLU B C 1
ATOM 3481 O O . GLU B 1 203 ? -2.902 11.688 24.266 1 91.31 203 GLU B O 1
ATOM 3486 N N . ASP B 1 204 ? -2.615 10.609 22.375 1 93.62 204 ASP B N 1
ATOM 3487 C CA . ASP B 1 204 ? -1.69 11.633 21.891 1 93.62 204 ASP B CA 1
ATOM 3488 C C . ASP B 1 204 ? -2.406 12.961 21.672 1 93.62 204 ASP B C 1
ATOM 3490 O O . ASP B 1 204 ? -1.825 14.031 21.875 1 93.62 204 ASP B O 1
ATOM 3494 N N . ILE B 1 205 ? -3.604 12.898 21.203 1 95.38 205 ILE B N 1
ATOM 3495 C CA . ILE B 1 205 ? -4.395 14.117 21.031 1 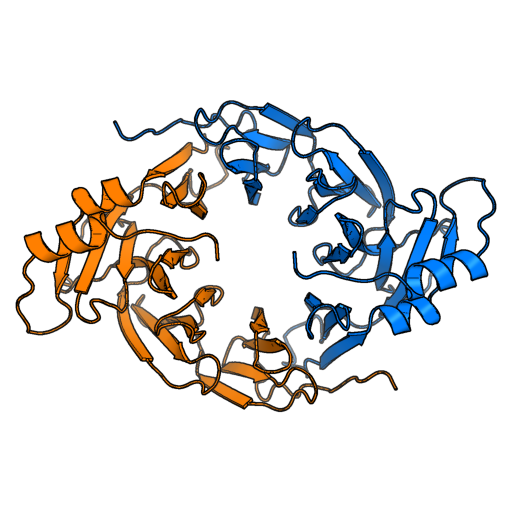95.38 205 ILE B CA 1
ATOM 3496 C C . ILE B 1 205 ? -4.578 14.797 22.391 1 95.38 205 ILE B C 1
ATOM 3498 O O . ILE B 1 205 ? -4.387 16.016 22.516 1 95.38 205 ILE B O 1
ATOM 3502 N N . SER B 1 206 ? -4.922 14.023 23.375 1 93.5 206 SER B N 1
ATOM 3503 C CA . SER B 1 206 ? -5.16 14.555 24.719 1 93.5 206 SER B CA 1
ATOM 3504 C C . SER B 1 206 ? -3.898 15.195 25.281 1 93.5 206 SER B C 1
ATOM 3506 O O . SER B 1 206 ? -3.973 16.203 25.984 1 93.5 206 SER B O 1
ATOM 3508 N N . ASN B 1 207 ? -2.785 14.695 25.016 1 94.12 207 ASN B N 1
ATOM 3509 C CA . ASN B 1 207 ? -1.522 15.188 25.562 1 94.12 207 ASN B CA 1
ATOM 3510 C C . ASN B 1 207 ? -0.845 16.172 24.625 1 94.12 207 ASN B C 1
ATOM 3512 O O . ASN B 1 207 ? 0.185 16.75 24.953 1 94.12 207 ASN B O 1
ATOM 3516 N N . GLY B 1 208 ? -1.469 16.297 23.391 1 95.56 208 GLY B N 1
ATOM 3517 C CA . GLY B 1 208 ? -0.827 17.094 22.359 1 95.56 208 GLY B CA 1
ATOM 3518 C C . GLY B 1 208 ? -1.073 18.594 22.516 1 95.56 208 GLY B C 1
ATOM 3519 O O . GLY B 1 208 ? -1.612 19.031 23.531 1 95.56 208 GLY B O 1
ATOM 3520 N N . THR B 1 209 ? -0.537 19.375 21.578 1 94.62 209 THR B N 1
ATOM 3521 C CA . THR B 1 209 ? -0.649 20.828 21.578 1 94.62 209 THR B CA 1
ATOM 3522 C C . THR B 1 209 ? -1.402 21.312 20.344 1 94.62 209 THR B C 1
ATOM 3524 O O . THR B 1 209 ? -1.147 20.844 19.234 1 94.62 209 THR B O 1
ATOM 3527 N N . VAL B 1 210 ? -2.277 22.266 20.578 1 95.75 210 VAL B N 1
ATOM 3528 C CA . VAL B 1 210 ? -3.051 22.859 19.5 1 95.75 210 VAL B CA 1
ATOM 3529 C C . VAL B 1 210 ? -2.293 24.047 18.906 1 95.75 210 VAL B C 1
ATOM 3531 O O . VAL B 1 210 ? -1.867 24.938 19.625 1 95.75 210 VAL B O 1
ATOM 3534 N N . ILE B 1 211 ? -2.141 23.984 17.609 1 94.06 211 ILE B N 1
ATOM 3535 C CA . ILE B 1 211 ? -1.459 25.078 16.906 1 94.06 211 ILE B CA 1
ATOM 3536 C C . ILE B 1 211 ? -2.434 25.766 15.961 1 94.06 211 ILE B C 1
ATOM 3538 O O . ILE B 1 211 ? -3.033 25.125 15.094 1 94.06 211 ILE B O 1
ATOM 3542 N N . GLY B 1 212 ? -2.635 27.031 16.125 1 93.31 212 GLY B N 1
ATOM 3543 C CA . GLY B 1 212 ? -3.41 27.828 15.18 1 93.31 212 GLY B CA 1
ATOM 3544 C C . GLY B 1 212 ? -2.625 28.234 13.945 1 93.31 212 GLY B C 1
ATOM 3545 O O . GLY B 1 212 ? -1.503 28.734 14.047 1 93.31 212 GLY B O 1
ATOM 3546 N N . LEU B 1 213 ? -3.332 27.828 12.852 1 90.06 213 LEU B N 1
ATOM 3547 C CA . LEU B 1 213 ? -2.701 28.188 11.586 1 90.06 213 LEU B CA 1
ATOM 3548 C C . LEU B 1 213 ? -3.111 29.594 11.172 1 90.06 213 LEU B C 1
ATOM 3550 O O . LEU B 1 213 ? -4.305 29.906 11.07 1 90.06 213 LEU B O 1
ATOM 3554 N N . GLY B 1 214 ? -2.279 30.547 11.234 1 80.56 214 GLY B N 1
ATOM 3555 C CA . GLY B 1 214 ? -2.604 31.922 10.891 1 80.56 214 GLY B CA 1
ATOM 3556 C C . GLY B 1 214 ? -2.744 32.812 12.109 1 80.56 214 GLY B C 1
ATOM 3557 O O . GLY B 1 214 ? -2.039 32.656 13.102 1 80.56 214 GLY B O 1
ATOM 3558 N N . THR B 1 215 ? -3.596 33.906 12.008 1 78.25 215 THR B N 1
ATOM 3559 C CA . THR B 1 215 ? -3.623 34.969 13.016 1 78.25 215 THR B CA 1
ATOM 3560 C C . THR B 1 215 ? -4.797 34.781 13.969 1 78.25 215 THR B C 1
ATOM 3562 O O . THR B 1 215 ? -4.875 35.438 15.008 1 78.25 215 THR B O 1
ATOM 3565 N N . GLU B 1 216 ? -5.613 33.875 13.719 1 75 216 GLU B N 1
ATOM 3566 C CA . GLU B 1 216 ? -6.801 33.719 14.555 1 75 216 GLU B CA 1
ATOM 3567 C C . GLU B 1 216 ? -6.504 32.938 15.82 1 75 216 GLU B C 1
ATOM 3569 O O . GLU B 1 216 ? -5.707 31.984 15.789 1 75 216 GLU B O 1
ATOM 3574 N N . GLU B 1 217 ? -7.07 33.469 16.875 1 83.44 217 GLU B N 1
ATOM 3575 C CA . GLU B 1 217 ? -6.949 32.75 18.141 1 83.44 217 GLU B CA 1
ATOM 3576 C C . GLU B 1 217 ? -7.801 31.469 18.141 1 83.44 217 GLU B C 1
ATOM 3578 O O . GLU B 1 217 ? -8.938 31.484 17.656 1 83.44 217 GLU B O 1
ATOM 3583 N N . VAL B 1 218 ? -7.18 30.406 18.469 1 87.94 218 VAL B N 1
ATOM 3584 C CA . VAL B 1 218 ? -7.871 29.125 18.531 1 87.94 218 VAL B CA 1
ATOM 3585 C C . VAL B 1 218 ? -8.086 28.719 19.984 1 87.94 218 VAL B C 1
ATOM 3587 O O . VAL B 1 218 ? -7.215 28.938 20.828 1 87.94 218 VAL B O 1
ATOM 3590 N N . ASP B 1 219 ? -9.32 28.312 20.312 1 92.38 219 ASP B N 1
ATOM 3591 C CA . ASP B 1 219 ? -9.617 27.766 21.625 1 92.38 219 ASP B CA 1
ATOM 3592 C C . ASP B 1 219 ? -9.023 26.359 21.781 1 92.38 219 ASP B C 1
ATOM 3594 O O . ASP B 1 219 ? -9.609 25.375 21.328 1 92.38 219 ASP B O 1
ATOM 3598 N N . THR B 1 220 ? -7.977 26.281 22.484 1 92.5 220 THR B N 1
ATOM 3599 C CA . THR B 1 220 ? -7.211 25.047 22.625 1 92.5 220 THR B CA 1
ATOM 3600 C C . THR B 1 220 ? -8.062 23.953 23.234 1 92.5 220 THR B C 1
ATOM 3602 O O . THR B 1 220 ? -8.07 22.812 22.734 1 92.5 220 THR B O 1
ATOM 3605 N N . GLU B 1 221 ? -8.742 24.266 24.312 1 93.5 221 GLU B N 1
ATOM 3606 C CA . GLU B 1 221 ? -9.539 23.266 25 1 93.5 221 GLU B CA 1
ATOM 3607 C C . GLU B 1 221 ? -10.656 22.734 24.109 1 93.5 221 GLU B C 1
ATOM 3609 O O . GLU B 1 221 ? -10.93 21.531 24.094 1 93.5 221 GLU B O 1
ATOM 3614 N N . GLU B 1 222 ? -11.273 23.609 23.469 1 94.81 222 GLU B N 1
ATOM 3615 C CA . GLU B 1 222 ? -12.352 23.219 22.562 1 94.81 222 GLU B CA 1
ATOM 3616 C C . GLU B 1 222 ? -11.836 22.312 21.453 1 94.81 222 GLU B C 1
ATOM 3618 O O . GLU B 1 222 ? -12.5 21.344 21.078 1 94.81 222 GLU B O 1
ATOM 3623 N N . M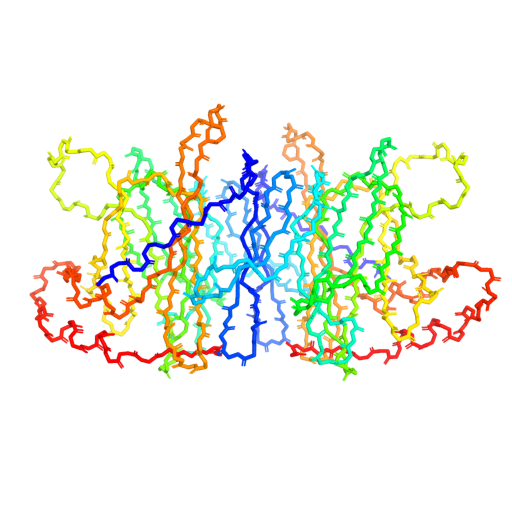ET B 1 223 ? -10.719 22.641 20.922 1 95.19 223 MET B N 1
ATOM 3624 C CA . MET B 1 223 ? -10.156 21.844 19.828 1 95.19 223 MET B CA 1
ATOM 3625 C C . MET B 1 223 ? -9.75 20.453 20.312 1 95.19 223 MET B C 1
ATOM 3627 O O . MET B 1 223 ? -9.992 19.469 19.641 1 95.19 223 MET B O 1
ATOM 3631 N N . LYS B 1 224 ? -9.109 20.344 21.438 1 94.94 224 LYS B N 1
ATOM 3632 C CA . LYS B 1 224 ? -8.719 19.062 21.984 1 94.94 224 LYS B CA 1
ATOM 3633 C C . LYS B 1 224 ? -9.945 18.172 22.219 1 94.94 224 LYS B C 1
ATOM 3635 O O . LYS B 1 224 ? -9.93 16.984 21.906 1 94.94 224 LYS B O 1
ATOM 3640 N N . ASN B 1 225 ? -10.969 18.797 22.797 1 95.25 225 ASN B N 1
ATOM 3641 C CA . ASN B 1 225 ? -12.211 18.062 23 1 95.25 225 ASN B CA 1
ATOM 3642 C C . ASN B 1 225 ? -12.82 17.594 21.688 1 95.25 225 ASN B C 1
ATOM 3644 O O . ASN B 1 225 ? -13.289 16.453 21.594 1 95.25 225 ASN B O 1
ATOM 3648 N N . TYR B 1 226 ? -12.805 18.453 20.766 1 96.25 226 TYR B N 1
ATOM 3649 C CA . TYR B 1 226 ? -13.344 18.125 19.453 1 96.25 226 TYR B CA 1
ATOM 3650 C C . TYR B 1 226 ? -12.633 16.922 18.844 1 96.25 226 TYR B C 1
ATOM 3652 O O . TYR B 1 226 ? -13.273 15.961 18.438 1 96.25 226 TYR B O 1
ATOM 3660 N N . PHE B 1 227 ? -11.32 16.938 18.812 1 96.38 227 PHE B N 1
ATOM 3661 C CA . PHE B 1 227 ? -10.531 15.883 18.172 1 96.38 227 PHE B CA 1
ATOM 3662 C C . PHE B 1 227 ? -10.562 14.609 19 1 96.38 227 PHE B C 1
ATOM 3664 O O . PHE B 1 227 ? -10.492 13.5 18.469 1 96.38 227 PHE B O 1
ATOM 3671 N N . SER B 1 228 ? -10.672 14.773 20.297 1 93.81 228 SER B N 1
ATOM 3672 C CA . SER B 1 228 ? -10.758 13.602 21.172 1 93.81 228 SER B CA 1
ATOM 3673 C C . SER B 1 228 ? -12.055 12.836 20.938 1 93.81 228 SER B C 1
ATOM 3675 O O . SER B 1 228 ? -12.125 11.633 21.203 1 93.81 228 SER B O 1
ATOM 3677 N N . ARG B 1 229 ? -13.062 13.469 20.422 1 93.81 229 ARG B N 1
ATOM 3678 C CA . ARG B 1 229 ? -14.367 12.852 20.203 1 93.81 229 ARG B CA 1
ATOM 3679 C C . ARG B 1 229 ? -14.516 12.367 18.766 1 93.81 229 ARG B C 1
ATOM 3681 O O . ARG B 1 229 ? -15.516 11.75 18.406 1 93.81 229 ARG B O 1
ATOM 3688 N N . MET B 1 230 ? -13.586 12.641 18.047 1 93.12 230 MET B N 1
ATOM 3689 C CA . MET B 1 230 ? -13.648 12.242 16.641 1 93.12 230 MET B CA 1
ATOM 3690 C C . MET B 1 230 ? -13.68 10.719 16.516 1 93.12 230 MET B C 1
ATOM 3692 O O . MET B 1 230 ? -12.914 10.023 17.172 1 93.12 230 MET B O 1
ATOM 3696 N N . ARG B 1 231 ? -14.578 10.281 15.641 1 92.62 231 ARG B N 1
ATOM 3697 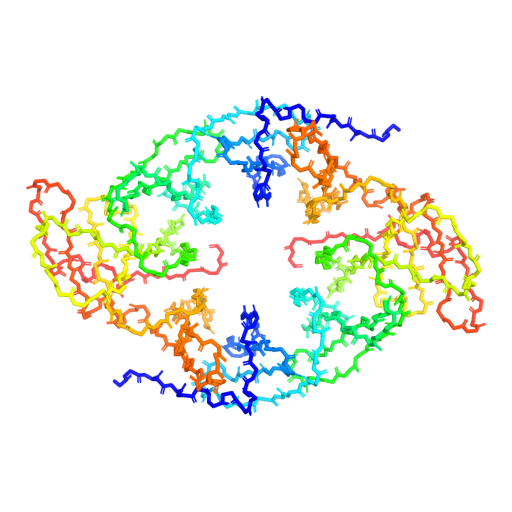C CA . ARG B 1 231 ? -14.688 8.844 15.375 1 92.62 231 ARG B CA 1
ATOM 3698 C C . ARG B 1 231 ? -13.992 8.477 14.07 1 92.62 231 ARG B C 1
ATOM 3700 O O . ARG B 1 231 ? -13.906 9.297 13.148 1 92.62 231 ARG B O 1
ATOM 3707 N N . TYR B 1 232 ? -13.562 7.262 14.07 1 92.81 232 TYR B N 1
ATOM 3708 C CA . TYR B 1 232 ? -12.852 6.781 12.891 1 92.81 232 TYR B CA 1
ATOM 3709 C C . TYR B 1 232 ? -13.594 5.629 12.227 1 92.81 232 TYR B C 1
ATOM 3711 O O . TYR B 1 232 ? -14.398 4.953 12.875 1 92.81 232 TYR B O 1
ATOM 3719 N N . SER B 1 233 ? -13.352 5.531 10.945 1 87.81 233 SER B N 1
ATOM 3720 C CA . SER B 1 233 ? -14.055 4.512 10.18 1 87.81 233 SER B CA 1
ATOM 3721 C C . SER B 1 233 ? -13.102 3.744 9.273 1 87.81 233 SER B C 1
ATOM 3723 O O . SER B 1 233 ? -12.078 4.277 8.852 1 87.81 233 SER B O 1
ATOM 3725 N N . SER B 1 234 ? -13.398 2.418 9.039 1 76.69 234 SER B N 1
ATOM 3726 C CA . SER B 1 234 ? -12.586 1.6 8.141 1 76.69 234 SER B CA 1
ATOM 3727 C C . SER B 1 234 ? -12.992 1.816 6.684 1 76.69 234 SER B C 1
ATOM 3729 O O . SER B 1 234 ? -12.336 1.311 5.77 1 76.69 234 SER B O 1
ATOM 3731 N N . HIS B 1 235 ? -14.031 2.635 6.422 1 67.06 235 HIS B N 1
ATOM 3732 C CA . HIS B 1 235 ? -14.523 2.867 5.07 1 67.06 235 HIS B CA 1
ATOM 3733 C C . HIS B 1 235 ? -14.461 4.348 4.711 1 67.06 235 HIS B C 1
ATOM 3735 O O . HIS B 1 235 ? -14.57 5.207 5.59 1 67.06 235 HIS B O 1
#

Nearest PDB structures (foldseek):
  9c7v-assembly1_1  TM=3.977E-01  e=1.031E-03  Homo sapiens
  6ww7-assembly1_A  TM=3.801E-01  e=1.140E-03  Homo sapiens
  8s9s-assembly1_1  TM=3.595E-01  e=5.664E-04  Homo sapiens
  8j0o-assembly1_A  TM=3.477E-01  e=6.550E-03  Homo sapiens
  7adp-assembly1_A  TM=2.801E-01  e=1.538E-03  Homo sapiens

Sequence (470 aa):
MKDFIPILSQSSGKILYLLNVPGSYYNNILVVNSEVSELLDGQKFHSLWSVNTTDILSKPALGYFKRDALSIIMEIGIGHNRKKVVIIDSKSGTLQWEIEMNVGTARQNPGILNTGDHRSTFLLWGEYSTDSNNTMEPKENLYMFHSSQPKVLMHLNSHTENIIIFGVALFERSRHACYVLITGPQMMENPGNLTVSKRRLKEDISNGTVIGLGTEEVDTEEMKNYFSRMRYSSHMKDFIPILSQSSGKILYLLNVPGSYYNNILVVNSEVSELLDGQKFHSLWSVNTTDILSKPALGYFKRDALSIIMEIGIGHNRKKVVIIDSKSGTLQWEIEMNVGTARQNPGILNTGDHRSTFLLWGEYSTDSNNTMEPKENLYMFHSSQPKVLMHLNSHTENIIIFGVALFERSRHACYVLITGPQMMENPGNLTVSKRRLKEDISNGTVIGLGTEEVDTEEMKNYFSRMRYSSH

InterPro domains:
  IPR045232 Protein FAM234 [PTHR21419] (4-233)
  IPR055409 FAM234A/B, beta-propeller [PF23727] (7-233)